Protein AF-A0A6F9BJY2-F1 (afdb_monomer)

Radius of gyration: 24.96 Å; Cα contacts (8 Å, |Δi|>4): 750; chains: 1; bounding box: 58×47×88 Å

Solvent-accessible surface area (backbone atoms only — not comparable to full-atom values): 24099 Å² total; per-residue (Å²): 90,76,47,75,79,52,102,50,33,31,40,38,47,48,64,47,95,79,45,37,41,35,37,37,28,47,29,35,70,88,78,68,54,66,43,73,47,49,78,44,83,42,61,72,77,68,66,65,70,84,75,74,65,48,64,44,96,86,49,54,36,35,37,43,72,40,79,40,81,58,66,97,62,21,24,21,30,21,44,25,43,42,61,52,54,76,66,70,86,78,77,75,71,47,65,59,50,87,60,93,26,22,55,78,45,79,54,47,77,36,74,93,79,38,34,38,32,30,31,28,17,74,91,36,56,39,34,24,40,43,32,40,30,33,75,60,91,89,28,61,71,45,73,69,37,85,88,66,49,91,67,42,48,18,51,50,68,48,57,45,99,80,53,57,33,31,42,38,35,36,40,3,59,37,82,44,33,32,34,41,26,31,64,92,46,60,87,62,60,47,80,77,43,68,49,58,72,58,51,61,71,44,71,84,53,69,68,49,52,76,48,78,48,77,47,80,52,95,99,41,59,35,42,32,30,36,35,35,28,76,90,50,93,87,59,94,58,48,76,47,80,50,60,62,61,52,50,46,51,72,70,46,52,36,56,51,80,85,55,68,66,55,48,41,14,47,75,64,53,26,30,37,35,27,58,29,31,61,56,26,72,37,56,31,50,56,94,69,82,74,55,74,91,44,59,91,76,53,55,70,85,78,32,51,30,64,37,37,15,28,34,47,52,53,50,49,57,73,71,40,86,85,77,60,94,73,86,83,60,71,82,33,58,72,51,76,91,72,59,86,60,79,51,71,63,31,52,54,54,50,51,56,51,34,58,76,69,72,52,89,82,86,87,88,85,66,85,98,53,60,93,64,69,75,52,68,68,56,46,52,51,50,50,53,52,51,52,51,50,51,53,63,66,61,51,82,60,74,83,63,61,81,72,70,71,78,81,78,78,81,84,84,133

pLDDT: mean 83.47, std 15.26, range [33.81, 98.25]

Sequence (413 aa):
MVKWISSTRLVVRWLNRAQNQSEICVCEATTGACSEKHTMVMDLMQNQRQEVPLFSSDGSWFYLTLPAKQGARGEFRHIASLPAQPAIPTVPPRFLTSGNWDVTVLCALDEDNGKIYFLSTEESRQSRHLYSADLEGIFQRQCLTCYLLDGCSFFKAEFSPNQKYFTLYCLGPGVPKVTVHSTKDPSRYIVLEDNTPLSEALHGKRLPETVFKTLTADNHDLHLKLSMPQRYEAKLLPLLIIVDGVPGSQSVTEEFAMGWPEVLASTHDVALAWVDGRSGVGWGQKISSVDPRKLSSLRVKDQLGVAFGGYLSLKMLAATNRLFKCAAAVAPITDFKLYTRVHFQHSAELLSRLVKVEANYSLQLYPDEGHTLREQRSIQHFQQTLVHYLQTCLRHNPLLASIEEPDEDEEDD

Secondary structure (DSSP, 8-state):
-EEESSSSEEEEEEE-TTSSEEEEEEEETTT--EEEEEEEE--TT--------EE-TTSSEEEEEEEEE-GGG-EEEEEEEEE-S--SS-PPPEES--SSS-EEEEEEEETTTTEEEEEE-SS-SS-BEEEEEESSTT--EEESSTTTSTTEEEEEEEE-TTSSEEEEEEEEESS-EEEEEESS-TTSEEEEE--HHHHHHHHTS-PPEEEEEEEEETTEEEEEEEEE-TT-TTS---EEEE--SSTT---S------SHHHHHHHHH--EEEEEE-TTSTTS-B------GGGGGGS-HHHHTTTS-HHHHHHHHHHHSSSS-S----SS----GGGBTB--THHHHHHHHHHHHTT--------TT--SS--SHHHHHHHHHHHHHHHHHHHS--HHHHTT----------

Structure (mmCIF, N/CA/C/O backbone):
data_AF-A0A6F9BJY2-F1
#
_entry.id   AF-A0A6F9BJY2-F1
#
loop_
_atom_site.group_PDB
_atom_site.id
_atom_site.type_symbol
_atom_site.label_atom_id
_atom_site.label_alt_id
_atom_site.label_comp_id
_atom_site.label_asym_id
_atom_site.label_entity_id
_atom_site.label_seq_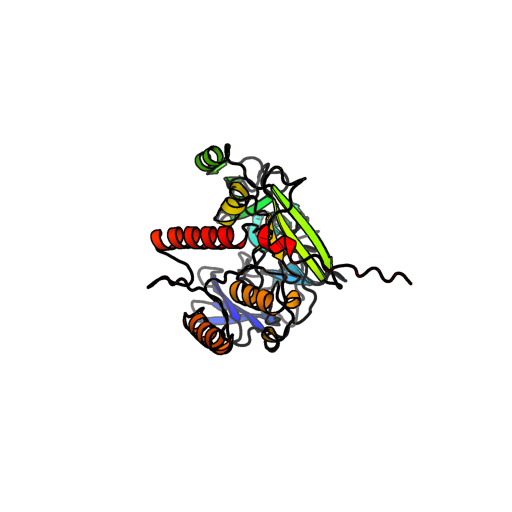id
_atom_site.pdbx_PDB_ins_code
_atom_site.Cartn_x
_atom_site.Cartn_y
_atom_site.Cartn_z
_atom_site.occupancy
_atom_site.B_iso_or_equiv
_atom_site.auth_seq_id
_atom_site.auth_comp_id
_atom_site.auth_asym_id
_atom_site.auth_atom_id
_atom_site.pdbx_PDB_model_num
ATOM 1 N N . MET A 1 1 ? 8.986 -15.040 -7.609 1.00 82.25 1 MET A N 1
ATOM 2 C CA . MET A 1 1 ? 8.481 -14.170 -8.697 1.00 82.25 1 MET A CA 1
ATOM 3 C C . MET A 1 1 ? 8.996 -14.699 -10.022 1.00 82.25 1 MET A C 1
ATOM 5 O O . MET A 1 1 ? 10.148 -15.120 -10.062 1.00 82.25 1 MET A O 1
ATOM 9 N N . VAL A 1 2 ? 8.163 -14.684 -11.066 1.00 87.25 2 VAL A N 1
ATOM 10 C CA . VAL A 1 2 ? 8.557 -15.023 -12.440 1.00 87.25 2 VAL A CA 1
ATOM 11 C C . VAL A 1 2 ? 7.958 -13.991 -13.397 1.00 87.25 2 VAL A C 1
ATOM 13 O O . VAL A 1 2 ? 6.775 -13.675 -13.270 1.00 87.25 2 VAL A O 1
ATOM 16 N N . LYS A 1 3 ? 8.749 -13.473 -14.342 1.00 87.88 3 LYS A N 1
ATOM 17 C CA . LYS A 1 3 ? 8.273 -12.579 -15.411 1.00 87.88 3 LYS A CA 1
ATOM 18 C C . LYS A 1 3 ? 9.015 -12.838 -16.719 1.00 87.88 3 LYS A C 1
ATOM 20 O O . LYS A 1 3 ? 10.211 -13.098 -16.715 1.00 87.88 3 LYS A O 1
ATOM 25 N N . TRP A 1 4 ? 8.311 -12.715 -17.837 1.00 89.25 4 TRP A N 1
ATOM 26 C CA . TRP A 1 4 ? 8.910 -12.757 -19.168 1.00 89.25 4 TRP A CA 1
ATOM 27 C C . TRP A 1 4 ? 9.694 -11.478 -19.480 1.00 89.25 4 TRP A C 1
ATOM 29 O O . TRP A 1 4 ? 9.206 -10.371 -19.249 1.00 89.25 4 TRP A O 1
ATOM 39 N N . ILE A 1 5 ? 10.904 -11.655 -20.005 1.00 85.88 5 ILE A N 1
ATOM 40 C CA . ILE A 1 5 ? 11.743 -10.584 -20.565 1.00 85.88 5 ILE A CA 1
ATOM 41 C C . ILE A 1 5 ? 11.528 -10.527 -22.080 1.00 85.88 5 ILE A C 1
ATOM 43 O O . ILE A 1 5 ? 11.331 -9.459 -22.644 1.00 85.88 5 ILE A O 1
ATOM 47 N N . SER A 1 6 ? 11.531 -11.695 -22.725 1.00 86.38 6 SER A N 1
ATOM 48 C CA . SER A 1 6 ? 11.288 -11.874 -24.157 1.00 86.38 6 SER A CA 1
ATOM 49 C C . SER A 1 6 ? 10.402 -13.101 -24.388 1.00 86.38 6 SER A C 1
ATOM 51 O O . SER A 1 6 ? 9.954 -13.732 -23.436 1.00 86.38 6 SER A O 1
ATOM 53 N N . SER A 1 7 ? 10.160 -13.477 -25.645 1.00 88.62 7 SER A N 1
ATOM 54 C CA . SER A 1 7 ? 9.443 -14.716 -25.981 1.00 88.62 7 SER A CA 1
ATOM 55 C C . SER A 1 7 ? 10.184 -15.994 -25.569 1.00 88.62 7 SER A C 1
ATOM 57 O O . SER A 1 7 ? 9.564 -17.052 -25.495 1.00 88.62 7 SER A O 1
ATOM 59 N N . THR A 1 8 ? 11.491 -15.916 -25.296 1.00 90.81 8 THR A N 1
ATOM 60 C CA . THR A 1 8 ? 12.316 -17.083 -24.951 1.00 90.81 8 THR A CA 1
ATOM 61 C C . THR A 1 8 ? 12.999 -16.966 -23.593 1.00 90.81 8 THR A C 1
ATOM 63 O O . THR A 1 8 ? 13.428 -17.977 -23.047 1.00 90.81 8 THR A O 1
ATOM 66 N N . ARG A 1 9 ? 13.066 -15.769 -22.998 1.00 89.31 9 ARG A N 1
ATOM 67 C CA . ARG A 1 9 ? 13.736 -15.531 -21.714 1.00 89.31 9 ARG A CA 1
ATOM 68 C C . ARG A 1 9 ? 12.780 -15.056 -20.638 1.00 89.31 9 ARG A C 1
ATOM 70 O O . ARG A 1 9 ? 11.940 -14.186 -20.867 1.00 89.31 9 ARG A O 1
ATOM 77 N N . LEU A 1 10 ? 12.989 -15.559 -19.429 1.00 90.62 10 LEU A N 1
ATOM 78 C CA . LEU A 1 10 ? 12.247 -15.175 -18.235 1.00 90.62 10 LEU A CA 1
ATOM 79 C C . LEU A 1 10 ? 13.195 -14.885 -17.068 1.00 90.62 10 LEU A C 1
ATOM 81 O O . LEU A 1 10 ? 14.237 -15.521 -16.918 1.00 90.62 10 LEU A O 1
ATOM 85 N N . VAL A 1 11 ? 12.822 -13.923 -16.230 1.00 87.38 11 VAL A N 1
ATOM 86 C CA . VAL A 1 11 ? 13.468 -13.665 -14.946 1.00 87.38 11 VAL A CA 1
ATOM 87 C C . VAL A 1 11 ? 12.777 -14.477 -13.858 1.00 87.38 11 VAL A C 1
ATOM 89 O O . VAL A 1 11 ? 11.548 -14.483 -13.759 1.00 87.38 11 VAL A O 1
ATOM 92 N N . VAL A 1 12 ? 13.570 -15.131 -13.015 1.00 88.69 12 VAL A N 1
ATOM 93 C CA . VAL A 1 12 ? 13.114 -15.800 -11.796 1.00 88.69 12 VAL A CA 1
ATOM 94 C C . VAL A 1 12 ? 13.817 -15.165 -10.613 1.00 88.69 12 VAL A C 1
ATOM 96 O O . VAL A 1 12 ? 15.043 -15.097 -10.582 1.00 88.69 12 VAL A O 1
ATOM 99 N N . ARG A 1 13 ? 13.042 -14.724 -9.620 1.00 85.75 13 ARG A N 1
ATOM 100 C CA . ARG A 1 13 ? 13.585 -14.415 -8.294 1.00 85.75 13 ARG A CA 1
ATOM 101 C C . ARG A 1 13 ? 13.343 -15.600 -7.371 1.00 85.75 13 ARG A C 1
ATOM 103 O O . ARG A 1 13 ? 12.184 -15.889 -7.044 1.00 85.75 13 ARG A O 1
ATOM 110 N N . TRP A 1 14 ? 14.433 -16.224 -6.952 1.00 86.44 14 TRP A N 1
ATOM 111 C CA . TRP A 1 14 ? 14.485 -17.255 -5.928 1.00 86.44 14 TRP A CA 1
ATOM 112 C C . TRP A 1 14 ? 14.618 -16.605 -4.557 1.00 86.44 14 TRP A C 1
ATOM 114 O O . TRP A 1 14 ? 15.236 -15.552 -4.404 1.00 86.44 14 TRP A O 1
ATOM 124 N N . LEU A 1 15 ? 14.011 -17.233 -3.561 1.00 85.56 15 LEU A N 1
ATOM 125 C CA . LEU A 1 15 ? 14.123 -16.844 -2.165 1.00 85.56 15 LEU A CA 1
ATOM 126 C C . LEU A 1 15 ? 14.328 -18.124 -1.372 1.00 85.56 15 LEU A C 1
ATOM 128 O O . LEU A 1 15 ? 13.538 -19.064 -1.505 1.00 85.56 15 LEU A O 1
ATOM 132 N N . ASN A 1 16 ? 15.388 -18.179 -0.575 1.00 85.88 16 ASN A N 1
ATOM 133 C CA . ASN A 1 16 ? 15.617 -19.346 0.259 1.00 85.88 16 ASN A CA 1
ATOM 134 C C . ASN A 1 16 ? 14.545 -19.455 1.359 1.00 85.88 16 ASN A C 1
ATOM 136 O O . ASN A 1 16 ? 13.871 -18.487 1.709 1.00 85.88 16 ASN A O 1
ATOM 140 N N . ARG A 1 17 ? 14.382 -20.648 1.941 1.00 84.25 17 ARG A N 1
ATOM 141 C CA . ARG A 1 17 ? 13.357 -20.893 2.974 1.00 84.25 17 ARG A CA 1
ATOM 142 C C . ARG A 1 17 ? 13.507 -19.986 4.201 1.00 84.25 17 ARG A C 1
ATOM 144 O O . ARG A 1 17 ? 12.508 -19.654 4.825 1.00 84.25 17 ARG A O 1
ATOM 151 N N . ALA A 1 18 ? 14.739 -19.613 4.546 1.00 80.69 18 ALA A N 1
ATOM 152 C CA . ALA A 1 18 ? 15.022 -18.696 5.647 1.00 80.69 18 ALA A CA 1
ATOM 153 C C . ALA A 1 18 ? 14.688 -17.231 5.313 1.00 80.69 18 ALA A C 1
ATOM 155 O O . ALA A 1 18 ? 14.706 -16.400 6.212 1.00 80.69 18 ALA A O 1
ATOM 156 N N . GLN A 1 19 ? 14.387 -16.923 4.048 1.00 76.75 19 GLN A N 1
ATOM 157 C CA . GLN A 1 19 ? 14.083 -15.590 3.529 1.00 76.75 19 GLN A CA 1
ATOM 158 C C . GLN A 1 19 ? 15.165 -14.535 3.807 1.00 76.75 19 GLN A C 1
ATOM 160 O O . GLN A 1 19 ? 14.866 -13.350 3.901 1.00 76.75 19 GLN A O 1
ATOM 165 N N . ASN A 1 20 ? 16.426 -14.958 3.917 1.00 75.81 20 ASN A N 1
ATOM 166 C CA . ASN A 1 20 ? 17.573 -14.073 4.138 1.00 75.81 20 ASN A CA 1
ATOM 167 C C . ASN A 1 20 ? 18.519 -13.985 2.927 1.00 75.81 20 ASN A C 1
ATOM 169 O O . ASN A 1 20 ? 19.504 -13.253 2.953 1.00 75.81 20 ASN A O 1
ATOM 173 N N . GLN A 1 21 ? 18.231 -14.723 1.855 1.00 80.19 21 GLN A N 1
ATOM 174 C CA . GLN A 1 21 ? 18.984 -14.664 0.607 1.00 80.19 21 GLN A CA 1
ATOM 175 C C . GLN A 1 21 ? 18.019 -14.749 -0.568 1.00 80.19 21 GLN A C 1
ATOM 177 O O . GLN A 1 21 ? 17.203 -15.674 -0.647 1.00 80.19 21 GLN A O 1
ATOM 182 N N . SER A 1 22 ? 18.115 -13.777 -1.471 1.00 82.38 22 SER A N 1
ATOM 183 C CA . SER A 1 22 ? 17.364 -13.761 -2.721 1.00 82.38 22 SER A CA 1
ATOM 184 C C . SER A 1 22 ? 18.305 -13.734 -3.913 1.00 82.38 22 SER A C 1
ATOM 186 O O . SER A 1 22 ? 19.324 -13.047 -3.890 1.00 82.38 22 SER A O 1
ATOM 188 N N . GLU A 1 23 ? 17.944 -14.468 -4.955 1.00 84.38 23 GLU A N 1
ATOM 189 C CA . GLU A 1 23 ? 18.767 -14.621 -6.150 1.00 84.38 23 GLU A CA 1
ATOM 190 C C . GLU A 1 23 ? 17.911 -14.327 -7.373 1.00 84.38 23 GLU A C 1
ATOM 192 O O . GLU A 1 23 ? 16.803 -14.850 -7.521 1.00 84.38 23 GLU A O 1
ATOM 197 N N . ILE A 1 24 ? 18.405 -13.455 -8.244 1.00 83.19 24 ILE A N 1
ATOM 198 C CA . ILE A 1 24 ? 17.780 -13.139 -9.523 1.00 83.19 24 ILE A CA 1
ATOM 199 C C . ILE A 1 24 ? 18.520 -13.915 -10.607 1.00 83.19 24 ILE A C 1
ATOM 201 O O . ILE A 1 24 ? 19.707 -13.693 -10.854 1.00 83.19 24 ILE A O 1
ATOM 205 N N . CYS A 1 25 ? 17.783 -14.791 -11.281 1.00 86.00 25 CYS A N 1
ATOM 206 C CA . CYS A 1 25 ? 18.262 -15.595 -12.395 1.00 86.00 25 CYS A CA 1
ATOM 207 C C . CYS A 1 25 ? 17.527 -15.213 -13.678 1.00 86.00 25 CYS A C 1
ATOM 209 O O . CYS A 1 25 ? 16.326 -14.940 -13.660 1.00 86.00 25 CYS A O 1
ATOM 211 N N . VAL A 1 26 ? 18.238 -15.252 -14.802 1.00 87.31 26 VAL A N 1
ATOM 212 C CA . VAL A 1 26 ? 17.630 -15.202 -16.137 1.00 87.31 26 VAL A CA 1
ATOM 213 C C . VAL A 1 26 ? 17.712 -16.596 -16.736 1.00 87.31 26 VAL A C 1
ATOM 215 O O . VAL A 1 26 ? 18.803 -17.164 -16.844 1.00 87.31 26 VAL A O 1
ATOM 218 N N . CYS A 1 27 ? 16.552 -17.134 -17.091 1.00 89.50 27 CYS A N 1
ATOM 219 C CA . CYS A 1 27 ? 16.381 -18.477 -17.614 1.00 89.50 27 CYS A CA 1
ATOM 220 C C . CYS A 1 27 ? 15.908 -18.439 -19.067 1.00 89.50 27 CYS A C 1
ATOM 222 O O . CYS A 1 27 ? 15.052 -17.634 -19.436 1.00 89.50 27 CYS A O 1
ATOM 224 N N . GLU A 1 28 ? 16.453 -19.338 -19.875 1.00 92.38 28 GLU A N 1
ATOM 225 C CA . GLU A 1 28 ? 16.049 -19.573 -21.256 1.00 92.38 28 GLU A CA 1
ATOM 226 C C . GLU A 1 28 ? 14.981 -20.678 -21.281 1.00 92.38 28 GLU A C 1
ATOM 228 O O . GLU A 1 28 ? 15.236 -21.819 -20.896 1.00 92.38 28 GLU A O 1
ATOM 233 N N . ALA A 1 29 ? 13.768 -20.349 -21.717 1.00 93.50 29 ALA A N 1
ATOM 234 C CA . ALA A 1 29 ? 12.607 -21.235 -21.686 1.00 93.50 29 ALA A CA 1
ATOM 235 C C . ALA A 1 29 ? 12.735 -22.429 -22.643 1.00 93.50 29 ALA A C 1
ATOM 237 O O . ALA A 1 29 ? 12.149 -23.479 -22.397 1.00 93.50 29 ALA A O 1
ATOM 238 N N . THR A 1 30 ? 13.501 -22.279 -23.727 1.00 93.25 30 THR A N 1
ATOM 239 C CA . THR A 1 30 ? 13.695 -23.326 -24.743 1.00 93.25 30 THR A CA 1
ATOM 240 C C . THR A 1 30 ? 14.647 -24.430 -24.287 1.00 93.25 30 THR A C 1
ATOM 242 O O . THR A 1 30 ? 14.478 -25.578 -24.688 1.00 93.25 30 THR A O 1
ATOM 245 N N . THR A 1 31 ? 15.635 -24.106 -23.448 1.00 93.88 31 THR A N 1
ATOM 246 C CA . THR A 1 31 ? 16.667 -25.052 -22.985 1.00 93.88 31 THR A CA 1
ATOM 247 C C . THR A 1 31 ? 16.556 -25.394 -21.501 1.00 93.88 31 THR A C 1
ATOM 249 O O . THR A 1 31 ? 17.132 -26.385 -21.060 1.00 93.88 31 THR A O 1
ATOM 252 N N . GLY A 1 32 ? 15.852 -24.577 -20.714 1.00 90.56 32 GLY A N 1
ATOM 253 C CA . GLY A 1 32 ? 15.827 -24.665 -19.254 1.00 90.56 32 GLY A CA 1
ATOM 254 C C . GLY A 1 32 ? 17.099 -24.137 -18.579 1.00 90.56 32 GLY A C 1
ATOM 255 O O . GLY A 1 32 ? 17.215 -24.217 -17.357 1.00 90.56 32 GLY A O 1
ATOM 256 N N . ALA A 1 33 ? 18.055 -23.592 -19.339 1.00 90.94 33 ALA A N 1
ATOM 257 C CA . ALA A 1 33 ? 19.296 -23.065 -18.785 1.00 90.94 33 ALA A CA 1
ATOM 258 C C . ALA A 1 33 ? 19.036 -21.765 -18.010 1.00 90.94 33 ALA A C 1
ATOM 260 O O . ALA A 1 33 ? 18.519 -20.798 -18.568 1.00 90.94 33 ALA A O 1
ATOM 261 N N . CYS A 1 34 ? 19.435 -21.721 -16.737 1.00 88.44 34 CYS A N 1
ATOM 262 C CA . CYS A 1 34 ? 19.348 -20.538 -15.885 1.00 88.44 34 CYS A CA 1
ATOM 263 C C . CYS A 1 34 ? 20.744 -20.016 -15.547 1.00 88.44 34 CYS A C 1
ATOM 265 O O . CYS A 1 34 ? 21.631 -20.782 -15.179 1.00 88.44 34 CYS A O 1
ATOM 267 N N . SER A 1 35 ? 20.923 -18.701 -15.643 1.00 84.25 35 SER A N 1
ATOM 268 C CA . SER A 1 35 ? 22.156 -18.015 -15.255 1.00 84.25 35 SER A CA 1
ATOM 269 C C . SER A 1 35 ? 21.882 -17.050 -14.109 1.00 84.25 35 SER A C 1
ATOM 271 O O . SER A 1 35 ? 20.989 -16.202 -14.209 1.00 84.25 35 SER A O 1
ATOM 273 N N . GLU A 1 36 ? 22.645 -17.188 -13.025 1.00 79.44 36 GLU A N 1
ATOM 274 C CA . GLU A 1 36 ? 22.612 -16.267 -11.890 1.00 79.44 36 GLU A CA 1
ATOM 275 C C . GLU A 1 36 ? 23.105 -14.889 -12.339 1.00 79.44 36 GLU A C 1
ATOM 277 O O . GLU A 1 36 ? 24.142 -14.772 -13.000 1.00 79.44 36 GLU A O 1
ATOM 282 N N . LYS A 1 37 ? 22.331 -13.848 -12.021 1.00 76.31 37 LYS A N 1
ATOM 283 C CA . LYS A 1 37 ? 22.663 -12.459 -12.364 1.00 76.31 37 LYS A CA 1
ATOM 284 C C . LYS A 1 37 ? 23.022 -11.636 -11.150 1.00 76.31 37 LYS A C 1
ATOM 286 O O . LYS A 1 37 ? 23.932 -10.817 -11.220 1.00 76.31 37 LYS A O 1
ATOM 291 N N . HIS A 1 38 ? 22.291 -11.818 -10.058 1.00 74.62 38 HIS A N 1
ATOM 292 C CA . HIS A 1 38 ? 22.509 -11.025 -8.865 1.00 74.62 38 HIS A CA 1
ATOM 293 C C . HIS A 1 38 ? 21.980 -11.726 -7.622 1.00 74.62 38 HIS A C 1
ATOM 295 O O . HIS A 1 38 ? 20.827 -12.160 -7.596 1.00 74.62 38 HIS A O 1
ATOM 301 N N . THR A 1 39 ? 22.810 -11.750 -6.585 1.00 73.56 39 THR A N 1
ATOM 302 C CA . THR A 1 39 ? 22.484 -12.302 -5.274 1.00 73.56 39 THR A CA 1
ATOM 303 C C . THR A 1 39 ? 22.430 -11.177 -4.254 1.00 73.56 39 THR A C 1
ATOM 305 O O . THR A 1 39 ? 23.362 -10.382 -4.130 1.00 73.56 39 THR A O 1
ATOM 308 N N . MET A 1 40 ? 21.321 -11.111 -3.524 1.00 68.94 40 MET A N 1
ATOM 309 C CA . MET A 1 40 ? 21.101 -10.166 -2.435 1.00 68.94 40 MET A CA 1
ATOM 310 C C . MET A 1 40 ? 21.009 -10.929 -1.124 1.00 68.94 40 MET A C 1
ATOM 312 O O . MET A 1 40 ? 20.188 -11.839 -0.979 1.00 68.94 40 MET A O 1
ATOM 316 N N . VAL A 1 41 ? 21.792 -10.494 -0.144 1.00 65.44 41 VAL A N 1
ATOM 317 C CA . VAL A 1 41 ? 21.547 -10.841 1.254 1.00 65.44 41 VAL A CA 1
ATOM 318 C C . VAL A 1 41 ? 20.430 -9.927 1.744 1.00 65.44 41 VAL A C 1
ATOM 320 O O . VAL A 1 41 ? 20.544 -8.707 1.649 1.00 65.44 41 VAL A O 1
ATOM 323 N N . MET A 1 42 ? 19.334 -10.519 2.204 1.00 61.00 42 MET A N 1
ATOM 324 C CA . MET A 1 42 ? 18.188 -9.795 2.744 1.00 61.00 42 MET A CA 1
ATOM 325 C C . MET A 1 42 ? 18.129 -9.979 4.255 1.00 61.00 42 MET A C 1
ATOM 327 O O . MET A 1 42 ? 18.417 -11.057 4.774 1.00 61.00 42 MET A O 1
ATOM 331 N N . ASP A 1 43 ? 17.676 -8.950 4.960 1.00 54.44 43 ASP A N 1
ATOM 332 C CA . ASP A 1 43 ? 17.217 -9.123 6.333 1.00 54.44 43 ASP A CA 1
ATOM 333 C C . ASP A 1 43 ? 15.788 -9.683 6.319 1.00 54.44 43 ASP A C 1
ATOM 335 O O . ASP A 1 43 ? 14.948 -9.217 5.547 1.00 54.44 43 ASP A O 1
ATOM 339 N N . LEU A 1 44 ? 15.496 -10.658 7.197 1.00 45.94 44 LEU A N 1
ATOM 340 C CA . LEU A 1 44 ? 14.214 -11.394 7.274 1.00 45.94 44 LEU A CA 1
ATOM 341 C C . LEU A 1 44 ? 12.961 -10.497 7.283 1.00 45.94 44 LEU A C 1
ATOM 343 O O . LEU A 1 44 ? 11.865 -10.964 6.986 1.00 45.94 44 LEU A O 1
ATOM 347 N N . MET A 1 45 ? 13.114 -9.235 7.688 1.00 47.84 45 MET A N 1
ATOM 348 C CA . MET A 1 45 ? 12.030 -8.274 7.867 1.00 47.84 45 MET A CA 1
ATOM 349 C C . MET A 1 45 ? 11.816 -7.336 6.681 1.00 47.84 45 MET A C 1
ATOM 351 O O . MET A 1 45 ? 10.882 -6.532 6.701 1.00 47.84 45 MET A O 1
ATOM 355 N N . GLN A 1 46 ? 12.634 -7.436 5.632 1.00 52.09 46 GLN A N 1
ATOM 356 C CA . GLN A 1 46 ? 12.334 -6.785 4.368 1.00 52.09 46 GLN A CA 1
ATOM 357 C C . GLN A 1 46 ? 11.213 -7.571 3.703 1.00 52.09 46 GLN A C 1
ATOM 359 O O . GLN A 1 46 ? 11.440 -8.458 2.883 1.00 52.09 46 GLN A O 1
ATOM 364 N N . ASN A 1 47 ? 9.979 -7.233 4.078 1.00 48.03 47 ASN A N 1
ATOM 365 C CA . ASN A 1 47 ? 8.768 -7.674 3.408 1.00 48.03 47 ASN A CA 1
ATOM 366 C C . ASN A 1 47 ? 8.732 -7.009 2.020 1.00 48.03 47 ASN A C 1
ATOM 368 O O . ASN A 1 47 ? 7.943 -6.106 1.745 1.00 48.03 47 ASN A O 1
ATOM 372 N N . GLN A 1 48 ? 9.679 -7.379 1.154 1.00 53.69 48 GLN A N 1
ATOM 373 C CA . GLN A 1 48 ? 9.732 -6.875 -0.200 1.00 53.69 48 GLN A CA 1
ATOM 374 C C . GLN A 1 48 ? 8.503 -7.441 -0.896 1.00 53.69 48 GLN A C 1
ATOM 376 O O . GLN A 1 48 ? 8.433 -8.639 -1.192 1.00 53.69 48 GLN A O 1
ATOM 381 N N . ARG A 1 49 ? 7.529 -6.566 -1.187 1.00 55.28 49 ARG A N 1
ATOM 382 C CA . ARG A 1 49 ? 6.596 -6.813 -2.289 1.00 55.28 49 ARG A CA 1
ATOM 383 C C . ARG A 1 49 ? 7.444 -7.336 -3.440 1.00 55.28 49 ARG A C 1
ATOM 385 O O . ARG A 1 49 ? 8.483 -6.744 -3.722 1.00 55.28 49 ARG A O 1
ATOM 392 N N . GLN A 1 50 ? 7.064 -8.482 -4.005 1.00 61.03 50 GLN A N 1
ATOM 393 C CA . GLN A 1 50 ? 7.846 -9.158 -5.038 1.00 61.03 50 GLN A CA 1
ATOM 394 C C . GLN A 1 50 ? 8.046 -8.210 -6.219 1.00 61.03 50 GLN A C 1
ATOM 396 O O . GLN A 1 50 ? 7.204 -8.116 -7.108 1.00 61.03 50 GLN A O 1
ATOM 401 N N . GLU A 1 51 ? 9.143 -7.467 -6.179 1.00 70.38 51 GLU A N 1
ATOM 402 C CA . GLU A 1 51 ? 9.376 -6.405 -7.126 1.00 70.38 51 GLU A CA 1
ATOM 403 C C . GLU A 1 51 ? 9.802 -6.982 -8.445 1.00 70.38 51 GLU A C 1
ATOM 405 O O . GLU A 1 51 ? 10.645 -7.879 -8.528 1.00 70.38 51 GLU A O 1
ATOM 410 N N . VAL A 1 52 ? 9.195 -6.420 -9.472 1.00 80.62 52 VAL A N 1
ATOM 411 C CA . VAL A 1 52 ? 9.366 -6.842 -10.836 1.00 80.62 52 VAL A CA 1
ATOM 412 C C . VAL A 1 52 ? 10.432 -5.943 -11.459 1.00 80.62 52 VAL A C 1
ATOM 414 O O . VAL A 1 52 ? 10.151 -4.765 -11.679 1.00 80.62 52 VAL A O 1
ATOM 417 N N . PRO A 1 53 ? 11.644 -6.454 -11.735 1.00 88.19 53 PRO A N 1
ATOM 418 C CA . PRO A 1 53 ? 12.663 -5.666 -12.408 1.00 88.19 53 PRO A CA 1
ATOM 419 C C . PRO A 1 53 ? 12.207 -5.291 -13.822 1.00 88.19 53 PRO A C 1
ATOM 421 O O . PRO A 1 53 ? 11.459 -6.028 -14.483 1.00 88.19 53 PRO A O 1
ATOM 424 N N . LEU A 1 54 ? 12.673 -4.133 -14.276 1.00 91.00 54 LEU A N 1
ATOM 425 C CA . LEU A 1 54 ? 12.542 -3.699 -15.661 1.00 91.00 54 LEU A CA 1
ATOM 426 C C . LEU A 1 54 ? 13.827 -4.071 -16.392 1.00 91.00 54 LEU A C 1
ATOM 428 O O . LEU A 1 54 ? 14.912 -3.805 -15.889 1.00 91.00 54 LEU A O 1
ATOM 432 N N . PHE A 1 55 ? 13.704 -4.719 -17.542 1.00 90.00 55 PHE A N 1
ATOM 433 C CA . PHE A 1 55 ? 14.843 -5.104 -18.369 1.00 90.00 55 PHE A CA 1
ATOM 434 C C . PHE A 1 55 ? 14.923 -4.193 -19.571 1.00 90.00 55 PHE A C 1
ATOM 436 O O . PHE A 1 55 ? 13.881 -3.756 -20.067 1.00 90.00 55 PHE A O 1
ATOM 443 N N . SER A 1 56 ? 16.147 -3.969 -20.037 1.00 89.69 56 SER A N 1
ATOM 444 C CA . SER A 1 56 ? 16.337 -3.358 -21.334 1.00 89.69 56 SER A CA 1
ATOM 445 C C . SER A 1 56 ? 15.883 -4.288 -22.467 1.00 89.69 56 SER A C 1
ATOM 447 O O . SER A 1 56 ? 15.828 -5.511 -22.291 1.00 89.69 56 SER A O 1
ATOM 449 N N . SER A 1 57 ? 15.559 -3.733 -23.633 1.00 85.94 57 SER A N 1
ATOM 450 C CA . SER A 1 57 ? 15.068 -4.462 -24.808 1.00 85.94 57 SER A CA 1
ATOM 451 C C . SER A 1 57 ? 16.065 -5.513 -25.310 1.00 85.94 57 SER A C 1
ATOM 453 O O . SER A 1 57 ? 15.675 -6.613 -25.706 1.00 85.94 57 SER A O 1
ATOM 455 N N . ASP A 1 58 ? 17.359 -5.212 -25.214 1.00 82.50 58 ASP A N 1
ATOM 456 C CA . ASP A 1 58 ? 18.469 -6.121 -25.510 1.00 82.50 58 ASP A CA 1
ATOM 457 C C . ASP A 1 58 ? 18.777 -7.108 -24.362 1.00 82.50 58 ASP A C 1
ATOM 459 O O . ASP A 1 58 ? 19.554 -8.055 -24.526 1.00 82.50 58 ASP A O 1
ATOM 463 N N . GLY A 1 59 ? 18.171 -6.901 -23.190 1.00 79.56 59 GLY A N 1
ATOM 464 C CA . GLY A 1 59 ? 18.413 -7.664 -21.975 1.00 79.56 59 GLY A CA 1
ATOM 465 C C . GLY A 1 59 ? 19.843 -7.549 -21.448 1.00 79.56 59 GLY A C 1
ATOM 466 O O . GLY A 1 59 ? 20.292 -8.476 -20.772 1.00 79.56 59 GLY A O 1
ATOM 467 N N . SER A 1 60 ? 20.571 -6.474 -21.773 1.00 82.12 60 SER A N 1
ATOM 468 C CA . SER A 1 60 ? 21.925 -6.215 -21.272 1.00 82.12 60 SER A CA 1
ATOM 469 C C . SER A 1 60 ? 21.938 -5.573 -19.887 1.00 82.12 60 SER A C 1
ATOM 471 O O . SER A 1 60 ? 22.862 -5.835 -19.113 1.00 82.12 60 SER A O 1
ATOM 473 N N . TRP A 1 61 ? 20.897 -4.815 -19.540 1.00 87.12 61 TRP A N 1
ATOM 474 C CA . TRP A 1 61 ? 20.726 -4.151 -18.253 1.00 87.12 61 TRP A CA 1
ATOM 475 C C . TRP A 1 61 ? 19.378 -4.494 -17.629 1.00 87.12 61 TRP A C 1
ATOM 477 O O . TRP A 1 61 ? 18.393 -4.803 -18.303 1.00 87.12 61 TRP A O 1
ATOM 487 N N . PHE A 1 62 ? 19.327 -4.413 -16.305 1.00 89.31 62 PHE A N 1
ATOM 488 C CA . PHE A 1 62 ? 18.074 -4.435 -15.573 1.00 89.31 62 PHE A CA 1
ATOM 489 C C . PHE A 1 62 ? 18.078 -3.421 -14.437 1.00 89.31 62 PHE A C 1
ATOM 491 O O . PHE A 1 62 ? 19.116 -3.095 -13.856 1.00 89.31 62 PHE A O 1
ATOM 498 N N . TYR A 1 63 ? 16.882 -2.935 -14.134 1.00 91.56 63 TYR A N 1
ATOM 499 C CA . TYR A 1 63 ? 16.604 -1.905 -13.151 1.00 91.56 63 TYR A CA 1
ATOM 500 C C . TYR A 1 63 ? 15.705 -2.479 -12.068 1.00 91.56 63 TYR A C 1
ATOM 502 O O . TYR A 1 63 ? 14.686 -3.119 -12.348 1.00 91.56 63 TYR A O 1
ATOM 510 N N . LEU A 1 64 ? 16.081 -2.240 -10.820 1.00 90.00 64 LEU A N 1
ATOM 511 C CA . LEU A 1 64 ? 15.311 -2.641 -9.649 1.00 90.00 64 LEU A CA 1
ATOM 512 C C . LEU A 1 64 ? 15.556 -1.660 -8.505 1.00 90.00 64 LEU A C 1
ATOM 514 O O . LEU A 1 64 ? 16.485 -0.856 -8.576 1.00 90.00 64 LEU A O 1
ATOM 518 N N . THR A 1 65 ? 14.747 -1.715 -7.449 1.00 89.62 65 THR A N 1
ATOM 519 C CA . THR A 1 65 ? 14.984 -0.849 -6.291 1.00 89.62 65 THR A CA 1
ATOM 520 C C . THR A 1 65 ? 15.795 -1.571 -5.217 1.00 89.62 65 THR A C 1
ATOM 522 O O . THR A 1 65 ? 15.415 -2.640 -4.727 1.00 89.62 65 THR A O 1
ATOM 525 N N . LEU A 1 66 ? 16.940 -0.990 -4.865 1.00 87.06 66 LEU A N 1
ATOM 526 C CA . LEU A 1 66 ? 17.851 -1.493 -3.840 1.00 87.06 66 LEU A CA 1
ATOM 527 C C . LEU A 1 66 ? 17.921 -0.520 -2.660 1.00 87.06 66 LEU A C 1
ATOM 529 O O . LEU A 1 66 ? 17.815 0.691 -2.871 1.00 87.06 66 LEU A O 1
ATOM 533 N N . PRO A 1 67 ? 18.137 -1.013 -1.428 1.00 86.69 67 PRO A N 1
ATOM 534 C CA . PRO A 1 67 ? 18.496 -0.158 -0.304 1.00 86.69 67 PRO A CA 1
ATOM 535 C C . PRO A 1 67 ? 19.822 0.561 -0.592 1.00 86.69 67 PRO A C 1
ATOM 537 O O . PRO A 1 67 ? 20.847 -0.075 -0.841 1.00 86.69 67 PRO A O 1
ATOM 540 N N . ALA A 1 68 ? 19.805 1.890 -0.569 1.00 88.12 68 ALA A N 1
ATOM 541 C CA . ALA A 1 68 ? 20.981 2.736 -0.710 1.00 88.12 68 ALA A CA 1
ATOM 542 C C . ALA A 1 68 ? 21.214 3.507 0.589 1.00 88.12 68 ALA A C 1
ATOM 544 O O . ALA A 1 68 ? 20.290 4.113 1.133 1.00 88.12 68 ALA A O 1
ATOM 545 N N . LYS A 1 69 ? 22.458 3.529 1.071 1.00 87.94 69 LYS A N 1
ATOM 546 C CA . LYS A 1 69 ? 22.840 4.275 2.278 1.00 87.94 69 LYS A CA 1
ATOM 547 C C . LYS A 1 69 ? 22.772 5.783 2.029 1.00 87.94 69 LYS A C 1
ATOM 549 O O . LYS A 1 69 ? 23.472 6.291 1.161 1.00 87.94 69 LYS A O 1
ATOM 554 N N . GLN A 1 70 ? 21.990 6.494 2.843 1.00 89.25 70 GLN A N 1
ATOM 555 C CA . GLN A 1 70 ? 21.794 7.954 2.790 1.00 89.25 70 GLN A CA 1
ATOM 556 C C . GLN A 1 70 ? 22.346 8.645 4.055 1.00 89.25 70 GLN A C 1
ATOM 558 O O . GLN A 1 70 ? 21.779 9.594 4.597 1.00 89.25 70 GLN A O 1
ATOM 563 N N . GLY A 1 71 ? 23.469 8.137 4.573 1.00 84.94 71 GLY A N 1
ATOM 564 C CA . GLY A 1 71 ? 24.135 8.668 5.766 1.00 84.94 71 GLY A CA 1
ATOM 565 C C . GLY A 1 71 ? 23.406 8.335 7.074 1.00 84.94 71 GLY A C 1
ATOM 566 O O . GLY A 1 71 ? 22.912 7.226 7.269 1.00 84.94 71 GLY A O 1
ATOM 567 N N . ALA A 1 72 ? 23.345 9.296 8.003 1.00 79.44 72 ALA A N 1
ATOM 568 C CA . ALA A 1 72 ? 22.826 9.091 9.364 1.00 79.44 72 ALA A CA 1
ATOM 569 C C . ALA A 1 72 ? 21.316 8.777 9.440 1.00 79.44 72 ALA A C 1
ATOM 571 O O . ALA A 1 72 ? 20.814 8.360 10.491 1.00 79.44 72 ALA A O 1
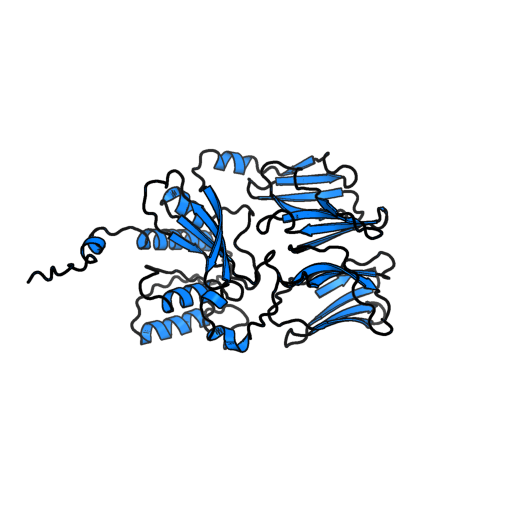ATOM 572 N N . ARG A 1 73 ? 20.583 8.988 8.340 1.00 75.44 73 ARG A N 1
ATOM 573 C CA . ARG A 1 73 ? 19.143 8.714 8.235 1.00 75.44 73 ARG A CA 1
ATOM 574 C C . ARG A 1 73 ? 18.826 7.264 7.857 1.00 75.44 73 ARG A C 1
ATOM 576 O O . ARG A 1 73 ? 17.677 6.871 7.993 1.00 75.44 73 ARG A O 1
ATOM 583 N N . GLY A 1 74 ? 19.834 6.456 7.525 1.00 82.19 74 GLY A N 1
ATOM 584 C CA . GLY A 1 74 ? 19.675 5.035 7.214 1.00 82.19 74 GLY A CA 1
ATOM 585 C C . GLY A 1 74 ? 19.684 4.756 5.714 1.00 82.19 74 GLY A C 1
ATOM 586 O O . GLY A 1 74 ? 20.320 5.475 4.941 1.00 82.19 74 GLY A O 1
ATOM 587 N N . GLU A 1 75 ? 19.015 3.680 5.322 1.00 85.25 75 GLU A N 1
ATOM 588 C CA . GLU A 1 75 ? 18.936 3.189 3.951 1.00 85.25 75 GLU A CA 1
ATOM 589 C C . GLU A 1 75 ? 17.550 3.433 3.364 1.00 85.25 75 GLU A C 1
ATOM 591 O O . GLU A 1 75 ? 16.541 3.122 3.988 1.00 85.25 75 GLU A O 1
ATOM 596 N N . PHE A 1 76 ? 17.503 3.962 2.148 1.00 87.25 76 PHE A N 1
ATOM 597 C CA . PHE A 1 76 ? 16.263 4.197 1.412 1.00 87.25 76 PHE A CA 1
ATOM 598 C C . PHE A 1 76 ? 16.297 3.434 0.097 1.00 87.25 76 PHE A C 1
ATOM 600 O O . PHE A 1 76 ? 17.359 3.212 -0.487 1.00 87.25 76 PHE A O 1
ATOM 607 N N . ARG A 1 77 ? 15.134 3.002 -0.371 1.00 88.69 77 ARG A N 1
ATOM 608 C CA . ARG A 1 77 ? 14.987 2.226 -1.595 1.00 88.69 77 ARG A CA 1
ATOM 609 C C . ARG A 1 77 ? 15.091 3.154 -2.786 1.00 88.69 77 ARG A C 1
ATOM 611 O O . ARG A 1 77 ? 14.273 4.047 -2.972 1.00 88.69 77 ARG A O 1
ATOM 618 N N . HIS A 1 78 ? 16.087 2.907 -3.617 1.00 93.25 78 HIS A N 1
ATOM 619 C CA . HIS A 1 78 ? 16.378 3.721 -4.782 1.00 93.25 78 HIS A CA 1
ATOM 620 C C . HIS A 1 78 ? 16.627 2.854 -6.002 1.00 93.25 78 HIS A C 1
ATOM 622 O O . HIS A 1 78 ? 16.999 1.686 -5.892 1.00 93.25 78 HIS A O 1
ATOM 628 N N . ILE A 1 79 ? 16.414 3.435 -7.179 1.00 94.69 79 ILE A N 1
ATOM 629 C CA . ILE A 1 79 ? 16.599 2.736 -8.447 1.00 94.69 79 ILE A CA 1
ATOM 630 C C . ILE A 1 79 ? 18.085 2.460 -8.642 1.00 94.69 79 ILE A C 1
ATOM 632 O O . ILE A 1 79 ? 18.898 3.385 -8.619 1.00 94.69 79 ILE A O 1
ATOM 636 N N . ALA A 1 80 ? 18.418 1.197 -8.868 1.00 91.75 80 ALA A N 1
ATOM 637 C CA . ALA A 1 80 ? 19.741 0.735 -9.235 1.00 91.75 80 ALA A CA 1
ATOM 638 C C . ALA A 1 80 ? 19.702 0.071 -10.613 1.00 91.75 80 ALA A C 1
ATOM 640 O O . ALA A 1 80 ? 18.791 -0.712 -10.894 1.00 91.75 80 ALA A O 1
ATOM 641 N N . SER A 1 81 ? 20.705 0.352 -11.444 1.00 90.88 81 SER A N 1
ATOM 642 C CA . SER A 1 81 ? 20.982 -0.395 -12.667 1.00 90.88 81 SER A CA 1
ATOM 643 C C . SER A 1 81 ? 22.104 -1.403 -12.447 1.00 90.88 81 SER A C 1
ATOM 645 O O . SER A 1 81 ? 23.111 -1.119 -11.786 1.00 90.88 81 SER A O 1
ATOM 647 N N . LEU A 1 82 ? 21.911 -2.599 -13.002 1.00 87.38 82 LEU A N 1
ATOM 648 C CA . LEU A 1 82 ? 22.874 -3.692 -12.964 1.00 87.38 82 LEU A CA 1
ATOM 649 C C . LEU A 1 82 ? 22.984 -4.360 -14.343 1.00 87.38 82 LEU A C 1
ATOM 651 O O . LEU A 1 82 ? 21.977 -4.473 -15.049 1.00 87.38 82 LEU A O 1
ATOM 655 N N . PRO A 1 83 ? 24.184 -4.823 -14.732 1.00 83.94 83 PRO A N 1
ATOM 656 C CA . PRO A 1 83 ? 24.359 -5.572 -15.965 1.00 83.94 83 PRO A CA 1
ATOM 657 C C . PRO A 1 83 ? 23.759 -6.979 -15.825 1.00 83.94 83 PRO A C 1
ATOM 659 O O . PRO A 1 83 ? 23.925 -7.651 -14.810 1.00 83.94 83 PRO A O 1
ATOM 662 N N . ALA A 1 84 ? 23.085 -7.449 -16.870 1.00 73.94 84 ALA A N 1
ATOM 663 C CA . ALA A 1 84 ? 22.479 -8.775 -16.961 1.00 73.94 84 ALA A CA 1
ATOM 664 C C . ALA A 1 84 ? 23.426 -9.837 -17.559 1.00 73.94 84 ALA A C 1
ATOM 666 O O . ALA A 1 84 ? 23.047 -11.000 -17.703 1.00 73.94 84 ALA A O 1
ATOM 667 N N . GLN A 1 85 ? 24.658 -9.490 -17.932 1.00 67.69 85 GLN A N 1
ATOM 668 C CA . GLN A 1 85 ? 25.687 -10.468 -18.310 1.00 67.69 85 GLN A CA 1
ATOM 669 C C . GLN A 1 85 ? 26.361 -11.050 -17.057 1.00 67.69 85 GLN A C 1
ATOM 671 O O . GLN A 1 85 ? 26.343 -10.394 -16.017 1.00 67.69 85 GLN A O 1
ATOM 676 N N . PRO A 1 86 ? 26.895 -12.290 -17.102 1.00 57.75 86 PRO A N 1
ATOM 677 C CA . PRO A 1 86 ? 27.534 -12.895 -15.937 1.00 57.75 86 PRO A CA 1
ATOM 678 C C . PRO A 1 86 ? 28.671 -11.989 -15.468 1.00 57.75 86 PRO A C 1
ATOM 680 O O . PRO A 1 86 ? 29.649 -11.777 -16.184 1.00 57.75 86 PRO A O 1
ATOM 683 N N . ALA A 1 87 ? 28.500 -11.406 -14.285 1.00 51.34 87 ALA A N 1
ATOM 684 C CA . ALA A 1 87 ? 29.489 -10.517 -13.719 1.00 51.34 87 ALA A CA 1
ATOM 685 C C . ALA A 1 87 ? 30.758 -11.323 -13.405 1.00 51.34 87 ALA A C 1
ATOM 687 O O . ALA A 1 87 ? 30.811 -12.098 -12.452 1.00 51.34 87 ALA A O 1
ATOM 688 N N . ILE A 1 88 ? 31.805 -11.088 -14.195 1.00 50.78 88 ILE A N 1
ATOM 689 C CA . ILE A 1 88 ? 33.187 -11.041 -13.695 1.00 50.78 88 ILE A CA 1
ATOM 690 C C . ILE A 1 88 ? 33.152 -10.148 -12.429 1.00 50.78 88 ILE A C 1
ATOM 692 O O . ILE A 1 88 ? 32.405 -9.166 -12.440 1.00 50.78 88 ILE A O 1
ATOM 696 N N . PRO A 1 89 ? 33.826 -10.490 -11.313 1.00 53.16 89 PRO A N 1
ATOM 697 C CA . PRO A 1 89 ? 33.321 -10.163 -9.982 1.00 53.16 89 PRO A CA 1
ATOM 698 C C . PRO A 1 89 ? 32.971 -8.684 -9.764 1.00 53.16 89 PRO A C 1
ATOM 700 O O . PRO A 1 89 ? 33.789 -7.787 -9.955 1.00 53.16 89 PRO A O 1
ATOM 703 N N . THR A 1 90 ? 31.733 -8.495 -9.293 1.00 61.22 90 THR A N 1
ATOM 704 C CA . THR A 1 90 ? 31.209 -7.345 -8.539 1.00 61.22 90 THR A CA 1
ATOM 705 C C . THR A 1 90 ? 31.383 -5.964 -9.176 1.00 61.22 90 THR A C 1
ATOM 707 O O . THR A 1 90 ? 32.059 -5.101 -8.619 1.00 61.22 90 THR A O 1
ATOM 710 N N . VAL A 1 91 ? 30.688 -5.696 -10.286 1.00 64.44 91 VAL A N 1
ATOM 711 C CA . VAL A 1 91 ? 30.337 -4.302 -10.610 1.00 64.44 91 VAL A CA 1
ATOM 712 C C . VAL A 1 91 ? 29.290 -3.842 -9.584 1.00 64.44 91 VAL A C 1
ATOM 714 O O . VAL A 1 91 ? 28.234 -4.474 -9.486 1.00 64.44 91 VAL A O 1
ATOM 717 N N . PRO A 1 92 ? 29.564 -2.797 -8.780 1.00 77.12 92 PRO A N 1
ATOM 718 C CA . PRO A 1 92 ? 28.599 -2.298 -7.811 1.00 77.12 92 PRO A CA 1
ATOM 719 C C . PRO A 1 92 ? 27.358 -1.737 -8.525 1.00 77.12 92 PRO A C 1
ATOM 721 O O . PRO A 1 92 ? 27.481 -1.205 -9.632 1.00 77.12 92 PRO A O 1
ATOM 724 N N . PRO A 1 93 ? 26.165 -1.820 -7.907 1.00 85.19 93 PRO A N 1
ATOM 725 C CA . PRO A 1 93 ? 24.957 -1.239 -8.481 1.00 85.19 93 PRO A CA 1
ATOM 726 C C . PRO A 1 93 ? 25.133 0.269 -8.678 1.00 85.19 93 PRO A C 1
ATOM 728 O O . PRO A 1 93 ? 25.564 0.981 -7.766 1.00 85.19 93 PRO A O 1
ATOM 731 N N . ARG A 1 94 ? 24.770 0.769 -9.863 1.00 90.44 94 ARG A N 1
ATOM 732 C CA . ARG A 1 94 ? 24.764 2.208 -10.142 1.00 90.44 94 ARG A CA 1
ATOM 733 C C . ARG A 1 94 ? 23.39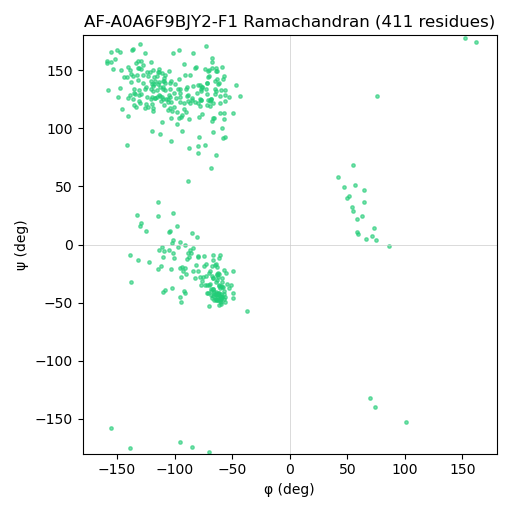3 2.764 -9.780 1.00 90.44 94 ARG A C 1
ATOM 735 O O . ARG A 1 94 ? 22.400 2.412 -10.407 1.00 90.44 94 ARG A O 1
ATOM 742 N N . PHE A 1 95 ? 23.331 3.621 -8.767 1.00 92.69 95 PHE A N 1
ATOM 743 C CA . PHE A 1 95 ? 22.079 4.248 -8.343 1.00 92.69 95 PHE A CA 1
ATOM 744 C C . PHE A 1 95 ? 21.726 5.445 -9.234 1.00 92.69 95 PHE A C 1
ATOM 746 O O . PHE A 1 95 ? 22.560 6.323 -9.446 1.00 92.69 95 PHE A O 1
ATOM 753 N N . LEU A 1 96 ? 20.485 5.481 -9.730 1.00 94.31 96 LEU A N 1
ATOM 754 C CA . LEU A 1 96 ? 19.940 6.581 -10.538 1.00 94.31 96 LEU A CA 1
ATOM 755 C C . LEU A 1 96 ? 19.248 7.641 -9.668 1.00 94.31 96 LEU A C 1
ATOM 757 O O . LEU A 1 96 ? 19.044 8.776 -10.085 1.00 94.31 96 LEU A O 1
ATOM 761 N N . THR A 1 97 ? 18.863 7.276 -8.445 1.00 95.25 97 THR A N 1
ATOM 762 C CA . THR A 1 97 ? 18.138 8.152 -7.520 1.00 95.25 97 THR A CA 1
ATOM 763 C C . THR A 1 97 ? 18.786 8.141 -6.142 1.00 95.25 97 THR A C 1
ATOM 765 O O . THR A 1 97 ? 19.358 7.130 -5.735 1.00 95.25 97 THR A O 1
ATOM 768 N N . SER A 1 98 ? 18.653 9.238 -5.403 1.00 93.88 98 SER A N 1
ATOM 769 C CA . SER A 1 98 ? 19.109 9.361 -4.018 1.00 93.88 98 SER A CA 1
ATOM 770 C C . SER A 1 98 ? 18.280 10.405 -3.273 1.00 93.88 98 SER A C 1
ATOM 772 O O . SER A 1 98 ? 17.778 11.356 -3.878 1.00 93.88 98 SER A O 1
ATOM 774 N N . GLY A 1 99 ? 18.146 10.232 -1.961 1.00 92.19 99 GLY A N 1
ATOM 775 C CA . GLY A 1 99 ? 17.444 11.164 -1.087 1.00 92.19 99 GLY A CA 1
ATOM 776 C C . GLY A 1 99 ? 16.856 10.479 0.141 1.00 92.19 99 GLY A C 1
ATOM 777 O O . GLY A 1 99 ? 16.946 9.272 0.306 1.00 92.19 99 GLY A O 1
ATOM 778 N N . ASN A 1 100 ? 16.242 11.259 1.029 1.00 91.06 100 ASN A N 1
ATOM 779 C CA . ASN A 1 100 ? 15.606 10.730 2.240 1.00 91.06 100 ASN A CA 1
ATOM 780 C C . ASN A 1 100 ? 14.140 10.345 1.977 1.00 91.06 100 ASN A C 1
ATOM 782 O O . ASN A 1 100 ? 13.240 10.870 2.633 1.00 91.06 100 ASN A O 1
ATOM 786 N N . TRP A 1 101 ? 13.916 9.497 0.976 1.00 92.25 101 TRP A N 1
ATOM 787 C CA . TRP A 1 101 ? 12.602 9.068 0.495 1.00 92.25 101 TRP A CA 1
ATOM 788 C C . TRP A 1 101 ? 12.729 7.744 -0.263 1.00 92.25 101 TRP A C 1
ATOM 790 O O . TRP A 1 101 ? 13.805 7.416 -0.753 1.00 92.25 101 TRP A O 1
ATOM 800 N N . ASP A 1 102 ? 11.636 6.992 -0.384 1.00 91.06 102 ASP A N 1
ATOM 801 C CA . ASP A 1 102 ? 11.650 5.677 -1.027 1.00 91.06 102 ASP A CA 1
ATOM 802 C C . ASP A 1 102 ? 11.040 5.711 -2.433 1.00 91.06 102 ASP A C 1
ATOM 804 O O . ASP A 1 102 ? 9.991 6.314 -2.676 1.00 91.06 102 ASP A O 1
ATOM 808 N N . VAL A 1 103 ? 11.671 4.988 -3.358 1.00 93.50 103 VAL A N 1
ATOM 809 C CA . VAL A 1 103 ? 11.040 4.509 -4.589 1.00 93.50 103 VAL A CA 1
ATOM 810 C C . VAL A 1 103 ? 10.174 3.308 -4.232 1.00 93.50 103 VAL A C 1
ATOM 812 O O . VAL A 1 103 ? 10.641 2.326 -3.654 1.00 93.50 103 VAL A O 1
ATOM 815 N N . THR A 1 104 ? 8.898 3.384 -4.587 1.00 90.62 104 THR A N 1
ATOM 816 C CA . THR A 1 104 ? 7.894 2.401 -4.169 1.00 90.62 104 THR A CA 1
ATOM 817 C C . THR A 1 104 ? 7.539 1.410 -5.267 1.00 90.62 104 THR A C 1
ATOM 819 O O . THR A 1 104 ? 7.331 0.235 -4.976 1.00 90.62 104 THR A O 1
ATOM 822 N N . VAL A 1 105 ? 7.479 1.866 -6.521 1.00 92.00 105 VAL A N 1
ATOM 823 C CA . VAL A 1 105 ? 7.146 1.042 -7.690 1.00 92.00 105 VAL A CA 1
ATOM 824 C C . VAL A 1 105 ? 7.899 1.569 -8.907 1.00 92.00 105 VAL A C 1
ATOM 826 O O . VAL A 1 105 ? 7.892 2.772 -9.158 1.00 92.00 105 VAL A O 1
ATOM 829 N N . LEU A 1 106 ? 8.500 0.671 -9.688 1.00 94.44 106 LEU A N 1
ATOM 830 C CA . LEU A 1 106 ? 8.969 0.976 -11.041 1.00 94.44 106 LEU A CA 1
ATOM 831 C C . LEU A 1 106 ? 7.813 0.773 -12.023 1.00 94.44 106 LEU A C 1
ATOM 833 O O . LEU A 1 106 ? 7.249 -0.319 -12.093 1.00 94.44 106 LEU A O 1
ATOM 837 N N . CYS A 1 107 ? 7.450 1.820 -12.760 1.00 95.06 107 CYS A N 1
ATOM 838 C CA . CYS A 1 107 ? 6.274 1.823 -13.627 1.00 95.06 107 CYS A CA 1
ATOM 839 C C . CYS A 1 107 ? 6.618 1.447 -15.070 1.00 95.06 107 CYS A C 1
ATOM 841 O O . CYS A 1 107 ? 5.952 0.593 -15.652 1.00 95.06 107 CYS A O 1
ATOM 843 N N . ALA A 1 108 ? 7.638 2.082 -15.653 1.00 95.44 108 ALA A N 1
ATOM 844 C CA . ALA A 1 108 ? 8.009 1.874 -17.050 1.00 95.44 108 ALA A CA 1
ATOM 845 C C . ALA A 1 108 ? 9.455 2.282 -17.339 1.00 95.44 108 ALA A C 1
ATOM 847 O O . ALA A 1 108 ? 10.023 3.121 -16.641 1.00 95.44 108 ALA A O 1
ATOM 848 N N . LEU A 1 109 ? 10.013 1.698 -18.398 1.00 95.00 109 LEU A N 1
ATOM 849 C CA . LEU 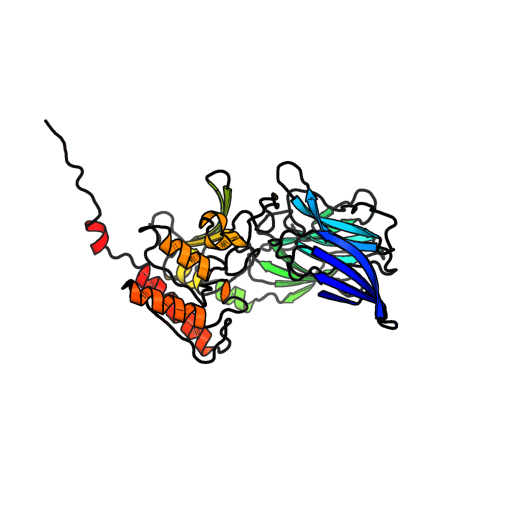A 1 109 ? 11.305 2.040 -18.982 1.00 95.00 109 LEU A CA 1
ATOM 850 C C . LEU A 1 109 ? 11.055 2.472 -20.431 1.00 95.00 109 LEU A C 1
ATOM 852 O O . LEU A 1 109 ? 10.480 1.703 -21.195 1.00 95.00 109 LEU A O 1
ATOM 856 N N . ASP A 1 110 ? 11.442 3.696 -20.771 1.00 94.62 110 ASP A N 1
ATOM 857 C CA . ASP A 1 110 ? 11.356 4.276 -22.112 1.00 94.62 110 ASP A CA 1
ATOM 858 C C . ASP A 1 110 ? 12.780 4.486 -22.633 1.00 94.62 110 ASP A C 1
ATOM 860 O O . ASP A 1 110 ? 13.449 5.466 -22.301 1.00 94.62 110 ASP A O 1
ATOM 864 N N . GLU A 1 111 ? 13.267 3.514 -23.400 1.00 92.31 111 GLU A N 1
ATOM 865 C CA . GLU A 1 111 ? 14.623 3.538 -23.954 1.00 92.31 111 GLU A CA 1
ATOM 866 C C . GLU A 1 111 ? 14.779 4.570 -25.064 1.00 92.31 111 GLU A C 1
ATOM 868 O O . GLU A 1 111 ? 15.822 5.215 -25.142 1.00 92.31 111 GLU A O 1
ATOM 873 N N . ASP A 1 112 ? 13.732 4.774 -25.868 1.00 91.44 112 ASP A N 1
ATOM 874 C CA . ASP A 1 112 ? 13.744 5.705 -26.997 1.00 91.44 112 ASP A CA 1
ATOM 875 C C . ASP A 1 112 ? 14.019 7.139 -26.527 1.00 91.44 112 ASP A C 1
ATOM 877 O O . ASP A 1 112 ? 14.728 7.895 -27.193 1.00 91.44 112 ASP A O 1
ATOM 881 N N . ASN A 1 113 ? 13.468 7.514 -25.367 1.00 91.56 113 ASN A N 1
ATOM 882 C CA . ASN A 1 113 ? 13.670 8.831 -24.760 1.00 91.56 113 ASN A CA 1
ATOM 883 C C . ASN A 1 113 ? 14.680 8.824 -23.599 1.00 91.56 113 ASN A C 1
ATOM 885 O O . ASN A 1 113 ? 14.902 9.870 -22.988 1.00 91.56 113 ASN A O 1
ATOM 889 N N . GLY A 1 114 ? 15.280 7.673 -23.276 1.00 93.44 114 GLY A N 1
ATOM 890 C CA . GLY A 1 114 ? 16.269 7.536 -22.207 1.00 93.44 114 GLY A CA 1
ATOM 891 C C . GLY A 1 114 ? 15.723 7.805 -20.800 1.00 93.44 114 GLY A C 1
ATOM 892 O O . GLY A 1 114 ? 16.434 8.389 -19.981 1.00 93.44 114 GLY A O 1
ATOM 893 N N . LYS A 1 115 ? 14.476 7.407 -20.504 1.00 95.38 115 LYS A N 1
ATOM 894 C CA . LYS A 1 115 ? 13.785 7.699 -19.235 1.00 95.38 115 LYS A CA 1
ATOM 895 C C . LYS A 1 115 ? 13.290 6.458 -18.500 1.00 95.38 115 LYS A C 1
ATOM 897 O O . LYS A 1 115 ? 12.847 5.480 -19.093 1.00 95.38 115 LYS A O 1
ATOM 902 N N . ILE A 1 116 ? 13.279 6.541 -17.172 1.00 96.69 116 ILE A N 1
ATOM 903 C CA . ILE A 1 116 ? 12.601 5.587 -16.291 1.00 96.69 116 ILE A CA 1
ATOM 904 C C . ILE A 1 116 ? 11.517 6.289 -15.475 1.00 96.69 116 ILE A C 1
ATOM 906 O O . ILE A 1 116 ? 11.740 7.370 -14.930 1.00 96.69 116 ILE A O 1
ATOM 910 N N . TYR A 1 117 ? 10.347 5.660 -15.374 1.00 97.38 117 TYR A N 1
ATOM 911 C CA . TYR A 1 117 ? 9.183 6.170 -14.653 1.00 97.38 117 TYR A CA 1
ATOM 912 C C . TYR A 1 117 ? 8.925 5.353 -13.391 1.00 97.38 117 TYR A C 1
ATOM 914 O O . TYR A 1 117 ? 8.955 4.118 -13.424 1.00 97.38 117 TYR A O 1
ATOM 922 N N . PHE A 1 118 ? 8.645 6.026 -12.278 1.00 97.25 118 PHE A N 1
ATOM 923 C CA . PHE A 1 118 ? 8.501 5.385 -10.971 1.00 97.25 118 PHE A CA 1
ATOM 924 C C . PHE A 1 118 ? 7.622 6.195 -10.013 1.00 97.25 118 PHE A C 1
ATOM 926 O O . PHE A 1 118 ? 7.491 7.409 -10.151 1.00 97.25 118 PHE A O 1
ATOM 933 N N . LEU A 1 119 ? 7.044 5.521 -9.017 1.00 96.62 119 LEU A N 1
ATOM 934 C CA . LEU A 1 119 ? 6.328 6.157 -7.909 1.00 96.62 119 LEU A CA 1
ATOM 935 C C . LEU A 1 119 ? 7.260 6.338 -6.712 1.00 96.62 119 LEU A C 1
ATOM 937 O O . LEU A 1 119 ? 7.925 5.377 -6.307 1.00 96.62 119 LEU A O 1
ATOM 941 N N . SER A 1 120 ? 7.268 7.516 -6.094 1.00 95.69 120 SER A N 1
ATOM 942 C CA . SER A 1 120 ? 8.089 7.786 -4.907 1.00 95.69 120 SER A CA 1
ATOM 943 C C . SER A 1 120 ? 7.342 8.552 -3.815 1.00 95.69 120 SER A C 1
ATOM 945 O O . SER A 1 120 ? 6.243 9.072 -4.030 1.00 95.69 120 SER A O 1
ATOM 947 N N . THR A 1 121 ? 7.970 8.600 -2.640 1.00 94.38 121 THR A N 1
ATOM 948 C CA . THR A 1 121 ? 7.565 9.410 -1.481 1.00 94.38 121 THR A CA 1
ATOM 949 C C . THR A 1 121 ? 8.407 10.687 -1.346 1.00 94.38 121 THR A C 1
ATOM 951 O O . THR A 1 121 ? 8.675 11.129 -0.229 1.00 94.38 121 THR A O 1
ATOM 954 N N . GLU A 1 122 ? 8.952 11.205 -2.454 1.00 94.88 122 GLU A N 1
ATOM 955 C CA . GLU A 1 122 ? 9.869 12.357 -2.437 1.00 94.88 122 GLU A CA 1
ATOM 956 C C . GLU A 1 122 ? 9.168 13.646 -1.983 1.00 94.88 122 GLU A C 1
ATOM 958 O O . GLU A 1 122 ? 9.748 14.393 -1.200 1.00 94.88 122 GLU A O 1
ATOM 963 N N . GLU A 1 123 ? 7.914 13.858 -2.396 1.00 94.12 123 GLU A N 1
ATOM 964 C CA . GLU A 1 123 ? 7.101 15.005 -1.965 1.00 94.12 123 GLU A CA 1
ATOM 965 C C . GLU A 1 123 ? 6.682 14.900 -0.491 1.00 94.12 123 GLU A C 1
ATOM 967 O O . GLU A 1 123 ? 6.905 15.807 0.310 1.00 94.12 123 GLU A O 1
ATOM 972 N N . SER A 1 124 ? 6.079 13.772 -0.106 1.00 91.62 124 SER A N 1
ATOM 973 C CA . SER A 1 124 ? 5.716 13.488 1.279 1.00 91.62 124 SER A CA 1
ATOM 974 C C . SER A 1 124 ? 5.706 11.981 1.545 1.00 91.62 124 SER A C 1
ATOM 976 O O . SER A 1 124 ? 5.620 11.156 0.633 1.00 91.62 124 SER A O 1
ATOM 978 N N . ARG A 1 125 ? 5.811 11.593 2.821 1.00 88.75 125 ARG A N 1
ATOM 979 C CA . ARG A 1 125 ? 5.877 10.175 3.228 1.00 88.75 125 ARG A CA 1
ATOM 980 C C . ARG A 1 125 ? 4.548 9.456 3.012 1.00 88.75 125 ARG A C 1
ATOM 982 O O . ARG A 1 125 ? 4.518 8.262 2.703 1.00 88.75 125 ARG A O 1
ATOM 989 N N . GLN A 1 126 ? 3.457 10.185 3.201 1.00 91.00 126 GLN A N 1
ATOM 990 C CA . GLN A 1 126 ? 2.093 9.690 3.095 1.00 91.00 126 GLN A CA 1
ATOM 991 C C . GLN A 1 126 ? 1.512 9.806 1.673 1.00 91.00 126 GLN A C 1
ATOM 993 O O . GLN A 1 126 ? 0.484 9.183 1.404 1.00 91.00 126 GLN A O 1
ATOM 998 N N . SER A 1 127 ? 2.172 10.548 0.773 1.00 93.81 127 SER A N 1
ATOM 999 C CA . SER A 1 127 ? 1.786 10.719 -0.631 1.00 93.81 127 SER A CA 1
ATOM 1000 C C . SER A 1 127 ? 2.528 9.754 -1.561 1.00 93.81 127 SER A C 1
ATOM 1002 O O . SER A 1 127 ? 3.480 9.064 -1.172 1.00 93.81 127 SER A O 1
ATOM 1004 N N . ARG A 1 128 ? 2.066 9.657 -2.808 1.00 95.88 128 ARG A N 1
ATOM 1005 C CA . ARG A 1 128 ? 2.694 8.867 -3.874 1.00 95.88 128 ARG A CA 1
ATOM 1006 C C . ARG A 1 128 ? 2.606 9.643 -5.162 1.00 95.88 128 ARG A C 1
ATOM 1008 O O . ARG A 1 128 ? 1.521 9.738 -5.712 1.00 95.88 128 ARG A O 1
ATOM 1015 N N . HIS A 1 129 ? 3.727 10.128 -5.674 1.00 97.62 129 HIS A N 1
ATOM 1016 C CA . HIS A 1 129 ? 3.752 10.850 -6.944 1.00 97.62 129 HIS A CA 1
ATOM 1017 C C . HIS A 1 129 ? 4.527 10.078 -8.006 1.00 97.62 129 HIS A C 1
ATOM 1019 O O . HIS A 1 129 ? 5.437 9.310 -7.692 1.00 97.62 129 HIS A O 1
ATOM 1025 N N . LEU A 1 130 ? 4.140 10.279 -9.265 1.00 97.94 130 LEU A N 1
ATOM 1026 C CA . LEU A 1 130 ? 4.825 9.743 -10.432 1.00 97.94 130 LEU A CA 1
ATOM 1027 C C . LEU A 1 130 ? 5.965 10.679 -10.828 1.00 97.94 130 LEU A C 1
ATOM 1029 O O . LEU A 1 130 ? 5.755 11.869 -11.074 1.00 97.94 130 LEU A O 1
ATOM 1033 N N . TYR A 1 131 ? 7.157 10.110 -10.941 1.00 97.75 131 TYR A N 1
ATOM 1034 C CA . TYR A 1 131 ? 8.374 10.788 -11.358 1.00 97.75 131 TYR A CA 1
ATOM 1035 C C . TYR A 1 131 ? 8.948 10.135 -12.610 1.00 97.75 131 TYR A C 1
ATOM 1037 O O . TYR A 1 131 ? 8.714 8.955 -12.888 1.00 97.75 131 TYR A O 1
ATOM 1045 N N . SER A 1 132 ? 9.747 10.911 -13.334 1.00 96.69 132 SER A N 1
ATOM 1046 C CA . SER A 1 132 ? 10.671 10.417 -14.351 1.00 96.69 132 SER A CA 1
ATOM 1047 C C . SER A 1 132 ? 12.108 10.749 -13.964 1.00 96.69 132 SER A C 1
ATOM 1049 O O . SER A 1 132 ? 12.351 11.837 -13.438 1.00 96.69 132 SER A O 1
ATOM 1051 N N . ALA A 1 133 ? 13.048 9.861 -14.272 1.00 97.00 133 ALA A N 1
ATOM 1052 C CA . ALA A 1 133 ? 14.482 10.122 -14.203 1.00 97.00 133 ALA A CA 1
ATOM 1053 C C . ALA A 1 133 ? 15.161 9.759 -15.526 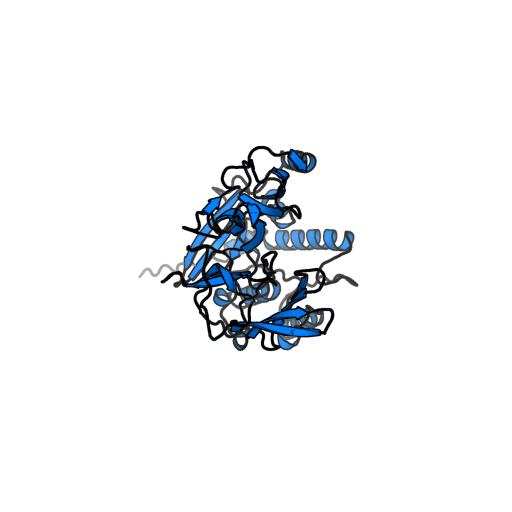1.00 97.00 133 ALA A C 1
ATOM 1055 O O . ALA A 1 133 ? 14.759 8.791 -16.174 1.00 97.00 133 ALA A O 1
ATOM 1056 N N . ASP A 1 134 ? 16.196 10.506 -15.899 1.00 95.56 134 ASP A N 1
ATOM 1057 C CA . ASP A 1 134 ? 17.036 10.149 -17.044 1.00 95.56 134 ASP A CA 1
ATOM 1058 C C . ASP A 1 134 ? 17.909 8.923 -16.721 1.00 95.56 134 ASP A C 1
ATOM 1060 O O . ASP A 1 134 ? 18.370 8.749 -15.590 1.00 95.56 134 ASP A O 1
ATOM 1064 N N . LEU A 1 135 ? 18.138 8.064 -17.718 1.00 92.12 135 LEU A N 1
ATOM 1065 C CA . LEU A 1 135 ? 18.948 6.843 -17.595 1.00 92.12 135 LEU A CA 1
ATOM 1066 C C . LEU A 1 135 ? 20.455 7.100 -17.654 1.00 92.12 135 LEU A C 1
ATOM 1068 O O . LEU A 1 135 ? 21.239 6.283 -17.170 1.00 92.12 135 LEU A O 1
ATOM 1072 N N . GLU A 1 136 ? 20.859 8.219 -18.249 1.00 88.75 136 GLU A N 1
ATOM 1073 C CA . GLU A 1 136 ? 22.251 8.618 -18.437 1.00 88.75 136 GLU A CA 1
ATOM 1074 C C . GLU A 1 136 ? 22.486 10.062 -17.971 1.00 88.75 136 GLU A C 1
ATOM 1076 O O . GLU A 1 136 ? 21.566 10.794 -17.604 1.00 88.75 136 GLU A O 1
ATOM 1081 N N . GLY A 1 137 ? 23.751 10.481 -17.946 1.00 86.62 137 GLY A N 1
ATOM 1082 C CA . GLY A 1 137 ? 24.126 11.828 -17.522 1.00 86.62 137 GLY A CA 1
ATOM 1083 C C . GLY A 1 137 ? 23.931 12.067 -16.022 1.00 86.62 137 GLY A C 1
ATOM 1084 O O . GLY A 1 137 ? 24.397 11.281 -15.196 1.00 86.62 137 GLY A O 1
ATOM 1085 N N . ILE A 1 138 ? 23.293 13.192 -15.682 1.00 87.12 138 ILE A N 1
ATOM 1086 C CA . ILE A 1 138 ? 23.141 13.700 -14.303 1.00 87.12 138 ILE A CA 1
ATOM 1087 C C . ILE A 1 138 ? 21.938 13.050 -13.590 1.00 87.12 138 ILE A C 1
ATOM 1089 O O . ILE A 1 138 ? 21.717 13.295 -12.407 1.00 87.12 138 ILE A O 1
ATOM 1093 N N . PHE A 1 139 ? 21.171 12.200 -14.285 1.00 91.06 139 PHE A N 1
ATOM 1094 C CA . PHE A 1 139 ? 19.955 11.576 -13.755 1.00 91.06 139 PHE A CA 1
ATOM 1095 C C . PHE A 1 139 ? 18.939 12.615 -13.277 1.00 91.06 139 PHE A C 1
ATOM 1097 O O . PHE A 1 139 ? 18.465 12.582 -12.134 1.00 91.06 139 PHE A O 1
ATOM 1104 N N . GLN A 1 140 ? 18.639 13.588 -14.143 1.00 93.25 140 GLN A N 1
ATOM 1105 C CA . GLN A 1 140 ? 17.693 14.639 -13.804 1.00 93.25 140 GLN A CA 1
ATOM 1106 C C . GLN A 1 140 ? 16.333 14.010 -13.501 1.00 93.25 140 GLN A C 1
ATOM 1108 O O . GLN A 1 140 ? 15.811 13.209 -14.275 1.00 93.25 140 GLN A O 1
ATOM 1113 N N . ARG A 1 141 ? 15.775 14.363 -12.340 1.00 95.38 141 ARG A N 1
ATOM 1114 C CA . ARG A 1 141 ? 14.470 13.886 -11.883 1.00 95.38 141 ARG A CA 1
ATOM 1115 C C . ARG A 1 141 ? 13.425 14.970 -12.062 1.00 95.38 141 ARG A C 1
ATOM 1117 O O . ARG A 1 141 ? 13.686 16.139 -11.785 1.00 95.38 141 ARG A O 1
ATOM 1124 N N . GLN A 1 142 ? 12.235 14.568 -12.483 1.00 95.19 142 GLN A N 1
ATOM 1125 C CA . GLN A 1 142 ? 11.089 15.451 -12.648 1.00 95.19 142 GLN A CA 1
ATOM 1126 C C . GLN A 1 142 ? 9.842 14.791 -12.067 1.00 95.19 142 GLN A C 1
ATOM 1128 O O . GLN A 1 142 ? 9.535 13.647 -12.401 1.00 95.19 142 GLN A O 1
ATOM 1133 N N . CYS A 1 143 ? 9.111 15.523 -11.226 1.00 96.44 143 CYS A N 1
ATOM 1134 C CA . CYS A 1 143 ? 7.782 15.115 -10.790 1.00 96.44 143 CYS A CA 1
ATOM 1135 C C . CYS A 1 143 ? 6.763 15.408 -11.893 1.00 96.44 143 CYS A C 1
ATOM 1137 O O . CYS A 1 143 ? 6.652 16.548 -12.342 1.00 96.44 143 CYS A O 1
ATOM 1139 N N . LEU A 1 144 ? 6.006 14.396 -12.313 1.00 95.94 144 LEU A N 1
ATOM 1140 C CA . LEU A 1 144 ? 4.975 14.537 -13.344 1.00 95.94 144 LEU A CA 1
ATOM 1141 C C . LEU A 1 144 ? 3.610 14.896 -12.752 1.00 95.94 144 LEU A C 1
ATOM 1143 O O . LEU A 1 144 ? 2.789 15.492 -13.438 1.00 95.94 144 LEU A O 1
ATOM 1147 N N . THR A 1 145 ? 3.360 14.536 -11.491 1.00 96.25 145 THR A N 1
ATOM 1148 C CA . THR A 1 145 ? 2.025 14.637 -10.871 1.00 96.25 145 THR A CA 1
ATOM 1149 C C . THR A 1 145 ? 1.884 15.703 -9.790 1.00 96.25 145 THR A C 1
ATOM 1151 O O . THR A 1 145 ? 0.762 15.964 -9.377 1.00 96.25 145 THR A O 1
ATOM 1154 N N . CYS A 1 146 ? 2.976 16.312 -9.313 1.00 93.19 146 CYS A N 1
ATOM 1155 C CA . CYS A 1 146 ? 2.961 17.199 -8.136 1.00 93.19 146 CYS A CA 1
ATOM 1156 C C . CYS A 1 146 ? 2.015 18.404 -8.282 1.00 93.19 146 CYS A C 1
ATOM 1158 O O . CYS A 1 146 ? 1.456 18.861 -7.295 1.00 93.19 146 CYS A O 1
ATOM 1160 N N . TYR A 1 147 ? 1.795 18.877 -9.513 1.00 89.81 147 TYR A N 1
ATOM 1161 C CA . TYR A 1 147 ? 0.917 20.015 -9.820 1.00 89.81 147 TYR A CA 1
ATOM 1162 C C . TYR A 1 147 ? -0.042 19.708 -10.978 1.00 89.81 147 TYR A C 1
ATOM 1164 O O . TYR A 1 147 ? -0.437 20.602 -11.720 1.00 89.81 147 TYR A O 1
ATOM 1172 N N . LEU A 1 148 ? -0.344 18.423 -11.198 1.00 92.75 148 LEU A N 1
ATOM 1173 C CA . LEU A 1 148 ? -1.112 17.979 -12.364 1.00 92.75 148 LEU A CA 1
ATOM 1174 C C . LEU A 1 148 ? -2.621 17.941 -12.103 1.00 92.75 148 LEU A C 1
ATOM 1176 O O . LEU A 1 148 ? -3.402 18.303 -12.979 1.00 92.75 148 LEU A O 1
ATOM 1180 N N . LEU A 1 149 ? -3.024 17.460 -10.923 1.00 90.81 149 LEU A N 1
ATOM 1181 C CA . LEU A 1 149 ? -4.423 17.302 -10.533 1.00 90.81 149 LEU A CA 1
ATOM 1182 C C . LEU A 1 149 ? -4.637 17.853 -9.124 1.00 90.81 149 LEU A C 1
ATOM 1184 O O . LEU A 1 149 ? -4.074 17.333 -8.160 1.00 90.81 149 LEU A O 1
ATOM 1188 N N . ASP A 1 150 ? -5.487 18.869 -9.009 1.00 89.31 150 ASP A N 1
ATOM 1189 C CA . ASP A 1 150 ? -5.844 19.457 -7.721 1.00 89.31 150 ASP A CA 1
ATOM 1190 C C . ASP A 1 150 ? -6.595 18.454 -6.836 1.00 89.31 150 ASP A C 1
ATOM 1192 O O . ASP A 1 150 ? -7.442 17.683 -7.298 1.00 89.31 150 ASP A O 1
ATOM 1196 N N . GLY A 1 151 ? -6.292 18.473 -5.536 1.00 89.81 151 GLY A N 1
ATOM 1197 C CA . GLY A 1 151 ? -6.910 17.576 -4.556 1.00 89.81 151 GLY A CA 1
ATOM 1198 C C . GLY A 1 151 ? -6.431 16.123 -4.637 1.00 89.81 151 GLY A C 1
ATOM 1199 O O . GLY A 1 151 ? -7.063 15.248 -4.039 1.00 89.81 151 GLY A O 1
ATOM 1200 N N . CYS A 1 152 ? -5.333 15.862 -5.354 1.00 95.62 152 CYS A N 1
ATOM 1201 C CA . CYS A 1 152 ? -4.758 14.534 -5.472 1.00 95.62 152 CYS A CA 1
ATOM 1202 C C . CYS A 1 152 ? -3.250 14.500 -5.209 1.00 95.62 152 CYS A C 1
ATOM 1204 O O . CYS A 1 152 ? -2.475 15.235 -5.817 1.00 95.62 152 CYS A O 1
ATOM 1206 N N . SER A 1 153 ? -2.835 13.596 -4.329 1.00 96.06 153 SER A N 1
ATOM 1207 C CA . SER A 1 153 ? -1.435 13.396 -3.942 1.00 96.06 153 SER A CA 1
ATOM 1208 C C . SER A 1 153 ? -1.051 11.923 -3.808 1.00 96.06 153 SER A C 1
ATOM 1210 O O . SER A 1 153 ? 0.129 11.596 -3.707 1.00 96.06 153 SER A O 1
ATOM 1212 N N . PHE A 1 154 ? -2.013 11.001 -3.863 1.00 96.94 154 PHE A N 1
ATOM 1213 C CA . PHE A 1 154 ? -1.747 9.569 -3.851 1.00 96.94 154 PHE A CA 1
ATOM 1214 C C . PHE A 1 154 ? -2.076 8.955 -5.211 1.00 96.94 154 PHE A C 1
ATOM 1216 O O . PHE A 1 154 ? -3.242 8.778 -5.566 1.00 96.94 154 PHE A O 1
ATOM 1223 N N . PHE A 1 155 ? -1.039 8.622 -5.976 1.00 97.75 155 PHE A N 1
ATOM 1224 C CA . PHE A 1 155 ? -1.155 8.146 -7.347 1.00 97.75 155 PHE A CA 1
ATOM 1225 C C . PHE A 1 155 ? -0.716 6.691 -7.522 1.00 97.75 155 PHE A C 1
ATOM 1227 O O . PHE A 1 155 ? 0.226 6.203 -6.894 1.00 97.75 155 PHE A O 1
ATOM 1234 N N . LYS A 1 156 ? -1.359 6.025 -8.482 1.00 97.31 156 LYS A N 1
ATOM 1235 C CA . LYS A 1 156 ? -0.874 4.812 -9.146 1.00 97.31 156 LYS A CA 1
ATOM 1236 C C . LYS A 1 156 ? -0.818 5.079 -10.651 1.00 97.31 156 LYS A C 1
ATOM 1238 O O . LYS A 1 156 ? -1.672 5.782 -11.178 1.00 97.31 156 LYS A O 1
ATOM 1243 N N . ALA A 1 157 ? 0.164 4.520 -11.352 1.00 96.81 157 ALA A N 1
ATOM 1244 C CA . ALA A 1 157 ? 0.304 4.695 -12.796 1.00 96.81 157 ALA A CA 1
ATOM 1245 C C . ALA A 1 157 ? 0.519 3.358 -13.509 1.00 96.81 157 ALA A C 1
ATOM 1247 O O . ALA A 1 157 ? 1.254 2.499 -13.017 1.00 96.81 157 ALA A O 1
ATOM 1248 N N . GLU A 1 158 ? -0.094 3.212 -14.681 1.00 96.94 158 GLU A N 1
ATOM 1249 C CA . GLU A 1 158 ? 0.076 2.069 -15.577 1.00 96.94 158 GLU A CA 1
ATOM 1250 C C . GLU A 1 158 ? 0.368 2.571 -16.992 1.00 96.94 158 GLU A C 1
ATOM 1252 O O . GLU A 1 158 ? -0.407 3.329 -17.572 1.00 96.94 158 GLU A O 1
ATOM 1257 N N . PHE A 1 159 ? 1.510 2.177 -17.550 1.00 96.69 159 PHE A N 1
ATOM 1258 C CA . PHE A 1 159 ? 1.947 2.639 -18.864 1.00 96.69 159 PHE A CA 1
ATOM 1259 C C . PHE A 1 159 ? 1.458 1.709 -19.971 1.00 96.69 159 PHE A C 1
ATOM 1261 O O . PHE A 1 159 ? 1.399 0.489 -19.814 1.00 96.69 159 PHE A O 1
ATOM 1268 N N . SER A 1 160 ? 1.161 2.301 -21.125 1.00 96.19 160 SER A N 1
ATOM 1269 C CA . SER A 1 160 ? 0.950 1.557 -22.366 1.00 96.19 160 SER A CA 1
ATOM 1270 C C . SER A 1 160 ? 2.200 0.737 -22.737 1.00 96.19 160 SER A C 1
ATOM 1272 O O . SER A 1 160 ? 3.318 1.145 -22.408 1.00 96.19 160 SER A O 1
ATOM 1274 N N . PRO A 1 161 ? 2.060 -0.392 -23.462 1.00 92.06 161 PRO A N 1
ATOM 1275 C CA . PRO A 1 161 ? 3.196 -1.249 -23.821 1.00 92.06 161 PRO A CA 1
ATOM 1276 C C . PRO A 1 161 ? 4.319 -0.557 -24.605 1.00 92.06 161 PRO A C 1
ATOM 1278 O O . PRO A 1 161 ? 5.441 -1.046 -24.591 1.00 92.06 161 PRO A O 1
ATOM 1281 N N . ASN A 1 162 ? 4.018 0.558 -25.278 1.00 92.75 162 ASN A N 1
ATOM 1282 C CA . ASN A 1 162 ? 4.969 1.377 -26.035 1.00 92.75 162 ASN A CA 1
ATOM 1283 C C . ASN A 1 162 ? 5.348 2.690 -25.327 1.00 92.75 162 ASN A C 1
ATOM 1285 O O . ASN A 1 162 ? 5.882 3.588 -25.971 1.00 92.75 162 ASN A O 1
ATOM 1289 N N . GLN A 1 163 ? 4.966 2.847 -24.054 1.00 94.56 163 GLN A N 1
ATOM 1290 C CA . GLN A 1 163 ? 5.293 3.986 -23.192 1.00 94.56 163 GLN A CA 1
ATOM 1291 C C . GLN A 1 163 ? 4.827 5.362 -23.706 1.00 94.56 163 GLN A C 1
ATOM 1293 O O . GLN A 1 163 ? 5.162 6.379 -23.105 1.00 94.56 163 GLN A O 1
ATOM 1298 N N . LYS A 1 164 ? 3.995 5.436 -24.756 1.00 94.12 164 LYS A N 1
ATOM 1299 C CA . LYS A 1 164 ? 3.514 6.716 -25.322 1.00 94.12 164 LYS A CA 1
ATOM 1300 C C . LYS A 1 164 ? 2.400 7.360 -24.506 1.00 94.12 164 LYS A C 1
ATOM 1302 O O . LYS A 1 164 ? 2.245 8.579 -24.534 1.00 94.12 164 LYS A O 1
ATOM 1307 N N . TYR A 1 165 ? 1.627 6.533 -23.816 1.00 96.25 165 TYR A N 1
ATOM 1308 C CA . TYR A 1 165 ? 0.535 6.939 -22.941 1.00 96.25 165 TYR A CA 1
ATOM 1309 C C . TYR A 1 165 ? 0.635 6.225 -21.599 1.00 96.25 165 TYR A C 1
ATOM 1311 O O . TYR A 1 165 ? 1.196 5.125 -21.515 1.00 96.25 165 TYR A O 1
ATOM 1319 N N . PHE A 1 166 ? 0.021 6.804 -20.577 1.00 97.50 166 PHE A N 1
ATOM 1320 C CA . PHE A 1 166 ? -0.162 6.154 -19.288 1.00 97.50 166 PHE A CA 1
ATOM 1321 C C . PHE A 1 166 ? -1.531 6.482 -18.698 1.00 97.50 166 PHE A C 1
ATOM 1323 O O . PHE A 1 166 ? -2.048 7.591 -18.847 1.00 97.50 166 PHE A O 1
ATOM 1330 N N . THR A 1 167 ? -2.109 5.496 -18.023 1.00 98.12 167 THR A N 1
ATOM 1331 C CA . THR A 1 167 ? -3.293 5.653 -17.187 1.00 98.12 167 THR A CA 1
ATOM 1332 C C . THR A 1 167 ? -2.827 6.038 -15.793 1.00 98.12 167 THR A C 1
ATOM 1334 O O . THR A 1 167 ? -2.023 5.333 -15.177 1.00 98.12 167 THR A O 1
ATOM 1337 N N . LEU A 1 168 ? -3.319 7.166 -15.301 1.00 98.06 168 LEU A N 1
ATOM 1338 C CA . LEU A 1 168 ? -3.051 7.678 -13.973 1.00 98.06 168 LEU A CA 1
ATOM 1339 C C . LEU A 1 168 ? -4.302 7.498 -13.114 1.00 98.06 168 LEU A C 1
ATOM 1341 O O . LEU A 1 168 ? -5.394 7.941 -13.461 1.00 98.06 168 LEU A O 1
ATOM 1345 N N . TYR A 1 169 ? -4.125 6.837 -11.981 1.00 98.25 169 TYR A N 1
ATOM 1346 C CA . TYR A 1 169 ? -5.148 6.639 -10.971 1.00 98.25 169 TYR A CA 1
ATOM 1347 C C . TYR A 1 169 ? -4.849 7.602 -9.829 1.00 98.25 169 TYR A C 1
ATOM 1349 O O . TYR A 1 169 ? -3.878 7.417 -9.094 1.00 98.25 169 TYR A O 1
ATOM 1357 N N . CYS A 1 170 ? -5.675 8.630 -9.698 1.00 97.62 170 CYS A N 1
ATOM 1358 C CA . CYS A 1 170 ? -5.765 9.427 -8.491 1.00 97.62 170 CYS A CA 1
ATOM 1359 C C . CYS A 1 170 ? -6.541 8.618 -7.449 1.00 97.62 170 CYS A C 1
ATOM 1361 O O . CYS A 1 170 ? -7.730 8.363 -7.636 1.00 97.62 170 CYS A O 1
ATOM 1363 N N . LEU A 1 171 ? -5.878 8.189 -6.378 1.00 97.56 171 LEU A N 1
ATOM 1364 C CA . LEU A 1 171 ? -6.480 7.373 -5.323 1.00 97.56 171 LEU A CA 1
ATOM 1365 C C . LEU A 1 171 ? -6.765 8.169 -4.047 1.00 97.56 171 LEU A C 1
ATOM 1367 O O . LEU A 1 171 ? -7.324 7.600 -3.123 1.00 97.56 171 LEU A O 1
ATOM 1371 N N . GLY A 1 172 ? -6.385 9.444 -3.961 1.00 95.62 172 GLY A N 1
ATOM 1372 C CA . GLY A 1 172 ? -6.667 10.288 -2.800 1.00 95.62 172 GLY A CA 1
ATOM 1373 C C . GLY A 1 172 ? -5.787 11.538 -2.726 1.00 95.62 172 GLY A C 1
ATOM 1374 O O . GLY A 1 172 ? -4.874 11.692 -3.546 1.00 95.62 172 GLY A O 1
ATOM 1375 N N . PRO A 1 173 ? -6.042 12.444 -1.765 1.00 94.38 173 PRO A N 1
ATOM 1376 C CA . PRO A 1 173 ? -7.007 12.321 -0.663 1.00 94.38 173 PRO A CA 1
ATOM 1377 C C . PRO A 1 173 ? -8.456 12.637 -1.047 1.00 94.38 173 PRO A C 1
ATOM 1379 O O . PRO A 1 173 ? -9.371 12.271 -0.311 1.00 94.38 173 PRO A O 1
ATOM 1382 N N . GLY A 1 174 ? -8.684 13.311 -2.178 1.00 93.75 174 GLY A N 1
ATOM 1383 C CA . GLY A 1 174 ? -10.026 13.540 -2.709 1.00 93.75 174 GLY A CA 1
ATOM 1384 C C . GLY A 1 174 ? -10.697 12.268 -3.242 1.00 93.75 174 GLY A C 1
ATOM 1385 O O . GLY A 1 174 ? -10.130 11.178 -3.214 1.00 93.75 174 GLY A O 1
ATOM 1386 N N . VAL A 1 175 ? -11.917 12.420 -3.767 1.00 95.44 175 VAL A N 1
ATOM 1387 C CA . VAL A 1 175 ? -12.631 11.327 -4.447 1.00 95.44 175 VAL A CA 1
ATOM 1388 C C . VAL A 1 175 ? -11.760 10.785 -5.595 1.00 95.44 175 VAL A C 1
ATOM 1390 O O . VAL A 1 175 ? -11.307 11.594 -6.411 1.00 95.44 175 VAL A O 1
ATOM 1393 N N . PRO A 1 176 ? -11.525 9.458 -5.679 1.00 97.25 176 PRO A N 1
ATOM 1394 C CA . PRO A 1 176 ? -10.663 8.869 -6.694 1.00 97.25 176 PRO A CA 1
ATOM 1395 C C . PRO A 1 176 ? -11.095 9.195 -8.122 1.00 97.25 176 PRO A C 1
ATOM 1397 O O . PRO A 1 176 ? -12.287 9.242 -8.428 1.00 97.25 176 PRO A O 1
ATOM 1400 N N . LYS A 1 177 ? -10.120 9.367 -9.014 1.00 96.94 177 LYS A N 1
ATOM 1401 C CA . LYS A 1 177 ? -10.334 9.656 -10.440 1.00 96.94 177 LYS A CA 1
ATOM 1402 C C . LYS A 1 177 ? -9.334 8.895 -11.295 1.00 96.94 177 LYS A C 1
ATOM 1404 O O . LYS A 1 177 ? -8.222 8.609 -10.856 1.00 96.94 177 LYS A O 1
ATOM 1409 N N . VAL A 1 178 ? -9.711 8.597 -12.531 1.00 98.06 178 VAL A N 1
ATOM 1410 C CA . VAL A 1 178 ? -8.853 7.913 -13.500 1.00 98.06 178 VAL A CA 1
ATOM 1411 C C . VAL A 1 178 ? -8.734 8.761 -14.754 1.00 98.06 178 VAL A C 1
ATOM 1413 O O . VAL A 1 178 ? -9.735 9.153 -15.356 1.00 98.06 178 VAL A O 1
ATOM 1416 N N . THR A 1 179 ? -7.500 9.025 -15.162 1.00 97.69 179 THR A N 1
ATOM 1417 C CA . THR A 1 179 ? -7.164 9.874 -16.305 1.00 97.69 179 THR A CA 1
ATOM 1418 C C . THR A 1 179 ? -6.148 9.183 -17.210 1.00 97.69 179 THR A C 1
ATOM 1420 O O . THR A 1 179 ? -5.351 8.360 -16.768 1.00 97.69 179 THR A O 1
ATOM 1423 N N . VAL A 1 180 ? -6.166 9.501 -18.503 1.00 97.94 180 VAL A N 1
ATOM 1424 C CA . VAL A 1 180 ? -5.192 9.007 -19.486 1.00 97.94 180 VAL A CA 1
ATOM 1425 C C . VAL A 1 180 ? -4.392 10.173 -20.027 1.00 97.94 180 VAL A C 1
ATOM 1427 O O . VAL A 1 180 ? -4.955 11.145 -20.528 1.00 97.94 180 VAL A O 1
ATOM 1430 N N . HIS A 1 181 ? -3.074 10.040 -19.952 1.00 97.25 181 HIS A N 1
ATOM 1431 C CA . HIS A 1 181 ? -2.109 11.076 -20.279 1.00 97.25 181 HIS A CA 1
ATOM 1432 C C . HIS A 1 181 ? -1.210 10.633 -21.431 1.00 97.25 181 HIS A C 1
ATOM 1434 O O . HIS A 1 181 ? -0.909 9.447 -21.590 1.00 97.25 181 HIS A O 1
ATOM 1440 N N . SER A 1 182 ? -0.747 11.603 -22.216 1.00 95.69 182 SER A N 1
ATOM 1441 C CA . SER A 1 182 ? 0.363 11.418 -23.150 1.00 95.69 182 SER A CA 1
ATOM 1442 C C . SER A 1 182 ? 1.687 11.598 -22.414 1.00 95.69 182 SER A C 1
ATOM 1444 O O . SER A 1 182 ? 1.859 12.559 -21.671 1.00 95.69 182 SER A O 1
ATOM 1446 N N . THR A 1 183 ? 2.662 10.731 -22.662 1.00 93.31 183 THR A N 1
ATOM 1447 C CA . THR A 1 183 ? 3.996 10.841 -22.052 1.00 93.31 183 THR A CA 1
ATOM 1448 C C . THR A 1 183 ? 4.755 12.082 -22.532 1.00 93.31 183 THR A C 1
ATOM 1450 O O . THR A 1 183 ? 5.556 12.643 -21.789 1.00 93.31 183 THR A O 1
ATOM 1453 N N . LYS A 1 184 ? 4.483 12.550 -23.761 1.00 90.69 184 LYS A N 1
ATOM 1454 C CA . LYS A 1 184 ? 5.109 13.760 -24.328 1.00 90.69 184 LYS A CA 1
ATOM 1455 C C . LYS A 1 184 ? 4.576 15.055 -23.722 1.00 90.69 184 LYS A C 1
ATOM 1457 O O . LYS A 1 184 ? 5.321 16.019 -23.604 1.00 90.69 184 LYS A O 1
ATOM 1462 N N . ASP A 1 185 ? 3.289 15.073 -23.393 1.00 91.62 185 ASP A N 1
ATOM 1463 C CA . ASP A 1 185 ? 2.611 16.216 -22.784 1.00 91.62 185 ASP A CA 1
ATOM 1464 C C . ASP A 1 185 ? 1.617 15.701 -21.732 1.00 91.62 185 ASP A C 1
ATOM 1466 O O . ASP A 1 185 ? 0.442 15.473 -22.044 1.00 91.62 185 ASP A O 1
ATOM 1470 N N . PRO A 1 186 ? 2.093 15.465 -20.494 1.00 91.56 186 PRO A N 1
ATOM 1471 C CA . PRO A 1 186 ? 1.261 14.942 -19.416 1.00 91.56 186 PRO A CA 1
ATOM 1472 C C . PRO A 1 186 ? 0.089 15.855 -19.048 1.00 91.56 186 PRO A C 1
ATOM 1474 O O . PRO A 1 186 ? -0.921 15.366 -18.547 1.00 91.56 186 PRO A O 1
ATOM 1477 N N . SER A 1 187 ? 0.185 17.160 -19.304 1.00 90.62 187 SER A N 1
ATOM 1478 C CA . SER A 1 187 ? -0.849 18.135 -18.938 1.00 90.62 187 SER A CA 1
ATOM 1479 C C . SER A 1 187 ? -2.119 17.990 -19.774 1.00 90.62 187 SER A C 1
ATOM 1481 O O . SER A 1 187 ? -3.206 18.350 -19.325 1.00 90.62 187 SER A O 1
ATOM 1483 N N . ARG A 1 188 ? -2.010 17.435 -20.986 1.00 91.31 188 ARG A N 1
ATOM 1484 C CA . ARG A 1 188 ? -3.149 17.188 -21.868 1.00 91.31 188 ARG A CA 1
ATOM 1485 C C . ARG A 1 188 ? -3.671 15.766 -21.671 1.00 91.31 188 ARG A C 1
ATOM 1487 O O . ARG A 1 188 ? -3.164 14.817 -22.271 1.00 91.31 188 ARG A O 1
ATOM 1494 N N . TYR A 1 189 ? -4.717 15.635 -20.862 1.00 94.25 189 TYR A N 1
ATOM 1495 C CA . TYR A 1 189 ? -5.295 14.343 -20.504 1.00 94.25 189 TYR A CA 1
ATOM 1496 C C . TYR A 1 189 ? -6.790 14.238 -20.790 1.00 94.25 189 TYR A C 1
ATOM 1498 O O . TYR A 1 189 ? -7.484 15.227 -21.021 1.00 94.25 189 TYR A O 1
ATOM 1506 N N . ILE A 1 190 ? -7.267 12.997 -20.784 1.00 96.50 190 ILE A N 1
ATOM 1507 C CA . ILE A 1 190 ? -8.680 12.637 -20.902 1.00 96.50 190 ILE A CA 1
ATOM 1508 C C . ILE A 1 190 ? -9.103 11.997 -19.583 1.00 96.50 190 ILE A C 1
ATOM 1510 O O . ILE A 1 190 ? -8.360 11.195 -19.019 1.00 96.50 190 ILE A O 1
ATOM 1514 N N . VAL A 1 191 ? -10.287 12.342 -19.090 1.00 97.12 191 VAL A N 1
ATOM 1515 C CA . VAL A 1 191 ? -10.876 11.709 -17.907 1.00 97.12 191 VAL A CA 1
ATOM 1516 C C . VAL A 1 191 ? -11.601 10.436 -18.340 1.00 97.12 191 VAL A C 1
ATOM 1518 O O . VAL A 1 191 ? -12.447 10.488 -19.229 1.00 97.12 191 VAL A O 1
ATOM 1521 N N . LEU A 1 192 ? -11.241 9.298 -17.744 1.00 97.56 192 LEU A N 1
ATOM 1522 C CA . LEU A 1 192 ? -11.922 8.017 -17.956 1.00 97.56 192 LEU A CA 1
ATOM 1523 C C . LEU A 1 192 ? -13.030 7.777 -16.931 1.00 97.56 192 LEU A C 1
ATOM 1525 O O . LEU A 1 192 ? -14.073 7.244 -17.286 1.00 97.56 192 LEU A O 1
ATOM 1529 N N . GLU A 1 193 ? -12.783 8.142 -15.674 1.00 97.69 193 GLU A N 1
ATOM 1530 C CA . GLU A 1 193 ? -13.712 7.965 -14.556 1.00 97.69 193 GLU A CA 1
ATOM 1531 C C . GLU A 1 193 ? -13.487 9.098 -13.551 1.00 97.69 193 GLU A C 1
ATOM 1533 O O . GLU A 1 193 ? -12.354 9.326 -13.118 1.00 97.69 193 GLU A O 1
ATOM 1538 N N . ASP A 1 194 ? -14.545 9.817 -13.187 1.00 95.94 194 ASP A N 1
ATOM 1539 C CA . ASP A 1 194 ? -14.488 10.949 -12.257 1.00 95.94 194 ASP A CA 1
ATOM 1540 C C . ASP A 1 194 ? -15.227 10.704 -10.938 1.00 95.94 194 ASP A C 1
ATOM 1542 O O . ASP A 1 194 ? -15.142 11.539 -10.032 1.00 95.94 194 ASP A O 1
ATOM 1546 N N . ASN A 1 195 ? -15.914 9.562 -10.822 1.00 97.00 195 ASN A N 1
ATOM 1547 C CA . ASN A 1 195 ? -16.735 9.175 -9.686 1.00 97.00 195 ASN A CA 1
ATOM 1548 C C . ASN A 1 195 ? -17.721 10.282 -9.266 1.00 97.00 195 ASN A C 1
ATOM 1550 O O . ASN A 1 195 ? -17.966 10.493 -8.072 1.00 97.00 195 ASN A O 1
ATOM 1554 N N . THR A 1 196 ? -18.321 10.976 -10.241 1.00 96.56 196 THR A N 1
ATOM 1555 C CA . THR A 1 196 ? -19.347 12.008 -10.008 1.00 96.56 196 THR A CA 1
ATOM 1556 C C . THR A 1 196 ? -20.473 11.554 -9.071 1.00 96.56 196 THR A C 1
ATOM 1558 O O . THR A 1 196 ? -20.723 12.275 -8.100 1.00 96.56 196 THR A O 1
ATOM 1561 N N . PRO A 1 197 ? -21.071 10.345 -9.204 1.00 96.81 197 PRO A N 1
ATOM 1562 C CA . PRO A 1 197 ? -22.117 9.900 -8.280 1.00 96.81 197 PRO A CA 1
ATOM 1563 C C . PRO A 1 197 ? -21.641 9.787 -6.825 1.00 96.81 197 PRO A C 1
ATOM 1565 O O . PRO A 1 197 ? -22.392 10.070 -5.892 1.00 96.81 197 PRO A O 1
ATOM 1568 N N . LEU A 1 198 ? -20.382 9.385 -6.607 1.00 95.56 198 LEU A N 1
ATOM 1569 C CA . LEU A 1 198 ? -19.798 9.304 -5.268 1.00 95.56 198 LEU A CA 1
ATOM 1570 C C . LEU A 1 198 ? -19.538 10.702 -4.700 1.00 95.56 198 LEU A C 1
ATOM 1572 O O . LEU A 1 198 ? -19.818 10.947 -3.528 1.00 95.56 198 LEU A O 1
ATOM 1576 N N . SER A 1 199 ? -19.033 11.622 -5.524 1.00 94.56 199 SER A N 1
ATOM 1577 C CA . SER A 1 199 ? -18.806 13.011 -5.119 1.00 94.56 199 SER A CA 1
ATOM 1578 C C . SER A 1 199 ? -20.110 13.694 -4.692 1.00 94.56 199 SER A C 1
ATOM 1580 O O . SER A 1 199 ? -20.164 14.290 -3.614 1.00 94.56 199 SER A O 1
ATOM 1582 N N . GLU A 1 200 ? -21.183 13.520 -5.465 1.00 96.00 200 GLU A N 1
ATOM 1583 C CA . GLU A 1 200 ? -22.518 14.030 -5.135 1.00 96.00 200 GLU A CA 1
ATOM 1584 C C . GLU A 1 200 ? -23.069 13.404 -3.848 1.00 96.00 200 GLU A C 1
ATOM 1586 O O . GLU A 1 200 ? -23.567 14.113 -2.971 1.00 96.00 200 GLU A O 1
ATOM 1591 N N . ALA A 1 201 ? -22.908 12.087 -3.674 1.00 94.62 201 ALA A N 1
ATOM 1592 C CA . ALA A 1 201 ? -23.343 11.388 -2.465 1.00 94.62 201 ALA A CA 1
ATOM 1593 C C . ALA A 1 201 ? -22.615 11.861 -1.191 1.00 94.62 201 ALA A C 1
ATOM 1595 O O . ALA A 1 201 ? -23.156 11.725 -0.088 1.00 94.62 201 ALA A O 1
ATOM 1596 N N . LEU A 1 202 ? -21.398 12.400 -1.319 1.00 93.25 202 LEU A N 1
ATOM 1597 C CA . LEU A 1 202 ? -20.585 12.890 -0.204 1.00 93.25 202 LEU A CA 1
ATOM 1598 C C . LEU A 1 202 ? -20.776 14.386 0.083 1.00 93.25 202 LEU A C 1
ATOM 1600 O O . LEU A 1 202 ? -20.547 14.794 1.219 1.00 93.25 202 LEU A O 1
ATOM 1604 N N . HIS A 1 203 ? -21.235 15.187 -0.885 1.00 91.19 203 HIS A N 1
ATOM 1605 C CA . HIS A 1 203 ? -21.302 16.654 -0.786 1.00 91.19 203 HIS A CA 1
ATOM 1606 C C . HIS A 1 203 ? -22.073 17.173 0.446 1.00 91.19 203 HIS A C 1
ATOM 1608 O O . HIS A 1 203 ? -21.710 18.190 1.029 1.00 91.19 203 HIS A O 1
ATOM 1614 N N . GLY A 1 204 ? -23.116 16.460 0.885 1.00 87.81 204 GLY A N 1
ATOM 1615 C CA . GLY A 1 204 ? -23.914 16.818 2.067 1.00 87.81 204 GLY A CA 1
ATOM 1616 C C . GLY A 1 204 ? -23.497 16.137 3.378 1.00 87.81 204 GLY A C 1
ATOM 1617 O O . GLY A 1 204 ? -24.174 16.310 4.394 1.00 87.81 204 GLY A O 1
ATOM 1618 N N . LYS A 1 205 ? -22.439 15.317 3.377 1.00 91.12 205 LYS A N 1
ATOM 1619 C CA . LYS A 1 205 ? -22.029 14.524 4.546 1.00 91.12 205 LYS A CA 1
ATOM 1620 C C . LYS A 1 205 ? -20.938 15.236 5.341 1.00 91.12 205 LYS A C 1
ATOM 1622 O O . LYS A 1 205 ? -20.023 15.831 4.783 1.00 91.12 205 LYS A O 1
ATOM 1627 N N . ARG A 1 206 ? -21.005 15.132 6.671 1.00 90.25 206 ARG A N 1
ATOM 1628 C CA . ARG A 1 206 ? -19.984 15.673 7.583 1.00 90.25 206 ARG A CA 1
ATOM 1629 C C . ARG A 1 206 ? -18.792 14.727 7.654 1.00 90.25 206 ARG A C 1
ATOM 1631 O O . ARG A 1 206 ? -18.699 13.922 8.578 1.00 90.25 206 ARG A O 1
ATOM 1638 N N . LEU A 1 207 ? -17.932 14.767 6.645 1.00 91.38 207 LEU A N 1
ATOM 1639 C CA . LEU A 1 207 ? -16.720 13.952 6.628 1.00 91.38 207 LEU A CA 1
ATOM 1640 C C . LEU A 1 207 ? -15.708 14.457 7.669 1.00 91.38 207 LEU A C 1
ATOM 1642 O O . LEU A 1 207 ? -15.644 15.669 7.905 1.00 91.38 207 LEU A O 1
ATOM 1646 N N . PRO A 1 208 ? -14.952 13.546 8.305 1.00 92.12 208 PRO A N 1
ATOM 1647 C CA . PRO A 1 208 ? -13.948 13.927 9.284 1.00 92.12 208 PRO A CA 1
ATOM 1648 C C . PRO A 1 208 ? -12.744 14.602 8.614 1.00 92.12 208 PRO A C 1
ATOM 1650 O O . PRO A 1 208 ? -12.383 14.299 7.474 1.00 92.12 208 PRO A O 1
ATOM 1653 N N . GLU A 1 209 ? -12.106 15.512 9.341 1.00 91.62 209 GLU A N 1
ATOM 1654 C CA . GLU A 1 209 ? -10.909 16.217 8.893 1.00 91.62 209 GLU A CA 1
ATOM 1655 C C . GLU A 1 209 ? -9.665 15.420 9.274 1.00 91.62 209 GLU A C 1
ATOM 1657 O O . GLU A 1 209 ? -9.504 15.001 10.422 1.00 91.62 209 GLU A O 1
ATOM 1662 N N . THR A 1 210 ? -8.785 15.186 8.301 1.00 92.75 210 THR A N 1
ATOM 1663 C CA . THR A 1 210 ? -7.574 14.387 8.509 1.00 92.75 210 THR A CA 1
ATOM 1664 C C . THR A 1 210 ? -6.357 15.283 8.701 1.00 92.75 210 THR A C 1
ATOM 1666 O O . THR A 1 210 ? -6.089 16.161 7.885 1.00 92.75 210 THR A O 1
ATOM 1669 N N . VAL A 1 211 ? -5.588 15.017 9.755 1.00 92.69 211 VAL A N 1
ATOM 1670 C CA . VAL A 1 211 ? -4.344 15.709 10.095 1.00 92.69 211 VAL A CA 1
ATOM 1671 C C . VAL A 1 211 ? -3.226 14.688 10.265 1.00 92.69 211 VAL A C 1
ATOM 1673 O O . VAL A 1 211 ? -3.375 13.686 10.965 1.00 92.69 211 VAL A O 1
ATOM 1676 N N . PHE A 1 212 ? -2.076 14.969 9.660 1.00 92.62 212 PHE A N 1
ATOM 1677 C CA . PHE A 1 212 ? -0.872 14.161 9.817 1.00 92.62 212 PHE A CA 1
ATOM 1678 C C . PHE A 1 212 ? 0.043 14.777 10.871 1.00 92.62 212 PHE A C 1
ATOM 1680 O O . PHE A 1 212 ? 0.294 15.983 10.866 1.00 92.62 212 PHE A O 1
ATOM 1687 N N . LYS A 1 213 ? 0.563 13.952 11.782 1.00 90.44 213 LYS A N 1
ATOM 1688 C CA . LYS A 1 213 ? 1.472 14.410 12.838 1.00 90.44 213 LYS A CA 1
ATOM 1689 C C . LYS A 1 213 ? 2.613 13.424 13.020 1.00 90.44 213 LYS A C 1
ATOM 1691 O O . LYS A 1 213 ? 2.438 12.221 12.870 1.00 90.44 213 LYS A O 1
ATOM 1696 N N . THR A 1 214 ? 3.788 13.936 13.360 1.00 87.44 214 THR A N 1
ATOM 1697 C CA . THR A 1 214 ? 4.921 13.100 13.762 1.00 87.44 214 THR A CA 1
ATOM 1698 C C . THR A 1 214 ? 5.191 13.349 15.234 1.00 87.44 214 THR A C 1
ATOM 1700 O O . THR A 1 214 ? 5.386 14.497 15.631 1.00 87.44 214 THR A O 1
ATOM 1703 N N . LEU A 1 215 ? 5.161 12.289 16.039 1.00 84.69 215 LEU A N 1
ATOM 1704 C CA . LEU A 1 215 ? 5.514 12.346 17.453 1.00 84.69 215 LEU A CA 1
ATOM 1705 C C . LEU A 1 215 ? 6.892 11.740 17.662 1.00 84.69 215 LEU A C 1
ATOM 1707 O O . LEU A 1 215 ? 7.175 10.649 17.172 1.00 84.69 215 LEU A O 1
ATOM 1711 N N . THR A 1 216 ? 7.722 12.430 18.433 1.00 80.50 216 THR A N 1
ATOM 1712 C CA . THR A 1 216 ? 9.037 11.939 18.838 1.00 80.50 216 THR A CA 1
ATOM 1713 C C . THR A 1 216 ? 8.954 11.486 20.291 1.00 80.50 216 THR A C 1
ATOM 1715 O O . THR A 1 216 ? 8.669 12.295 21.170 1.00 80.50 216 THR A O 1
ATOM 1718 N N . ALA A 1 217 ? 9.193 10.201 20.550 1.00 68.56 217 ALA A N 1
ATOM 1719 C CA . ALA A 1 217 ? 9.187 9.612 21.888 1.00 68.56 217 ALA A CA 1
ATOM 1720 C C . ALA A 1 217 ? 10.347 8.615 22.036 1.00 68.56 217 ALA A C 1
ATOM 1722 O O . ALA A 1 217 ? 10.497 7.722 21.208 1.00 68.56 217 ALA A O 1
ATOM 1723 N N . ASP A 1 218 ? 11.171 8.739 23.082 1.00 63.03 218 ASP A N 1
ATOM 1724 C CA . ASP A 1 218 ? 12.263 7.802 23.414 1.00 63.03 218 ASP A CA 1
ATOM 1725 C C . ASP A 1 218 ? 13.162 7.401 22.224 1.00 63.03 218 ASP A C 1
ATOM 1727 O O . ASP A 1 218 ? 13.381 6.210 21.975 1.00 63.03 218 ASP A O 1
ATOM 1731 N N . ASN A 1 219 ? 13.668 8.363 21.442 1.00 64.19 219 ASN A N 1
ATOM 1732 C CA . ASN A 1 219 ? 14.441 8.094 20.218 1.00 64.19 219 ASN A CA 1
ATOM 1733 C C . ASN A 1 219 ? 13.692 7.269 19.154 1.00 64.19 219 ASN A C 1
ATOM 1735 O O . ASN A 1 219 ? 14.348 6.674 18.297 1.00 64.19 219 ASN A O 1
ATOM 1739 N N . HIS A 1 220 ? 12.359 7.238 19.181 1.00 62.41 220 HIS A N 1
ATOM 1740 C CA . HIS A 1 220 ? 11.485 6.676 18.156 1.00 62.41 220 HIS A CA 1
ATOM 1741 C C . HIS A 1 220 ? 10.570 7.771 17.615 1.00 62.41 220 HIS A C 1
ATOM 1743 O O . HIS A 1 220 ? 10.035 8.584 18.363 1.00 62.41 220 HIS A O 1
ATOM 1749 N N . ASP A 1 221 ? 10.390 7.770 16.302 1.00 74.62 221 ASP A N 1
ATOM 1750 C CA . ASP A 1 221 ? 9.527 8.726 15.626 1.00 74.62 221 ASP A CA 1
ATOM 1751 C C . ASP A 1 221 ? 8.321 7.922 15.146 1.00 74.62 221 ASP A C 1
ATOM 1753 O O . ASP A 1 221 ? 8.494 6.891 14.488 1.00 74.62 221 ASP A O 1
ATOM 1757 N N . LEU A 1 222 ? 7.123 8.354 15.527 1.00 79.25 222 LEU A N 1
ATOM 1758 C CA . LEU A 1 222 ? 5.858 7.729 15.162 1.00 79.25 222 LEU A CA 1
ATOM 1759 C C . LEU A 1 222 ? 5.108 8.654 14.215 1.00 79.25 222 LEU A C 1
ATOM 1761 O O . LEU A 1 222 ? 4.898 9.830 14.529 1.00 79.25 222 LEU A O 1
ATOM 1765 N N . HIS A 1 223 ? 4.694 8.121 13.068 1.00 85.00 223 HIS A N 1
ATOM 1766 C CA . HIS A 1 223 ? 3.812 8.842 12.163 1.00 85.00 223 HIS A CA 1
ATOM 1767 C C . HIS A 1 223 ? 2.362 8.561 12.528 1.00 85.00 223 HIS A C 1
ATOM 1769 O O . HIS A 1 223 ? 1.998 7.410 12.764 1.00 85.00 223 HIS A O 1
ATOM 1775 N N . LEU A 1 224 ? 1.540 9.602 12.547 1.00 89.88 224 LEU A N 1
ATOM 1776 C CA . LEU A 1 224 ? 0.130 9.519 12.882 1.00 89.88 224 LEU A CA 1
ATOM 1777 C C . LEU A 1 224 ? -0.725 10.100 11.766 1.00 89.88 224 LEU A C 1
ATOM 1779 O O . LEU A 1 224 ? -0.459 11.207 11.294 1.00 89.88 224 LEU A O 1
ATOM 1783 N N . LYS A 1 225 ? -1.801 9.384 11.438 1.00 93.00 225 LYS A N 1
ATOM 1784 C CA . LYS A 1 225 ? -2.988 9.921 10.767 1.00 93.00 225 LYS A CA 1
ATOM 1785 C C . LYS A 1 225 ? -4.053 10.098 11.836 1.00 93.00 225 LYS A C 1
ATOM 1787 O O . LYS A 1 225 ? -4.481 9.106 12.419 1.00 93.00 225 LYS A O 1
ATOM 1792 N N . LEU A 1 226 ? -4.461 11.328 12.111 1.00 93.75 226 LEU A N 1
ATOM 1793 C CA . LEU A 1 226 ? -5.587 11.627 12.990 1.00 93.75 226 LEU A CA 1
ATOM 1794 C C . LEU A 1 226 ? -6.767 12.044 12.122 1.00 93.75 226 LEU A C 1
ATOM 1796 O O . LEU A 1 226 ? -6.603 12.911 11.273 1.00 93.75 226 LEU A O 1
ATOM 1800 N N . SER A 1 227 ? -7.934 11.443 12.319 1.00 93.81 227 SER A N 1
ATOM 1801 C CA . SER A 1 227 ? -9.165 11.859 11.648 1.00 93.81 227 SER A CA 1
ATOM 1802 C C . SER A 1 227 ? -10.172 12.299 12.701 1.00 93.81 227 SER A C 1
ATOM 1804 O O . SER A 1 227 ? -10.569 11.511 13.563 1.00 93.81 227 SER A O 1
ATOM 1806 N N . MET A 1 228 ? -10.512 13.584 12.670 1.00 91.81 228 MET A N 1
ATOM 1807 C CA . MET A 1 228 ? -11.291 14.257 13.703 1.00 91.81 228 MET A CA 1
ATOM 1808 C C . MET A 1 228 ? -12.699 14.572 13.188 1.00 91.81 228 MET A C 1
ATOM 1810 O O . MET A 1 228 ? -12.847 15.013 12.045 1.00 91.81 228 MET A O 1
ATOM 1814 N N . PRO A 1 229 ? -13.749 14.385 14.004 1.00 91.19 229 PRO A N 1
ATOM 1815 C CA . PRO A 1 229 ? -15.088 14.840 13.648 1.00 91.19 229 PRO A CA 1
ATOM 1816 C C . PRO A 1 229 ? -15.122 16.367 13.537 1.00 91.19 229 PRO A C 1
ATOM 1818 O O . PRO A 1 229 ? -14.375 17.062 14.218 1.00 91.19 229 PRO A O 1
ATOM 1821 N N . GLN A 1 230 ? -16.007 16.916 12.708 1.00 85.94 230 GLN A N 1
ATOM 1822 C CA . GLN A 1 230 ? -16.136 18.372 12.581 1.00 85.94 230 GLN A CA 1
ATOM 1823 C C . GLN A 1 230 ? -16.585 19.011 13.910 1.00 85.94 230 GLN A C 1
ATOM 1825 O O . GLN A 1 230 ? -17.461 18.479 14.591 1.00 85.94 230 GLN A O 1
ATOM 1830 N N . ARG A 1 231 ? -16.058 20.205 14.232 1.00 80.69 231 ARG A N 1
ATOM 1831 C CA . ARG A 1 231 ? -16.402 21.002 15.437 1.00 80.69 231 ARG A CA 1
ATOM 1832 C C . ARG A 1 231 ? -16.023 20.330 16.772 1.00 80.69 231 ARG A C 1
ATOM 1834 O O . ARG A 1 231 ? -16.817 20.309 17.714 1.00 80.69 231 ARG A O 1
ATOM 1841 N N . TYR A 1 232 ? -14.800 19.803 16.857 1.00 78.06 232 TYR A N 1
ATOM 1842 C CA . TYR A 1 232 ? -14.274 19.095 18.034 1.00 78.06 232 TYR A CA 1
ATOM 1843 C C . TYR A 1 232 ? -13.601 19.985 19.098 1.00 78.06 232 TYR A C 1
ATOM 1845 O O . TYR A 1 232 ? -13.324 19.510 20.195 1.00 78.06 232 TYR A O 1
ATOM 1853 N N . GLU A 1 233 ? -13.339 21.260 18.798 1.00 71.19 233 GLU A N 1
ATOM 1854 C CA . GLU A 1 233 ? -12.392 22.139 19.518 1.00 71.19 233 GLU A CA 1
ATOM 1855 C C . GLU A 1 233 ? -12.706 22.401 21.007 1.00 71.19 233 GLU A C 1
ATOM 1857 O O . GLU A 1 233 ? -11.851 22.899 21.730 1.00 71.19 233 GLU A O 1
ATOM 1862 N N . ALA A 1 234 ? -13.894 22.030 21.492 1.00 69.06 234 ALA A N 1
ATOM 1863 C CA . ALA A 1 234 ? -14.315 22.221 22.883 1.00 69.06 234 ALA A CA 1
ATOM 1864 C C . ALA A 1 234 ? -14.865 20.943 23.552 1.00 69.06 234 ALA A C 1
ATOM 1866 O O . ALA A 1 234 ? -15.590 21.033 24.543 1.00 69.06 234 ALA A O 1
ATOM 1867 N N . LYS A 1 235 ? -14.579 19.750 23.008 1.00 78.75 235 LYS A N 1
ATOM 1868 C CA . LYS A 1 235 ? -15.112 18.477 23.524 1.00 78.75 235 LYS A CA 1
ATOM 1869 C C . LYS A 1 235 ? -14.008 17.457 23.791 1.00 78.75 235 LYS A C 1
ATOM 1871 O O . LYS A 1 235 ? -13.120 17.261 22.968 1.00 78.75 235 LYS A O 1
ATOM 1876 N N . LEU A 1 236 ? -14.127 16.740 24.908 1.00 84.31 236 LEU A N 1
ATOM 1877 C CA . LEU A 1 236 ? -13.410 15.482 25.113 1.00 84.31 236 LEU A CA 1
ATOM 1878 C C . LEU A 1 236 ? -14.039 14.416 24.214 1.00 84.31 236 LEU A C 1
ATOM 1880 O O . LEU A 1 236 ? -15.232 14.130 24.330 1.00 84.31 236 LEU A O 1
ATOM 1884 N N . LEU A 1 237 ? -13.240 13.851 23.310 1.00 88.44 237 LEU A N 1
ATOM 1885 C CA . LEU A 1 237 ? -13.689 12.831 22.367 1.00 88.44 237 LEU A CA 1
ATOM 1886 C C . LEU A 1 237 ? -13.103 11.463 22.724 1.00 88.44 237 LEU A C 1
ATOM 1888 O O . LEU A 1 237 ? -11.921 11.380 23.071 1.00 88.44 237 LEU A O 1
ATOM 1892 N N . PRO A 1 238 ? -13.879 10.374 22.591 1.00 91.56 238 PRO A N 1
ATOM 1893 C CA . PRO A 1 238 ? -13.310 9.037 22.620 1.00 91.56 238 PRO A CA 1
ATOM 1894 C C . PRO A 1 238 ? -12.342 8.852 21.445 1.00 91.56 238 PRO A C 1
ATOM 1896 O O . PRO A 1 238 ? -12.636 9.249 20.317 1.00 91.56 238 PRO A O 1
ATOM 1899 N N . LEU A 1 239 ? -11.203 8.214 21.713 1.00 91.94 239 LEU A N 1
ATOM 1900 C CA . LEU A 1 239 ? -10.186 7.901 20.713 1.00 91.94 239 LEU A CA 1
ATOM 1901 C C . LEU A 1 239 ? -10.237 6.416 20.346 1.00 91.94 239 LEU A C 1
ATOM 1903 O O . LEU A 1 239 ? -10.119 5.549 21.213 1.00 91.94 239 LEU A O 1
ATOM 1907 N N . LEU A 1 240 ? -10.346 6.127 19.052 1.00 92.94 240 LEU A N 1
ATOM 1908 C CA . LEU A 1 240 ? -10.185 4.793 18.490 1.00 92.94 240 LEU A CA 1
ATOM 1909 C C . LEU A 1 240 ? -8.839 4.693 17.768 1.00 92.94 240 LEU A C 1
ATOM 1911 O O . LEU A 1 240 ? -8.613 5.354 16.755 1.00 92.94 240 LEU A O 1
ATOM 1915 N N . ILE A 1 241 ? -7.960 3.828 18.272 1.00 91.38 241 ILE A N 1
ATOM 1916 C CA . ILE A 1 241 ? -6.683 3.514 17.624 1.00 91.38 241 ILE A CA 1
ATOM 1917 C C . ILE A 1 241 ? -6.881 2.308 16.705 1.00 91.38 241 ILE A C 1
ATOM 1919 O O . ILE A 1 241 ? -7.272 1.230 17.156 1.00 91.38 241 ILE A O 1
ATOM 1923 N N . ILE A 1 242 ? -6.590 2.494 15.421 1.00 89.12 242 ILE A N 1
ATOM 1924 C CA . ILE A 1 242 ? -6.656 1.465 14.386 1.00 89.12 242 ILE A CA 1
ATOM 1925 C C . ILE A 1 242 ? -5.229 1.053 14.041 1.00 89.12 242 ILE A C 1
ATOM 1927 O O . ILE A 1 242 ? -4.383 1.879 13.702 1.00 89.12 242 ILE A O 1
ATOM 1931 N N . VAL A 1 243 ? -4.971 -0.247 14.139 1.00 82.31 243 VAL A N 1
ATOM 1932 C CA . VAL A 1 243 ? -3.657 -0.843 13.900 1.00 82.31 243 VAL A CA 1
ATOM 1933 C C . VAL A 1 243 ? -3.765 -1.793 12.719 1.00 82.31 243 VAL A C 1
ATOM 1935 O O . VAL A 1 243 ? -4.609 -2.692 12.731 1.00 82.31 243 VAL A O 1
ATOM 1938 N N . ASP A 1 244 ? -2.919 -1.605 11.708 1.00 72.25 244 ASP A N 1
ATOM 1939 C CA . ASP A 1 244 ? -2.965 -2.431 10.507 1.00 72.25 244 ASP A CA 1
ATOM 1940 C C . ASP A 1 244 ? -2.417 -3.852 10.728 1.00 72.25 244 ASP A C 1
ATOM 1942 O O . ASP A 1 244 ? -1.595 -4.143 11.599 1.00 72.25 244 ASP A O 1
ATOM 1946 N N . GLY A 1 245 ? -2.962 -4.760 9.925 1.00 60.28 245 GLY A N 1
ATOM 1947 C CA . GLY A 1 245 ? -2.797 -6.201 9.902 1.00 60.28 245 GLY A CA 1
ATOM 1948 C C . GLY A 1 245 ? -1.478 -6.714 9.345 1.00 60.28 245 GLY A C 1
ATOM 1949 O O . GLY A 1 245 ? -1.185 -7.890 9.545 1.00 60.28 245 GLY A O 1
ATOM 1950 N N . VAL A 1 246 ? -0.728 -5.907 8.593 1.00 69.56 246 VAL A N 1
ATOM 1951 C CA . VAL A 1 246 ? 0.276 -6.430 7.659 1.00 69.56 246 VAL A CA 1
ATOM 1952 C C . VAL A 1 246 ? 1.664 -5.857 7.958 1.00 69.56 246 VAL A C 1
ATOM 1954 O O . VAL A 1 246 ? 1.880 -4.660 7.827 1.00 69.56 246 VAL A O 1
ATOM 1957 N N . PRO A 1 247 ? 2.662 -6.688 8.297 1.00 68.12 247 PRO A N 1
ATOM 1958 C CA . PRO A 1 247 ? 4.030 -6.210 8.485 1.00 68.12 247 PRO A CA 1
ATOM 1959 C C . PRO A 1 247 ? 4.558 -5.482 7.236 1.00 68.12 247 PRO A C 1
ATOM 1961 O O . PRO A 1 247 ? 4.428 -5.988 6.121 1.00 68.12 247 PRO A O 1
ATOM 1964 N N . GLY A 1 248 ? 5.175 -4.311 7.403 1.00 67.12 248 GLY A N 1
ATOM 1965 C CA . GLY A 1 248 ? 5.713 -3.515 6.289 1.00 67.12 248 GLY A CA 1
ATOM 1966 C C . GLY A 1 248 ? 4.668 -2.839 5.388 1.00 67.12 248 GLY A C 1
ATOM 1967 O O . GLY A 1 248 ? 5.042 -2.276 4.356 1.00 67.12 248 GLY A O 1
ATOM 1968 N N . SER A 1 249 ? 3.377 -2.883 5.737 1.00 73.19 249 SER A N 1
ATOM 1969 C CA . SER A 1 249 ? 2.400 -1.962 5.157 1.00 73.19 249 SER A CA 1
ATOM 1970 C C . SER A 1 249 ? 2.583 -0.549 5.722 1.00 73.19 249 SER A C 1
ATOM 1972 O O . SER A 1 249 ? 3.375 -0.309 6.634 1.00 73.19 249 SER A O 1
ATOM 1974 N N . GLN A 1 250 ? 1.872 0.402 5.124 1.00 81.06 250 GLN A N 1
ATOM 1975 C CA . GLN A 1 250 ? 1.784 1.772 5.605 1.00 81.06 250 GLN A CA 1
ATOM 1976 C C . GLN A 1 250 ? 0.304 2.097 5.780 1.00 81.06 250 GLN A C 1
ATOM 1978 O O . GLN A 1 250 ? -0.451 2.021 4.810 1.00 81.06 250 GLN A O 1
ATOM 1983 N N . SER A 1 251 ? -0.094 2.451 6.998 1.00 84.94 251 SER A N 1
ATOM 1984 C CA . SER A 1 251 ? -1.477 2.805 7.345 1.00 84.94 251 SER A CA 1
ATOM 1985 C C . SER A 1 251 ? -1.702 4.315 7.270 1.00 84.94 251 SER A C 1
ATOM 1987 O O . SER A 1 251 ? -2.811 4.791 7.028 1.00 84.94 251 SER A O 1
ATOM 1989 N N . VAL A 1 252 ? -0.641 5.090 7.498 1.00 89.88 252 VAL A N 1
ATOM 1990 C CA . VAL A 1 252 ? -0.645 6.551 7.475 1.00 89.88 252 VAL A CA 1
ATOM 1991 C C . VAL A 1 252 ? -0.383 7.012 6.045 1.00 89.88 252 VAL A C 1
ATOM 1993 O O . VAL A 1 252 ? 0.748 7.302 5.651 1.00 89.88 252 VAL A O 1
ATOM 1996 N N . THR A 1 253 ? -1.457 7.032 5.256 1.00 92.31 253 THR A N 1
ATOM 1997 C CA . THR A 1 253 ? -1.457 7.438 3.845 1.00 92.31 253 THR A CA 1
ATOM 1998 C C . THR A 1 253 ? -2.538 8.481 3.553 1.00 92.31 253 THR A C 1
ATOM 2000 O O . THR A 1 253 ? -3.546 8.592 4.266 1.00 92.31 253 THR A O 1
ATOM 2003 N N . GLU A 1 254 ? -2.331 9.224 2.465 1.00 94.44 254 GLU A N 1
ATOM 2004 C CA . GLU A 1 254 ? -3.320 10.120 1.844 1.00 94.44 254 GLU A CA 1
ATOM 2005 C C . GLU A 1 254 ? -4.255 9.384 0.867 1.00 94.44 254 GLU A C 1
ATOM 2007 O O . GLU A 1 254 ? -5.011 10.017 0.139 1.00 94.44 254 GLU A O 1
ATOM 2012 N N . GLU A 1 255 ? -4.228 8.049 0.838 1.00 94.81 255 GLU A N 1
ATOM 2013 C CA . GLU A 1 255 ? -5.166 7.254 0.046 1.00 94.81 255 GLU A CA 1
ATOM 2014 C C . GLU A 1 255 ? -6.599 7.442 0.574 1.00 94.81 255 GLU A C 1
ATOM 2016 O O . GLU A 1 255 ? -6.849 7.412 1.787 1.00 94.81 255 GLU A O 1
ATOM 2021 N N . PHE A 1 256 ? -7.540 7.662 -0.344 1.00 94.69 256 PHE A N 1
ATOM 2022 C CA . PHE A 1 256 ? -8.953 7.808 -0.039 1.00 94.69 256 PHE A CA 1
ATOM 2023 C C . PHE A 1 256 ? -9.516 6.463 0.409 1.00 94.69 256 PHE A C 1
ATOM 2025 O O . PHE A 1 256 ? -9.471 5.467 -0.314 1.00 94.69 256 PHE A O 1
ATOM 2032 N N . ALA A 1 257 ? -10.106 6.455 1.596 1.00 90.94 257 ALA A N 1
ATOM 2033 C CA . ALA A 1 257 ? -10.812 5.310 2.136 1.00 90.94 257 ALA A CA 1
ATOM 2034 C C . ALA A 1 257 ? -12.104 5.787 2.795 1.00 90.94 257 ALA A C 1
ATOM 2036 O O . ALA A 1 257 ? -12.133 6.823 3.455 1.00 90.94 257 ALA A O 1
ATOM 2037 N N . MET A 1 258 ? -13.171 5.017 2.603 1.00 89.75 258 MET A N 1
ATOM 2038 C CA . MET A 1 258 ? -14.458 5.223 3.257 1.00 89.75 258 MET A CA 1
ATOM 2039 C C . MET A 1 258 ? -14.976 3.875 3.743 1.00 89.75 258 MET A C 1
ATOM 2041 O O . MET A 1 258 ? -15.201 2.959 2.951 1.00 89.75 258 MET A O 1
ATOM 2045 N N . GLY A 1 259 ? -15.182 3.757 5.047 1.00 90.00 259 GLY A N 1
ATOM 2046 C CA . GLY A 1 259 ? -15.669 2.549 5.686 1.00 90.00 259 GLY A CA 1
ATOM 2047 C C . GLY A 1 259 ? -16.374 2.832 7.006 1.00 90.00 259 GLY A C 1
ATOM 2048 O O . GLY A 1 259 ? -16.886 3.920 7.269 1.00 90.00 259 GLY A O 1
ATOM 2049 N N . TRP A 1 260 ? -16.430 1.803 7.849 1.00 90.69 260 TRP A N 1
ATOM 2050 C CA . TRP A 1 260 ? -17.025 1.901 9.179 1.00 90.69 260 TRP A CA 1
ATOM 2051 C C . TRP A 1 260 ? -16.308 2.892 10.127 1.00 90.69 260 TRP A C 1
ATOM 2053 O O . TRP A 1 260 ? -17.016 3.474 10.954 1.00 90.69 260 TRP A O 1
ATOM 2063 N N . PRO A 1 261 ? -14.977 3.148 10.041 1.00 92.00 261 PRO A N 1
ATOM 2064 C CA . PRO A 1 261 ? -14.333 4.137 10.905 1.00 92.00 261 PRO A CA 1
ATOM 2065 C C . PRO A 1 261 ? -14.856 5.550 10.648 1.00 92.00 261 PRO A C 1
ATOM 2067 O O . PRO A 1 261 ? -15.249 6.239 11.587 1.00 92.00 261 PRO A O 1
ATOM 2070 N N . GLU A 1 262 ? -14.948 5.965 9.382 1.00 92.12 262 GLU A N 1
ATOM 2071 C CA . GLU A 1 262 ? -15.423 7.299 9.002 1.00 92.12 262 GLU A CA 1
ATOM 2072 C C . GLU A 1 262 ? -16.889 7.498 9.406 1.00 92.12 262 GLU A C 1
ATOM 2074 O O . GLU A 1 262 ? -17.280 8.599 9.796 1.00 92.12 262 GLU A O 1
ATOM 2079 N N . VAL A 1 263 ? -17.694 6.426 9.392 1.00 90.75 263 VAL A N 1
ATOM 2080 C CA . VAL A 1 263 ? -19.056 6.446 9.943 1.00 90.75 263 VAL A CA 1
ATOM 2081 C C . VAL A 1 263 ? -19.028 6.727 11.445 1.00 90.75 263 VAL A C 1
ATOM 2083 O O . VAL A 1 263 ? -19.762 7.607 11.890 1.00 90.75 263 VAL A O 1
ATOM 2086 N N . LEU A 1 264 ? -18.189 6.041 12.230 1.00 90.94 264 LEU A N 1
ATOM 2087 C CA . LEU A 1 264 ? -18.062 6.297 13.673 1.00 90.94 264 LEU A CA 1
ATOM 2088 C C . LEU A 1 264 ? -17.613 7.729 13.968 1.00 90.94 264 LEU A C 1
ATOM 2090 O O . LEU A 1 264 ? -18.212 8.380 14.821 1.00 90.94 264 LEU A O 1
ATOM 2094 N N . ALA A 1 265 ? -16.619 8.239 13.241 1.00 92.19 265 ALA A N 1
ATOM 2095 C CA . ALA A 1 265 ? -16.178 9.617 13.409 1.00 92.19 265 ALA A CA 1
ATOM 2096 C C . ALA A 1 265 ? -17.306 10.605 13.098 1.00 92.19 265 ALA A C 1
ATOM 2098 O O . ALA A 1 265 ? -17.654 11.435 13.929 1.00 92.19 265 ALA A O 1
ATOM 2099 N N . SER A 1 266 ? -17.939 10.465 11.933 1.00 90.19 266 SER A N 1
ATOM 2100 C CA . SER A 1 266 ? -18.965 11.396 11.454 1.00 90.19 266 SER A CA 1
ATOM 2101 C C . SER A 1 266 ? -20.254 11.384 12.288 1.00 90.19 266 SER A C 1
ATOM 2103 O O . SER A 1 266 ? -20.872 12.429 12.485 1.00 90.19 266 SER A O 1
ATOM 2105 N N . THR A 1 267 ? -20.691 10.209 12.756 1.00 89.00 267 THR A N 1
ATOM 2106 C CA . THR A 1 267 ? -22.012 10.037 13.396 1.00 89.00 267 THR A CA 1
ATOM 2107 C C . THR A 1 267 ? -21.966 9.929 14.917 1.00 89.00 267 THR A C 1
ATOM 2109 O O . THR A 1 267 ? -22.985 10.172 15.561 1.00 89.00 267 THR A O 1
ATOM 2112 N N . HIS A 1 268 ? -20.817 9.574 15.496 1.00 88.31 268 HIS A N 1
ATOM 2113 C CA . HIS A 1 268 ? -20.673 9.314 16.931 1.00 88.31 268 HIS A CA 1
ATOM 2114 C C . HIS A 1 268 ? -19.579 10.156 17.600 1.00 88.31 268 HIS A C 1
ATOM 2116 O O . HIS A 1 268 ? -19.236 9.872 18.746 1.00 88.31 268 HIS A O 1
ATOM 2122 N N . ASP A 1 269 ? -19.049 11.176 16.914 1.00 90.12 269 ASP A N 1
ATOM 2123 C CA . ASP A 1 269 ? -18.006 12.075 17.423 1.00 90.12 269 ASP A CA 1
ATOM 2124 C C . ASP A 1 269 ? -16.783 11.306 17.983 1.00 90.12 269 ASP A C 1
ATOM 2126 O O . ASP A 1 269 ? -16.239 11.631 19.036 1.00 90.12 269 ASP A O 1
ATOM 2130 N N . VAL A 1 270 ? -16.346 10.250 17.288 1.00 91.94 270 VAL A N 1
ATOM 2131 C CA . VAL A 1 270 ? -15.162 9.457 17.671 1.00 91.94 270 VAL A CA 1
ATOM 2132 C C . VAL A 1 270 ? -13.929 9.962 16.923 1.00 91.94 270 VAL A C 1
ATOM 2134 O O . VAL A 1 270 ? -13.929 10.020 15.696 1.00 91.94 270 VAL A O 1
ATOM 2137 N N . ALA A 1 271 ? -12.855 10.287 17.640 1.00 93.44 271 ALA A N 1
ATOM 2138 C CA . ALA A 1 271 ? -11.565 10.582 17.024 1.00 93.44 271 ALA A CA 1
ATOM 2139 C C . ALA A 1 271 ? -10.885 9.277 16.581 1.00 93.44 271 ALA A C 1
ATOM 2141 O O . ALA A 1 271 ? -10.849 8.304 17.335 1.00 93.44 271 ALA A O 1
ATOM 2142 N N . LEU A 1 272 ? -10.324 9.250 15.373 1.00 94.25 272 LEU A N 1
ATOM 2143 C CA . LEU A 1 272 ? -9.631 8.081 14.827 1.00 94.25 272 LEU A CA 1
ATOM 2144 C C . LEU A 1 272 ? -8.130 8.345 14.751 1.00 94.25 272 LEU A C 1
ATOM 2146 O O . LEU A 1 272 ? -7.713 9.436 14.359 1.00 94.25 272 LEU A O 1
ATOM 2150 N N . ALA A 1 273 ? -7.321 7.336 15.064 1.00 93.12 273 ALA A N 1
ATOM 2151 C CA . ALA A 1 273 ? -5.874 7.398 14.915 1.00 93.12 273 ALA A CA 1
ATOM 2152 C C . ALA A 1 273 ? -5.318 6.136 14.251 1.00 93.12 273 ALA A C 1
ATOM 2154 O O . ALA A 1 273 ? -5.558 5.028 14.726 1.00 93.12 273 ALA A O 1
ATOM 2155 N N . TRP A 1 274 ? -4.507 6.319 13.210 1.00 90.88 274 TRP A N 1
ATOM 2156 C CA . TRP A 1 274 ? -3.626 5.287 12.663 1.00 90.88 274 TRP A CA 1
ATOM 2157 C C . TRP A 1 274 ? -2.185 5.638 12.995 1.00 90.88 274 TRP A C 1
ATOM 2159 O O . TRP A 1 274 ? -1.811 6.815 12.977 1.00 90.88 274 TRP A O 1
ATOM 2169 N N . VAL A 1 275 ? -1.386 4.617 13.287 1.00 84.50 275 VAL A N 1
ATOM 2170 C CA . VAL A 1 275 ? -0.009 4.778 13.755 1.00 84.50 275 VAL A CA 1
ATOM 2171 C C . VAL A 1 275 ? 0.907 3.886 12.940 1.00 84.50 275 VAL A C 1
ATOM 2173 O O . VAL A 1 275 ? 0.734 2.671 12.948 1.00 84.50 275 VAL A O 1
ATOM 2176 N N . ASP A 1 276 ? 1.915 4.487 12.313 1.00 79.38 276 ASP A N 1
ATOM 2177 C CA . ASP A 1 276 ? 3.002 3.750 11.676 1.00 79.38 276 ASP A CA 1
ATOM 2178 C C . ASP A 1 276 ? 4.304 3.938 12.464 1.00 79.38 276 ASP A C 1
ATOM 2180 O O . ASP A 1 276 ? 4.680 5.050 12.858 1.00 79.38 276 ASP A O 1
ATOM 2184 N N . GLY A 1 277 ? 4.997 2.820 12.692 1.00 70.44 277 GLY A N 1
ATOM 2185 C CA . GLY A 1 277 ? 6.328 2.791 13.292 1.00 70.44 277 GLY A CA 1
ATOM 2186 C C . GLY A 1 277 ? 7.463 2.996 12.280 1.00 70.44 277 GLY A C 1
ATOM 2187 O O . GLY A 1 277 ? 7.258 3.218 11.089 1.00 70.44 277 GLY A O 1
ATOM 2188 N N . ARG A 1 278 ? 8.705 2.851 12.755 1.00 63.00 278 ARG A N 1
ATOM 2189 C CA . ARG A 1 278 ? 9.934 3.119 11.981 1.00 63.00 278 ARG A CA 1
ATOM 2190 C C . ARG A 1 278 ? 10.219 2.189 10.796 1.00 63.00 278 ARG A C 1
ATOM 2192 O O . ARG A 1 278 ? 11.139 2.473 10.039 1.00 63.00 278 ARG A O 1
ATOM 2199 N N . SER A 1 279 ? 9.482 1.094 10.627 1.00 58.03 279 SER A N 1
ATOM 2200 C CA . SER A 1 279 ? 9.678 0.146 9.518 1.00 58.03 279 SER A CA 1
ATOM 2201 C C . SER A 1 279 ? 8.722 0.359 8.335 1.00 58.03 279 SER A C 1
ATOM 2203 O O . SER A 1 279 ? 8.591 -0.527 7.494 1.00 58.03 279 SER A O 1
ATOM 2205 N N . GLY A 1 280 ? 8.067 1.522 8.259 1.00 61.88 280 GLY A N 1
ATOM 2206 C CA . GLY A 1 280 ? 7.198 1.903 7.144 1.00 61.88 280 GLY A CA 1
ATOM 2207 C C . GLY A 1 280 ? 7.938 2.518 5.948 1.00 61.88 280 GLY A C 1
ATOM 2208 O O . GLY A 1 280 ? 9.086 2.955 6.043 1.00 61.88 280 GLY A O 1
ATOM 2209 N N . VAL A 1 281 ? 7.247 2.586 4.810 1.00 70.56 281 VAL A N 1
ATOM 2210 C CA . VAL A 1 281 ? 7.720 3.278 3.599 1.00 70.56 281 VAL A CA 1
ATOM 2211 C C . VAL A 1 281 ? 7.927 4.777 3.887 1.00 70.56 281 VAL A C 1
ATOM 2213 O O . VAL A 1 281 ? 7.120 5.402 4.570 1.00 70.56 281 VAL A O 1
ATOM 2216 N N . GLY A 1 282 ? 9.007 5.362 3.371 1.00 62.97 282 GLY A N 1
ATOM 2217 C CA . GLY A 1 282 ? 9.365 6.778 3.495 1.00 62.97 282 GLY A CA 1
ATOM 2218 C C . GLY A 1 282 ? 10.159 7.142 4.757 1.00 62.97 282 GLY A C 1
ATOM 2219 O O . GLY A 1 282 ? 10.527 8.307 4.928 1.00 62.97 282 GLY A O 1
ATOM 2220 N N . TRP A 1 283 ? 10.434 6.182 5.649 1.00 69.06 283 TRP A N 1
ATOM 2221 C CA . TRP A 1 283 ? 11.146 6.420 6.916 1.00 69.06 283 TRP A CA 1
ATOM 2222 C C . TRP A 1 283 ? 12.650 6.153 6.862 1.00 69.06 283 TRP A C 1
ATOM 2224 O O . TRP A 1 283 ? 13.392 6.700 7.681 1.00 69.06 283 TRP A O 1
ATOM 2234 N N . GLY A 1 284 ? 13.096 5.368 5.882 1.00 66.81 284 GLY A N 1
ATOM 2235 C CA . GLY A 1 284 ? 14.465 4.881 5.811 1.00 66.81 284 GLY A CA 1
ATOM 2236 C C . GLY A 1 284 ? 14.698 3.756 6.815 1.00 66.81 284 GLY A C 1
ATOM 2237 O O . GLY A 1 284 ? 14.435 3.870 8.012 1.00 66.81 284 GLY A O 1
ATOM 2238 N N . GLN A 1 285 ? 15.214 2.637 6.329 1.00 65.50 285 GLN A N 1
ATOM 2239 C CA . GLN A 1 285 ? 15.589 1.507 7.161 1.00 65.50 285 GLN A CA 1
ATOM 2240 C C . GLN A 1 285 ? 16.939 1.816 7.806 1.00 65.50 285 GLN A C 1
ATOM 2242 O O . GLN A 1 285 ? 17.979 1.825 7.151 1.00 65.50 285 GLN A O 1
ATOM 2247 N N . LYS A 1 286 ? 16.966 2.060 9.116 1.00 59.31 286 LYS A N 1
ATOM 2248 C CA . LYS A 1 286 ? 18.193 1.790 9.873 1.00 59.31 286 LYS A CA 1
ATOM 2249 C C . LYS A 1 286 ? 18.238 0.285 10.076 1.00 59.31 286 LYS A C 1
ATOM 2251 O O . LYS A 1 286 ? 17.215 -0.286 10.440 1.00 59.31 286 LYS A O 1
ATOM 2256 N N . ILE A 1 287 ? 19.390 -0.345 9.844 1.00 47.69 287 ILE A N 1
ATOM 2257 C CA . ILE A 1 287 ? 19.621 -1.764 10.152 1.00 47.69 287 ILE A CA 1
ATOM 2258 C C . ILE A 1 287 ? 19.520 -1.933 11.677 1.00 47.69 287 ILE A C 1
ATOM 2260 O O . ILE A 1 287 ? 20.509 -1.981 12.400 1.00 47.69 287 ILE A O 1
ATOM 2264 N N . SER A 1 288 ? 18.302 -1.936 12.203 1.00 46.38 288 SER A N 1
ATOM 2265 C CA . SER A 1 288 ? 17.970 -2.527 13.482 1.00 46.38 288 SER A CA 1
ATOM 2266 C C . SER A 1 288 ? 17.285 -3.828 13.121 1.00 46.38 288 SER A C 1
ATOM 2268 O O . SER A 1 288 ? 16.076 -3.864 12.889 1.00 46.38 288 SER A O 1
ATOM 2270 N N . SER A 1 289 ? 18.093 -4.877 12.988 1.00 49.47 289 SER A N 1
ATOM 2271 C CA . SER A 1 289 ? 17.645 -6.248 12.804 1.00 49.47 289 SER A CA 1
ATOM 2272 C C . SER A 1 289 ? 16.725 -6.614 13.969 1.00 49.47 289 SER A C 1
ATOM 2274 O O . SER A 1 289 ? 17.182 -7.028 15.040 1.00 49.47 289 SER A O 1
ATOM 2276 N N . VAL A 1 290 ? 15.421 -6.412 13.799 1.00 52.53 290 VAL A N 1
ATOM 2277 C CA . VAL A 1 290 ? 14.441 -6.960 14.725 1.00 52.53 290 VAL A CA 1
ATOM 2278 C C . VAL A 1 290 ? 14.511 -8.468 14.536 1.00 52.53 290 VAL A C 1
ATOM 2280 O O . VAL A 1 290 ? 14.104 -8.968 13.492 1.00 52.53 290 VAL A O 1
ATOM 2283 N N . ASP A 1 291 ? 15.097 -9.180 15.505 1.00 56.31 291 ASP A N 1
ATOM 2284 C CA . ASP A 1 291 ? 15.207 -10.639 15.453 1.00 56.31 291 ASP A CA 1
ATOM 2285 C C . ASP A 1 291 ? 13.790 -11.227 15.407 1.00 56.31 291 ASP A C 1
ATOM 2287 O O . ASP A 1 291 ? 13.058 -11.129 16.399 1.00 56.31 291 ASP A O 1
ATOM 2291 N N . PRO A 1 292 ? 13.381 -11.857 14.294 1.00 56.25 292 PRO A N 1
ATOM 2292 C CA . PRO A 1 292 ? 12.025 -12.378 14.144 1.00 56.25 292 PRO A CA 1
ATOM 2293 C C . PRO A 1 292 ? 11.716 -13.459 15.183 1.00 56.25 292 PRO A C 1
ATOM 2295 O O . PRO A 1 292 ? 10.568 -13.631 15.588 1.00 56.25 292 PRO A O 1
ATOM 2298 N N . ARG A 1 293 ? 12.751 -14.138 15.706 1.00 58.88 293 ARG A N 1
ATOM 2299 C CA . ARG A 1 293 ? 12.624 -15.120 16.796 1.00 58.88 293 ARG A CA 1
ATOM 2300 C C . ARG A 1 293 ? 12.232 -14.487 18.128 1.00 58.88 293 ARG A C 1
ATOM 2302 O O . ARG A 1 293 ? 11.759 -15.186 19.018 1.00 58.88 293 ARG A O 1
ATOM 2309 N N . LYS A 1 294 ? 12.416 -13.174 18.268 1.00 60.09 294 LYS A N 1
ATOM 2310 C CA . LYS A 1 294 ? 12.072 -12.400 19.462 1.00 60.09 294 LYS A CA 1
ATOM 2311 C C . LYS A 1 294 ? 10.772 -11.627 19.308 1.00 60.09 294 LYS A C 1
ATOM 2313 O O . LYS A 1 294 ? 10.401 -10.933 20.253 1.00 60.09 294 LYS A O 1
ATOM 2318 N N . LEU A 1 295 ? 10.045 -11.777 18.196 1.00 60.31 295 LEU A N 1
ATOM 2319 C CA . LEU A 1 295 ? 8.833 -11.004 17.924 1.00 60.31 295 LEU A CA 1
ATOM 2320 C C . LEU A 1 295 ? 7.814 -11.079 19.071 1.00 60.31 295 LEU A C 1
ATOM 2322 O O . LEU A 1 295 ? 7.231 -10.065 19.433 1.00 60.31 295 LEU A O 1
ATOM 2326 N N . SER A 1 296 ? 7.666 -12.237 19.721 1.00 55.91 296 SER A N 1
ATOM 2327 C CA . SER A 1 296 ? 6.775 -12.427 20.877 1.00 55.91 296 SER A CA 1
ATOM 2328 C C . SER A 1 296 ? 7.212 -11.715 22.166 1.00 55.91 296 SER A C 1
ATOM 2330 O O . SER A 1 296 ? 6.370 -11.463 23.033 1.00 55.91 296 SER A O 1
ATOM 2332 N N . SER A 1 297 ? 8.508 -11.413 22.285 1.00 55.91 297 SER A N 1
ATOM 2333 C CA . SER A 1 297 ? 9.174 -10.813 23.454 1.00 55.91 297 SER A CA 1
ATOM 2334 C C . SER A 1 297 ? 9.456 -9.314 23.316 1.00 55.91 297 SER A C 1
ATOM 2336 O O . SER A 1 297 ? 9.887 -8.682 24.277 1.00 55.91 297 SER A O 1
ATOM 2338 N N . LEU A 1 298 ? 9.224 -8.741 22.133 1.00 57.59 298 LEU A N 1
ATOM 2339 C CA . LEU A 1 298 ? 9.375 -7.306 21.908 1.00 57.59 298 LEU A CA 1
ATOM 2340 C C . LEU A 1 298 ? 8.286 -6.519 22.633 1.00 57.59 298 LEU A C 1
ATOM 2342 O O . LEU A 1 298 ? 7.156 -6.989 22.802 1.00 57.59 298 LEU A O 1
ATOM 2346 N N . ARG A 1 299 ? 8.627 -5.291 23.031 1.00 56.22 299 ARG A N 1
ATOM 2347 C CA . ARG A 1 299 ? 7.637 -4.348 23.550 1.00 56.22 299 ARG A CA 1
ATOM 2348 C C . ARG A 1 299 ? 6.699 -3.944 22.418 1.00 56.22 299 ARG A C 1
ATOM 2350 O O . ARG A 1 299 ? 7.103 -3.881 21.262 1.00 56.22 299 ARG A O 1
ATOM 2357 N N . VAL A 1 300 ? 5.466 -3.597 22.774 1.00 58.34 300 VAL A N 1
ATOM 2358 C CA . VAL A 1 300 ? 4.435 -3.114 21.839 1.00 58.34 300 VAL A CA 1
ATOM 2359 C C . VAL A 1 300 ? 4.969 -2.000 20.927 1.00 58.34 300 VAL A C 1
ATOM 2361 O O . VAL A 1 300 ? 4.745 -2.029 19.721 1.00 58.34 300 VAL A O 1
ATOM 2364 N N . LYS A 1 301 ? 5.751 -1.062 21.480 1.00 58.41 301 LYS A N 1
ATOM 2365 C CA . LYS A 1 301 ? 6.346 0.051 20.723 1.00 58.41 301 LYS A CA 1
ATOM 2366 C C . LYS A 1 301 ? 7.312 -0.381 19.613 1.00 58.41 301 LYS A C 1
ATOM 2368 O O . LYS A 1 301 ? 7.408 0.297 18.598 1.00 58.41 301 LYS A O 1
ATOM 2373 N N . ASP A 1 302 ? 7.962 -1.531 19.777 1.00 55.19 302 ASP A N 1
ATOM 2374 C CA . ASP A 1 302 ? 8.927 -2.082 18.820 1.00 55.19 302 ASP A CA 1
ATOM 2375 C C . ASP A 1 302 ? 8.231 -2.964 17.752 1.00 55.19 302 ASP A C 1
ATOM 2377 O O . ASP A 1 302 ? 8.860 -3.400 16.791 1.00 55.19 302 ASP A O 1
ATOM 2381 N N . GLN A 1 303 ? 6.925 -3.231 17.908 1.00 55.78 303 GLN A N 1
ATOM 2382 C CA . GLN A 1 303 ? 6.118 -4.102 17.040 1.00 55.78 303 GLN A CA 1
ATOM 2383 C C . GLN A 1 303 ? 5.253 -3.342 16.017 1.00 55.78 303 GLN A C 1
ATOM 2385 O O . GLN A 1 303 ? 4.745 -3.966 15.084 1.00 55.78 303 GLN A O 1
ATOM 2390 N N . LEU A 1 304 ? 5.115 -2.016 16.146 1.00 51.44 304 LEU A N 1
ATOM 2391 C CA . LEU A 1 304 ? 4.192 -1.175 15.362 1.00 51.44 304 LEU A CA 1
ATOM 2392 C C . LEU A 1 304 ? 4.416 -1.161 13.840 1.00 51.44 304 LEU A C 1
ATOM 2394 O O . LEU A 1 304 ? 3.572 -0.644 13.124 1.00 51.44 304 LEU A O 1
ATOM 2398 N N . GLY A 1 305 ? 5.506 -1.726 13.319 1.00 46.47 305 GLY A N 1
ATOM 2399 C CA . GLY A 1 305 ? 5.674 -1.899 11.869 1.00 46.47 305 GLY A CA 1
ATOM 2400 C C . GLY A 1 305 ? 6.086 -3.310 11.440 1.00 46.47 305 GLY A C 1
ATOM 2401 O O . GLY A 1 305 ? 6.552 -3.506 10.316 1.00 46.47 305 GLY A O 1
ATOM 2402 N N . VAL A 1 306 ? 5.937 -4.288 12.339 1.00 46.06 306 VAL A N 1
ATOM 2403 C CA . VAL A 1 306 ? 6.333 -5.693 12.139 1.00 46.06 306 VAL A CA 1
ATOM 2404 C C . VAL A 1 306 ? 5.222 -6.682 12.540 1.00 46.06 306 VAL A C 1
ATOM 2406 O O . VAL A 1 306 ? 5.298 -7.867 12.222 1.00 46.06 306 VAL A O 1
ATOM 2409 N N . ALA A 1 307 ? 4.183 -6.230 13.244 1.00 56.16 307 ALA A N 1
ATOM 2410 C CA . ALA A 1 307 ? 3.143 -7.095 13.791 1.00 56.16 307 ALA A CA 1
ATOM 2411 C C . ALA A 1 307 ? 1.847 -7.095 12.974 1.00 56.16 307 ALA A C 1
ATOM 2413 O O . ALA A 1 307 ? 1.592 -6.225 12.150 1.00 56.16 307 ALA A O 1
ATOM 2414 N N . PHE A 1 308 ? 1.016 -8.098 13.251 1.00 71.56 308 PHE A N 1
ATOM 2415 C CA . PHE A 1 308 ? -0.322 -8.227 12.696 1.00 71.56 308 PHE A CA 1
ATOM 2416 C C . PHE A 1 308 ? -1.330 -7.511 13.599 1.00 71.56 308 PHE A C 1
ATOM 2418 O O . PHE A 1 308 ? -1.383 -7.805 14.791 1.00 71.56 308 PHE A O 1
ATOM 2425 N N . GLY A 1 309 ? -2.147 -6.620 13.045 1.00 77.06 309 GLY A N 1
ATOM 2426 C CA . GLY A 1 309 ? -3.144 -5.793 13.735 1.00 77.06 309 GLY A CA 1
ATOM 2427 C C . GLY A 1 309 ? -3.874 -6.485 14.883 1.00 77.06 309 GLY A C 1
ATOM 2428 O O . GLY A 1 309 ? -3.741 -6.056 16.021 1.00 77.06 309 GLY A O 1
ATOM 2429 N N . GLY A 1 310 ? -4.541 -7.620 14.641 1.00 83.56 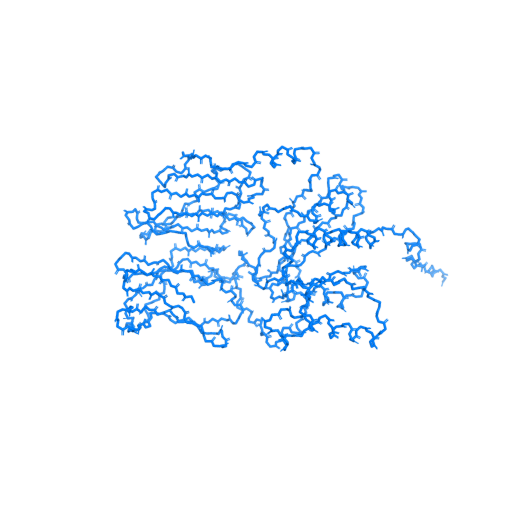310 GLY A N 1
ATOM 2430 C CA . GLY A 1 310 ? -5.254 -8.346 15.704 1.00 83.56 310 GLY A CA 1
ATOM 2431 C C . GLY A 1 310 ? -4.358 -8.852 16.847 1.00 83.56 310 GLY A C 1
ATOM 2432 O O . GLY A 1 310 ? -4.764 -8.820 18.006 1.00 83.56 310 GLY A O 1
ATOM 2433 N N . TYR A 1 311 ? -3.126 -9.277 16.547 1.00 85.56 311 TYR A N 1
ATOM 2434 C CA . TYR A 1 311 ? -2.135 -9.646 17.566 1.00 85.56 311 TYR A CA 1
ATOM 2435 C C . TYR A 1 311 ? -1.695 -8.419 18.372 1.00 85.56 311 TYR A C 1
ATOM 2437 O O . TYR A 1 311 ? -1.647 -8.468 19.603 1.00 85.56 311 TYR A O 1
ATOM 2445 N N . LEU A 1 312 ? -1.396 -7.312 17.684 1.00 81.50 312 LEU A N 1
ATOM 2446 C CA . LEU A 1 312 ? -0.911 -6.095 18.325 1.00 81.50 312 LEU A CA 1
ATOM 2447 C C . LEU A 1 312 ? -1.997 -5.444 19.185 1.00 81.50 312 LEU A C 1
ATOM 2449 O O . LEU A 1 312 ? -1.703 -5.060 20.311 1.00 81.50 312 LEU A O 1
ATOM 2453 N N . SER A 1 313 ? -3.252 -5.418 18.729 1.00 86.50 313 SER A N 1
ATOM 2454 C CA . SER A 1 313 ? -4.395 -4.939 19.516 1.00 86.50 313 SER A CA 1
ATOM 2455 C C . SER A 1 313 ? -4.537 -5.696 20.841 1.00 86.50 313 SER A C 1
ATOM 2457 O O . SER A 1 313 ? -4.687 -5.077 21.892 1.00 86.50 313 SER A O 1
ATOM 2459 N N . LEU A 1 314 ? -4.430 -7.030 20.822 1.00 87.88 314 LEU A N 1
ATOM 2460 C CA . LEU A 1 314 ? -4.499 -7.844 22.043 1.00 87.88 314 LEU A CA 1
ATOM 2461 C C . LEU A 1 314 ? -3.277 -7.638 22.950 1.00 87.88 314 LEU A C 1
ATOM 2463 O O . LEU A 1 314 ? -3.414 -7.576 24.171 1.00 87.88 314 LEU A O 1
ATOM 2467 N N . LYS A 1 315 ? -2.080 -7.499 22.371 1.00 85.44 315 LYS A N 1
ATOM 2468 C CA . LYS A 1 315 ? -0.857 -7.182 23.123 1.00 85.44 315 LYS A CA 1
ATOM 2469 C C . LYS A 1 315 ? -0.917 -5.804 23.774 1.00 85.44 315 LYS A C 1
ATOM 2471 O O . LYS A 1 315 ? -0.487 -5.678 24.914 1.00 85.44 315 LYS A O 1
ATOM 2476 N N . MET A 1 316 ? -1.450 -4.802 23.079 1.00 84.25 316 MET A N 1
ATOM 2477 C CA . MET A 1 316 ? -1.679 -3.456 23.611 1.00 84.25 316 MET A CA 1
ATOM 2478 C C . MET A 1 316 ? -2.617 -3.508 24.812 1.00 84.25 316 MET A C 1
ATOM 2480 O O . MET A 1 316 ? -2.250 -3.018 25.876 1.00 84.25 316 MET A O 1
ATOM 2484 N N . LEU A 1 317 ? -3.757 -4.193 24.673 1.00 86.88 317 LEU A N 1
ATOM 2485 C CA . LEU A 1 317 ? -4.715 -4.378 25.764 1.00 86.88 317 LEU A CA 1
ATOM 2486 C C . LEU A 1 317 ? -4.075 -5.051 26.989 1.00 86.88 317 LEU A C 1
ATOM 2488 O O . LEU A 1 317 ? -4.305 -4.623 28.113 1.00 86.88 317 LEU A O 1
ATOM 2492 N N . ALA A 1 318 ? -3.248 -6.079 26.778 1.00 84.19 318 ALA A N 1
ATOM 2493 C CA . ALA A 1 318 ? -2.588 -6.801 27.865 1.00 84.19 318 ALA A CA 1
ATOM 2494 C C . ALA A 1 318 ? -1.414 -6.034 28.507 1.00 84.19 318 ALA A C 1
ATOM 2496 O O . ALA A 1 318 ? -1.089 -6.275 29.666 1.00 84.19 318 ALA A O 1
ATOM 2497 N N . ALA A 1 319 ? -0.739 -5.157 27.758 1.00 81.12 319 ALA A N 1
ATOM 2498 C CA . ALA A 1 319 ? 0.468 -4.466 28.218 1.00 81.12 319 ALA A CA 1
ATOM 2499 C C . ALA A 1 319 ? 0.177 -3.214 29.053 1.00 81.12 319 ALA A C 1
ATOM 2501 O O . ALA A 1 319 ? 1.042 -2.772 29.808 1.00 81.12 319 ALA A O 1
ATOM 2502 N N . THR A 1 320 ? -1.003 -2.618 28.900 1.00 74.81 320 THR A N 1
ATOM 2503 C CA . THR A 1 320 ? -1.342 -1.347 29.541 1.00 74.81 320 THR A CA 1
ATOM 2504 C C . THR A 1 320 ? -2.519 -1.538 30.476 1.00 74.81 320 THR A C 1
ATOM 2506 O O . THR A 1 320 ? -3.622 -1.854 30.031 1.00 74.81 320 THR A O 1
ATOM 2509 N N . ASN A 1 321 ? -2.310 -1.305 31.768 1.00 68.62 321 ASN A N 1
ATOM 2510 C CA . ASN A 1 321 ? -3.410 -1.338 32.718 1.00 68.62 321 ASN A CA 1
ATOM 2511 C C . ASN A 1 321 ? -4.216 -0.034 32.582 1.00 68.62 321 ASN A C 1
ATOM 2513 O O . ASN A 1 321 ? -3.642 1.048 32.670 1.00 68.62 321 ASN A O 1
ATOM 2517 N N . ARG A 1 322 ? -5.528 -0.138 32.341 1.00 73.00 322 ARG A N 1
ATOM 2518 C CA . ARG A 1 322 ? -6.500 0.979 32.307 1.00 73.00 322 ARG A CA 1
ATOM 2519 C C . ARG A 1 322 ? -6.380 2.033 31.185 1.00 73.00 322 ARG A C 1
ATOM 2521 O O . ARG A 1 322 ? -7.183 2.956 31.178 1.00 73.00 322 ARG A O 1
ATOM 2528 N N . LEU A 1 323 ? -5.481 1.900 30.199 1.00 84.06 323 LEU A N 1
ATOM 2529 C CA . LEU A 1 323 ? -5.456 2.829 29.044 1.00 84.06 323 LEU A CA 1
ATOM 2530 C C . LEU A 1 323 ? -6.554 2.547 28.006 1.00 84.06 323 LEU A C 1
ATOM 2532 O O . LEU A 1 323 ? -7.080 3.472 27.392 1.00 84.06 323 LEU A O 1
ATOM 2536 N N . PHE A 1 324 ? -6.904 1.276 27.798 1.00 88.69 324 PHE A N 1
ATOM 2537 C CA . PHE A 1 324 ? -7.942 0.870 26.850 1.00 88.69 324 PHE A CA 1
ATOM 2538 C C . PHE A 1 324 ? -9.174 0.378 27.599 1.00 88.69 324 PHE A C 1
ATOM 2540 O O . PHE A 1 324 ? -9.110 -0.611 28.326 1.00 88.69 324 PHE A O 1
ATOM 2547 N N . LYS A 1 325 ? -10.315 1.038 27.377 1.00 89.25 325 LYS A N 1
ATOM 2548 C CA . LYS A 1 325 ? -11.609 0.610 27.931 1.00 89.25 325 LYS A CA 1
ATOM 2549 C C . LYS A 1 325 ? -12.120 -0.682 27.283 1.00 89.25 325 LYS A C 1
ATOM 2551 O O . LYS A 1 325 ? -12.752 -1.501 27.940 1.00 89.25 325 LYS A O 1
ATOM 2556 N N . CYS A 1 326 ? -11.859 -0.858 25.991 1.00 90.56 326 CYS A N 1
ATOM 2557 C CA . CYS A 1 326 ? -12.201 -2.055 25.231 1.00 90.56 326 CYS A CA 1
ATOM 2558 C C . CYS A 1 326 ? -11.283 -2.214 24.019 1.00 90.56 326 CYS A C 1
ATOM 2560 O O . CYS A 1 326 ? -10.607 -1.271 23.606 1.00 90.56 326 CYS A O 1
ATOM 2562 N N . ALA A 1 327 ? -11.304 -3.405 23.425 1.00 92.00 327 ALA A N 1
ATOM 2563 C CA . ALA A 1 327 ? -10.642 -3.691 22.164 1.00 92.00 327 ALA A CA 1
ATOM 2564 C C . ALA A 1 327 ? -11.449 -4.725 21.372 1.00 92.00 327 ALA A C 1
ATOM 2566 O O . ALA A 1 327 ? -12.094 -5.599 21.950 1.00 92.00 327 ALA A O 1
ATOM 2567 N N . ALA A 1 328 ? -11.361 -4.652 20.047 1.00 92.00 328 ALA A N 1
ATOM 2568 C CA . ALA A 1 328 ? -11.868 -5.674 19.142 1.00 92.00 328 ALA A CA 1
ATOM 2569 C C . ALA A 1 328 ? -10.705 -6.206 18.300 1.00 92.00 328 ALA A C 1
ATOM 2571 O O . ALA A 1 328 ? -9.909 -5.428 17.778 1.00 92.00 328 ALA A O 1
ATOM 2572 N N . ALA A 1 329 ? -10.605 -7.528 18.166 1.00 91.44 329 ALA A N 1
ATOM 2573 C CA . ALA A 1 329 ? -9.582 -8.177 17.357 1.00 91.44 329 ALA A CA 1
ATOM 2574 C C . ALA A 1 329 ? -10.248 -9.126 16.357 1.00 91.44 329 ALA A C 1
ATOM 2576 O O . ALA A 1 329 ? -10.920 -10.083 16.742 1.00 91.44 329 ALA A O 1
ATOM 2577 N N . VAL A 1 330 ? -10.067 -8.852 15.066 1.00 89.19 330 VAL A N 1
ATOM 2578 C CA . VAL A 1 330 ? -10.669 -9.624 13.972 1.00 89.19 330 VAL A CA 1
ATOM 2579 C C . VAL A 1 330 ? -9.639 -10.602 13.441 1.00 89.19 330 VAL A C 1
ATOM 2581 O O . VAL A 1 330 ? -8.535 -10.189 13.098 1.00 89.19 330 VAL A O 1
ATOM 2584 N N . ALA A 1 331 ? -9.999 -11.888 13.399 1.00 88.25 331 ALA A N 1
ATOM 2585 C CA . ALA A 1 331 ? -9.113 -12.972 12.976 1.00 88.25 331 ALA A CA 1
ATOM 2586 C C . ALA A 1 331 ? -7.677 -12.810 13.553 1.00 88.25 331 ALA A C 1
ATOM 2588 O O . ALA A 1 331 ? -6.712 -12.662 12.798 1.00 88.25 331 ALA A O 1
ATOM 2589 N N . PRO A 1 332 ? -7.514 -12.748 14.892 1.00 90.06 332 PRO A N 1
ATOM 2590 C CA . PRO A 1 332 ? -6.214 -12.483 15.490 1.00 90.06 332 PRO A CA 1
ATOM 2591 C C . PRO A 1 332 ? -5.287 -13.688 15.346 1.00 90.06 332 PRO A C 1
ATOM 2593 O O . PRO A 1 332 ? -5.680 -14.828 15.583 1.00 90.06 332 PRO A O 1
ATOM 2596 N N . ILE A 1 333 ? -4.021 -13.422 15.041 1.00 87.62 333 ILE A N 1
ATOM 2597 C CA . ILE A 1 333 ? -2.946 -14.405 15.192 1.00 87.62 333 ILE A CA 1
ATOM 2598 C C . ILE A 1 333 ? -2.517 -14.369 16.652 1.00 87.62 333 ILE A C 1
ATOM 2600 O O . ILE A 1 333 ? -2.158 -13.318 17.170 1.00 87.62 333 ILE A O 1
ATOM 2604 N N . THR A 1 334 ? -2.574 -15.506 17.332 1.00 87.94 334 THR A N 1
ATOM 2605 C CA . THR A 1 334 ? -2.320 -15.581 18.783 1.00 87.94 334 THR A CA 1
ATOM 2606 C C . THR A 1 334 ? -1.066 -16.383 19.125 1.00 87.94 334 THR A C 1
ATOM 2608 O O . THR A 1 334 ? -0.466 -16.166 20.174 1.00 87.94 334 THR A O 1
ATOM 2611 N N . ASP A 1 335 ? -0.623 -17.252 18.212 1.00 85.12 335 ASP A N 1
ATOM 2612 C CA . ASP A 1 335 ? 0.6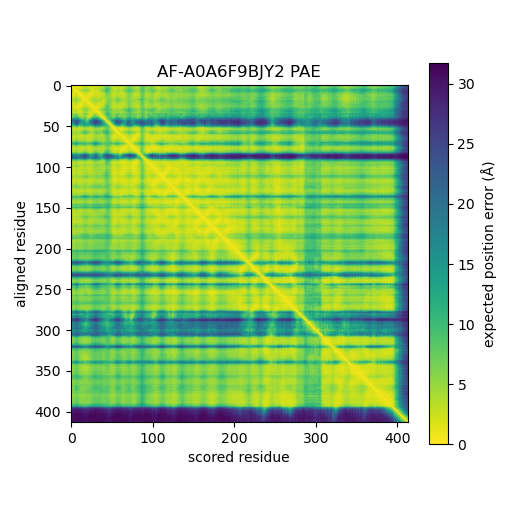07 -18.037 18.326 1.00 85.12 335 ASP A CA 1
ATOM 2613 C C . ASP A 1 335 ? 1.236 -18.216 16.938 1.00 85.12 335 ASP A C 1
ATOM 2615 O O . ASP A 1 335 ? 0.657 -18.855 16.060 1.00 85.12 335 ASP A O 1
ATOM 2619 N N . PHE A 1 336 ? 2.442 -17.683 16.740 1.00 84.19 336 PHE A N 1
ATOM 2620 C CA . PHE A 1 336 ? 3.166 -17.793 15.472 1.00 84.19 336 PHE A CA 1
ATOM 2621 C C . PHE A 1 336 ? 3.550 -19.236 15.103 1.00 84.19 336 PHE A C 1
ATOM 2623 O O . PHE A 1 336 ? 3.816 -19.506 13.936 1.00 84.19 336 PHE A O 1
ATOM 2630 N N . LYS A 1 337 ? 3.529 -20.191 16.043 1.00 84.50 337 LYS A N 1
ATOM 2631 C CA . LYS A 1 337 ? 3.738 -21.619 15.736 1.00 84.50 337 LYS A CA 1
ATOM 2632 C C . LYS A 1 337 ? 2.610 -22.217 14.900 1.00 84.50 337 LYS A C 1
ATOM 2634 O O . LYS A 1 337 ? 2.845 -23.152 14.143 1.00 84.50 337 LYS A O 1
ATOM 2639 N N . LEU A 1 338 ? 1.399 -21.682 15.040 1.00 81.50 338 LEU A N 1
ATOM 2640 C CA . LEU A 1 338 ? 0.229 -22.088 14.259 1.00 81.50 338 LEU A CA 1
ATOM 2641 C C . LEU A 1 338 ? 0.134 -21.317 12.931 1.00 81.50 338 LEU A C 1
ATOM 2643 O O . LEU A 1 338 ? -0.748 -21.579 12.114 1.00 81.50 338 LEU A O 1
ATOM 2647 N N . TYR A 1 339 ? 1.028 -20.348 12.717 1.00 76.88 339 TYR A N 1
ATOM 2648 C CA . TYR A 1 339 ? 0.871 -19.345 11.684 1.00 76.88 339 TYR A CA 1
ATOM 2649 C C . TYR A 1 339 ? 1.434 -19.797 10.332 1.00 76.88 339 TYR A C 1
ATOM 2651 O O . TYR A 1 339 ? 2.638 -19.852 10.103 1.00 76.88 339 TYR A O 1
ATOM 2659 N N . THR A 1 340 ? 0.516 -20.077 9.414 1.00 68.81 340 THR A N 1
ATOM 2660 C CA . THR A 1 340 ? 0.744 -20.128 7.955 1.00 68.81 340 THR A CA 1
ATOM 2661 C C . THR A 1 340 ? -0.421 -19.465 7.218 1.00 68.81 340 THR A C 1
ATOM 2663 O O . THR A 1 340 ? -0.238 -18.808 6.195 1.00 68.81 340 THR A O 1
ATOM 2666 N N . ARG A 1 341 ? -1.621 -19.579 7.795 1.00 68.81 341 ARG A N 1
ATOM 2667 C CA . ARG A 1 341 ? -2.799 -18.732 7.590 1.00 68.81 341 ARG A CA 1
ATOM 2668 C C . ARG A 1 341 ? -3.440 -18.449 8.945 1.00 68.81 341 ARG A C 1
ATOM 2670 O O . ARG A 1 341 ? -3.128 -19.114 9.931 1.00 68.81 341 ARG A O 1
ATOM 2677 N N . VAL A 1 342 ? -4.365 -17.494 8.990 1.00 79.69 342 VAL A N 1
ATOM 2678 C CA . VAL A 1 342 ? -5.168 -17.258 10.192 1.00 79.69 342 VAL A CA 1
ATOM 2679 C C . VAL A 1 342 ? -6.291 -18.292 10.271 1.00 79.69 342 VAL A C 1
ATOM 2681 O O . VAL A 1 342 ? -7.362 -18.118 9.695 1.00 79.69 342 VAL A O 1
ATOM 2684 N N . HIS A 1 343 ? -6.031 -19.394 10.967 1.00 86.81 343 HIS A N 1
ATOM 2685 C CA . HIS A 1 343 ? -7.039 -20.409 11.260 1.00 86.81 343 HIS A CA 1
ATOM 2686 C C . HIS A 1 343 ? -7.888 -20.026 12.478 1.00 86.81 343 HIS A C 1
ATOM 2688 O O . HIS A 1 343 ? -7.394 -19.398 13.415 1.00 86.81 343 HIS A O 1
ATOM 2694 N N . PHE A 1 344 ? -9.138 -20.502 12.525 1.00 90.62 344 PHE A N 1
ATOM 2695 C CA . PHE A 1 344 ? -10.011 -20.340 13.698 1.00 90.62 344 PHE A CA 1
ATOM 2696 C C . PHE A 1 344 ? -9.387 -20.887 14.999 1.00 90.62 344 PHE A C 1
ATOM 2698 O O . PHE A 1 344 ? -9.683 -20.403 16.090 1.00 90.62 344 PHE A O 1
ATOM 2705 N N . GLN A 1 345 ? -8.454 -21.839 14.885 1.00 92.25 345 GLN A N 1
ATOM 2706 C CA . GLN A 1 345 ? -7.675 -22.373 16.002 1.00 92.25 345 GLN A CA 1
ATOM 2707 C C . GLN A 1 345 ? -7.004 -21.281 16.855 1.00 92.25 345 GLN A C 1
ATOM 2709 O O . GLN A 1 345 ? -6.934 -21.435 18.072 1.00 92.25 345 GLN A O 1
ATOM 2714 N N . HIS A 1 346 ? -6.559 -20.168 16.256 1.00 92.06 346 HIS A N 1
ATOM 2715 C CA . HIS A 1 346 ? -5.974 -19.057 17.013 1.00 92.06 346 HIS A CA 1
ATOM 2716 C C . HIS A 1 346 ? -6.960 -18.452 18.015 1.00 92.06 346 HIS A C 1
ATOM 2718 O O . HIS A 1 346 ? -6.608 -18.240 19.178 1.00 92.06 346 HIS A O 1
ATOM 2724 N N . SER A 1 347 ? -8.190 -18.191 17.566 1.00 93.00 347 SER A N 1
ATOM 2725 C CA . SER A 1 347 ? -9.265 -17.693 18.419 1.00 93.00 347 SER A CA 1
ATOM 2726 C C . SER A 1 347 ? -9.663 -18.747 19.447 1.00 93.00 347 SER A C 1
ATOM 2728 O O . SER A 1 347 ? -9.762 -18.421 20.620 1.00 93.00 347 SER A O 1
ATOM 2730 N N . ALA A 1 348 ? -9.811 -20.014 19.051 1.00 94.50 348 ALA A N 1
ATOM 2731 C CA . ALA A 1 348 ? -10.184 -21.088 19.971 1.00 94.50 348 ALA A CA 1
ATOM 2732 C C . ALA A 1 348 ? -9.182 -21.267 21.133 1.00 94.50 348 ALA A C 1
ATOM 2734 O O . ALA A 1 348 ? -9.595 -21.357 22.290 1.00 94.50 348 ALA A O 1
ATOM 2735 N N . GLU A 1 349 ? -7.872 -21.257 20.855 1.00 94.00 349 GLU A N 1
ATOM 2736 C CA . GLU A 1 349 ? -6.844 -21.339 21.904 1.00 94.00 349 GLU A CA 1
ATOM 2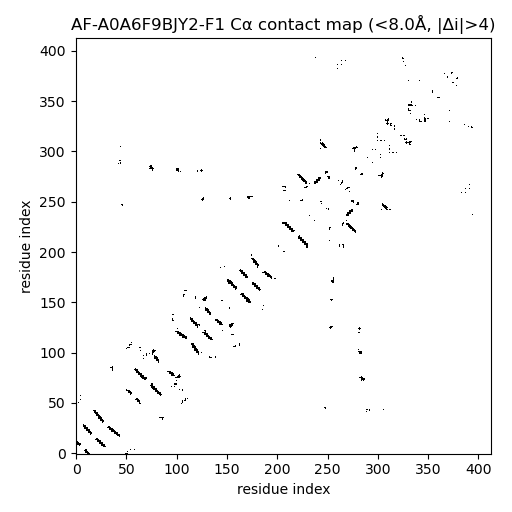737 C C . GLU A 1 349 ? -6.868 -20.095 22.802 1.00 94.00 349 GLU A C 1
ATOM 2739 O O . GLU A 1 349 ? -6.796 -20.224 24.023 1.00 94.00 349 GLU A O 1
ATOM 2744 N N . LEU A 1 350 ? -7.041 -18.895 22.234 1.00 93.88 350 LEU A N 1
ATOM 2745 C CA . LEU A 1 350 ? -7.176 -17.667 23.023 1.00 93.88 350 LEU A CA 1
ATOM 2746 C C . LEU A 1 350 ? -8.381 -17.729 23.967 1.00 93.88 350 LEU A C 1
ATOM 2748 O O . LEU A 1 350 ? -8.233 -17.441 25.150 1.00 93.88 350 LEU A O 1
ATOM 2752 N N . LEU A 1 351 ? -9.547 -18.150 23.474 1.00 95.31 351 LEU A N 1
ATOM 2753 C CA . LEU A 1 351 ? -10.759 -18.298 24.283 1.00 95.31 351 LEU A CA 1
ATOM 2754 C C . LEU A 1 351 ? -10.553 -19.300 25.426 1.00 95.31 351 LEU A C 1
ATOM 2756 O O . LEU A 1 351 ? -10.908 -19.011 26.565 1.00 95.31 351 LEU A O 1
ATOM 2760 N N . SER A 1 352 ? -9.900 -20.435 25.154 1.00 95.81 352 SER A N 1
ATOM 2761 C CA . SER A 1 352 ? -9.525 -21.420 26.180 1.00 95.81 352 SER A CA 1
ATOM 2762 C C . SER A 1 352 ? -8.660 -20.801 27.285 1.00 95.81 352 SER A C 1
ATOM 2764 O O . SER A 1 352 ? -8.858 -21.083 28.468 1.00 95.81 352 SER A O 1
ATOM 2766 N N . ARG A 1 353 ? -7.722 -19.912 26.930 1.00 94.94 353 ARG A N 1
ATOM 2767 C CA . ARG A 1 353 ? -6.897 -19.181 27.905 1.00 94.94 353 ARG A CA 1
ATOM 2768 C C . ARG A 1 353 ? -7.688 -18.125 28.668 1.00 94.94 353 ARG A C 1
ATOM 2770 O O . ARG A 1 353 ? -7.508 -18.044 29.876 1.00 94.94 353 ARG A O 1
ATOM 2777 N N . LEU A 1 354 ? -8.557 -17.367 27.998 1.00 95.06 354 LEU A N 1
ATOM 2778 C CA . LEU A 1 354 ? -9.400 -16.344 28.629 1.00 95.06 354 LEU A CA 1
ATOM 2779 C C . LEU A 1 354 ? -10.349 -16.954 29.666 1.00 95.06 354 LEU A C 1
ATOM 2781 O O . LEU A 1 354 ? -10.456 -16.426 30.766 1.00 95.06 354 LEU A O 1
ATOM 2785 N N . VAL A 1 355 ? -10.954 -18.107 29.361 1.00 96.38 355 VAL A N 1
ATOM 2786 C CA . VAL A 1 355 ? -11.798 -18.851 30.314 1.00 96.38 355 VAL A CA 1
ATOM 2787 C C . VAL A 1 355 ? -10.996 -19.302 31.536 1.00 96.38 355 VAL A C 1
ATOM 2789 O O . VAL A 1 355 ? -11.463 -19.153 32.658 1.00 96.38 355 VAL A O 1
ATOM 2792 N N . LYS A 1 356 ? -9.770 -19.808 31.345 1.00 96.44 356 LYS A N 1
ATOM 2793 C CA . LYS A 1 356 ? -8.906 -20.257 32.456 1.00 96.44 356 LYS A CA 1
ATOM 2794 C C . LYS A 1 356 ? -8.511 -19.146 33.425 1.00 96.44 356 LYS A C 1
ATOM 2796 O O . LYS A 1 356 ? -8.181 -19.451 34.564 1.00 96.44 356 LYS A O 1
ATOM 2801 N N . VAL A 1 357 ? -8.483 -17.899 32.963 1.00 95.50 357 VAL A N 1
ATOM 2802 C CA . VAL A 1 357 ? -8.159 -16.727 33.791 1.00 95.50 357 VAL A CA 1
ATOM 2803 C C . VAL A 1 357 ? -9.403 -15.917 34.160 1.00 95.50 357 VAL A C 1
ATOM 2805 O O . VAL A 1 357 ? -9.265 -14.794 34.630 1.00 95.50 357 VAL A O 1
ATOM 2808 N N . GLU A 1 358 ? -10.598 -16.465 33.909 1.00 94.94 358 GLU A N 1
ATOM 2809 C CA . GLU A 1 358 ? -11.892 -15.842 34.219 1.00 94.94 358 GLU A CA 1
ATOM 2810 C C . GLU A 1 358 ? -12.050 -14.431 33.618 1.00 94.94 358 GLU A C 1
ATOM 2812 O O . GLU A 1 358 ? -12.716 -13.557 34.169 1.00 94.94 358 GLU A O 1
ATOM 2817 N N . ALA A 1 359 ? -11.433 -14.194 32.456 1.00 91.88 359 ALA A N 1
ATOM 2818 C CA . ALA A 1 359 ? -11.526 -12.916 31.765 1.00 91.88 359 ALA A CA 1
ATOM 2819 C C . ALA A 1 359 ? -12.866 -12.774 31.033 1.00 91.88 359 ALA A C 1
ATOM 2821 O O . ALA A 1 359 ? -13.309 -13.682 30.327 1.00 91.88 359 ALA A O 1
ATOM 2822 N N . ASN A 1 360 ? -13.468 -11.587 31.124 1.00 92.69 360 ASN A N 1
ATOM 2823 C CA . ASN A 1 360 ? -14.668 -11.243 30.367 1.00 92.69 360 ASN A CA 1
ATOM 2824 C C . ASN A 1 360 ? -14.336 -11.043 28.882 1.00 92.69 360 ASN A C 1
ATOM 2826 O O . ASN A 1 360 ? -13.443 -10.269 28.532 1.00 92.69 360 ASN A O 1
ATOM 2830 N N . TYR A 1 361 ? -15.087 -11.699 28.000 1.00 94.12 361 TYR A N 1
ATOM 2831 C CA . TYR A 1 361 ? -14.961 -11.539 26.553 1.00 94.12 361 TYR A CA 1
ATOM 2832 C C . TYR A 1 361 ? -16.312 -11.718 25.855 1.00 94.12 361 TYR A C 1
ATOM 2834 O O . TYR A 1 361 ? -17.266 -12.244 26.422 1.00 94.12 361 TYR A O 1
ATOM 2842 N N . SER A 1 362 ? -16.378 -11.299 24.592 1.00 94.62 362 SER A N 1
ATOM 2843 C CA . SER A 1 362 ? -17.485 -11.606 23.683 1.00 94.62 362 SER A CA 1
ATOM 2844 C C . SER A 1 362 ? -16.929 -12.169 22.376 1.00 94.62 362 SER A C 1
ATOM 2846 O O . SER A 1 362 ? -15.792 -11.869 22.004 1.00 94.62 362 SER A O 1
ATOM 2848 N N . LEU A 1 363 ? -17.703 -13.021 21.704 1.00 95.06 363 LEU A N 1
ATOM 2849 C CA . LEU A 1 363 ? -17.300 -13.682 20.465 1.00 95.06 363 LEU A CA 1
ATOM 2850 C C . LEU A 1 363 ? -18.399 -13.544 19.414 1.00 95.06 363 LEU A C 1
ATOM 2852 O O . LEU A 1 363 ? -19.554 -13.856 19.684 1.00 95.06 363 LEU A O 1
ATOM 2856 N N . GLN A 1 364 ? -18.006 -13.164 18.200 1.00 95.19 364 GLN A N 1
ATOM 2857 C CA . GLN A 1 364 ? -18.848 -13.221 17.010 1.00 95.19 364 GLN A CA 1
ATOM 2858 C C . GLN A 1 364 ? -18.179 -14.126 15.974 1.00 95.19 364 GLN A C 1
ATOM 2860 O O . GLN A 1 364 ? -17.027 -13.897 15.602 1.00 95.19 364 GLN A O 1
ATOM 2865 N N . LEU A 1 365 ? -18.903 -15.144 15.506 1.00 94.88 365 LEU A N 1
ATOM 2866 C CA . LEU A 1 365 ? -18.448 -16.065 14.464 1.00 94.88 365 LEU A CA 1
ATOM 2867 C C . LEU A 1 365 ? -19.245 -15.856 13.180 1.00 94.88 365 LEU A C 1
ATOM 2869 O O . LEU A 1 365 ? -20.435 -15.547 13.225 1.00 94.88 365 LEU A O 1
ATOM 2873 N N . TYR A 1 366 ? -18.573 -16.073 12.053 1.00 95.00 366 TYR A N 1
ATOM 2874 C CA . TYR A 1 366 ? -19.169 -16.100 10.723 1.00 95.00 366 TYR A CA 1
ATOM 2875 C C . TYR A 1 366 ? -18.918 -17.487 10.121 1.00 95.00 366 TYR A C 1
ATOM 2877 O O . TYR A 1 366 ? -17.799 -17.756 9.680 1.00 95.00 366 TYR A O 1
ATOM 2885 N N . PRO A 1 367 ? -19.902 -18.403 10.190 1.00 95.25 367 PRO A N 1
ATOM 2886 C CA . PRO A 1 367 ? -19.776 -19.736 9.610 1.00 95.25 367 PRO A CA 1
ATOM 2887 C C . PRO A 1 367 ? -19.479 -19.668 8.110 1.00 95.25 367 PRO A C 1
ATOM 2889 O O . PRO A 1 367 ? -20.003 -18.796 7.423 1.00 95.25 367 PRO A O 1
ATOM 2892 N N . ASP A 1 368 ? -18.632 -20.578 7.627 1.00 94.00 368 ASP A N 1
ATOM 2893 C CA . ASP A 1 368 ? -18.230 -20.723 6.216 1.00 94.00 368 ASP A CA 1
ATOM 2894 C C . ASP A 1 368 ? -17.547 -19.499 5.570 1.00 94.00 368 ASP A C 1
ATOM 2896 O O . ASP A 1 368 ? -17.248 -19.501 4.374 1.00 94.00 368 ASP A O 1
ATOM 2900 N N . GLU A 1 369 ? -17.210 -18.481 6.362 1.00 92.75 369 GLU A N 1
ATOM 2901 C CA . GLU A 1 369 ? -16.457 -17.312 5.915 1.00 92.75 369 GLU A CA 1
ATOM 2902 C C . GLU A 1 369 ? -14.942 -17.474 6.104 1.00 92.75 369 GLU A C 1
ATOM 2904 O O . GLU A 1 369 ? -14.445 -18.233 6.941 1.00 92.75 369 GLU A O 1
ATOM 2909 N N . GLY A 1 370 ? -14.181 -16.738 5.291 1.00 87.38 370 GLY A N 1
ATOM 2910 C CA . GLY A 1 370 ? -12.719 -16.740 5.322 1.00 87.38 370 GLY A CA 1
ATOM 2911 C C . GLY A 1 370 ? -12.111 -15.620 6.170 1.00 87.38 370 GLY A C 1
ATOM 2912 O O . GLY A 1 370 ? -12.794 -14.875 6.863 1.00 87.38 370 GLY A O 1
ATOM 2913 N N . HIS A 1 371 ? -10.786 -15.456 6.054 1.00 84.31 371 HIS A N 1
ATOM 2914 C CA . HIS A 1 371 ? -10.072 -14.305 6.629 1.00 84.31 371 HIS A CA 1
ATOM 2915 C C . HIS A 1 371 ? -10.598 -12.966 6.083 1.00 84.31 371 HIS A C 1
ATOM 2917 O O . HIS A 1 371 ? -10.699 -11.986 6.813 1.00 84.31 371 HIS A O 1
ATOM 2923 N N . THR A 1 372 ? -10.965 -12.951 4.801 1.00 85.44 372 THR A N 1
ATOM 2924 C CA . THR A 1 372 ? -11.748 -11.882 4.183 1.00 85.44 372 THR A CA 1
ATOM 2925 C C . THR A 1 372 ? -13.173 -12.386 4.038 1.00 85.44 372 THR A C 1
ATOM 2927 O O . THR A 1 372 ? -13.385 -13.419 3.396 1.00 85.44 372 THR A O 1
ATOM 2930 N N . LEU A 1 373 ? -14.124 -11.661 4.624 1.00 87.25 373 LEU A N 1
ATOM 2931 C CA . LEU A 1 373 ? -15.548 -11.936 4.457 1.00 87.25 373 LEU A CA 1
ATOM 2932 C C . LEU A 1 373 ? -15.928 -11.734 2.987 1.00 87.25 373 LEU A C 1
ATOM 2934 O O . LEU A 1 373 ? -15.537 -10.733 2.382 1.00 87.25 373 LEU A O 1
ATOM 2938 N N . ARG A 1 374 ? -16.655 -12.689 2.410 1.00 92.00 374 ARG A N 1
ATOM 2939 C CA . ARG A 1 374 ? -17.037 -12.680 0.992 1.00 92.00 374 ARG A CA 1
ATOM 2940 C C . ARG A 1 374 ? -18.510 -12.392 0.795 1.00 92.00 374 ARG A C 1
ATOM 2942 O O . ARG A 1 374 ? -18.862 -11.703 -0.160 1.00 92.00 374 ARG A O 1
ATOM 2949 N N . GLU A 1 375 ? -19.374 -12.927 1.651 1.00 95.75 375 GLU A N 1
ATOM 2950 C CA . GLU A 1 375 ? -20.801 -12.714 1.482 1.00 95.75 375 GLU A CA 1
ATOM 2951 C C . GLU A 1 375 ? -21.192 -11.314 1.949 1.00 95.75 375 GLU A C 1
ATOM 2953 O O . GLU A 1 375 ? -20.866 -10.877 3.056 1.00 95.75 375 GLU A O 1
ATOM 2958 N N . GLN A 1 376 ? -21.970 -10.615 1.121 1.00 95.06 376 GLN A N 1
ATOM 2959 C CA . GLN A 1 376 ? -22.386 -9.244 1.407 1.00 95.06 376 GLN A CA 1
ATOM 2960 C C . GLN A 1 376 ? -23.147 -9.126 2.736 1.00 95.06 376 GLN A C 1
ATOM 2962 O O . GLN A 1 376 ? -22.952 -8.159 3.473 1.00 95.06 376 GLN A O 1
ATOM 2967 N N . ARG A 1 377 ? -23.966 -10.131 3.079 1.00 96.12 377 ARG A N 1
ATOM 2968 C CA . ARG A 1 377 ? -24.680 -10.191 4.365 1.00 96.12 377 ARG A CA 1
ATOM 2969 C C . ARG A 1 377 ? -23.720 -10.261 5.555 1.00 96.12 377 ARG A C 1
ATOM 2971 O O . ARG A 1 377 ? -23.935 -9.563 6.542 1.00 96.12 377 ARG A O 1
ATOM 2978 N N . SER A 1 378 ? -22.647 -11.046 5.445 1.00 95.69 378 SER A N 1
ATOM 2979 C CA . SER A 1 378 ? -21.637 -11.206 6.491 1.00 95.69 378 SER A CA 1
ATOM 2980 C C . SER A 1 378 ? -20.843 -9.919 6.671 1.00 95.69 378 SER A C 1
ATOM 2982 O O . SER A 1 378 ? -20.646 -9.484 7.800 1.00 95.69 378 SER A O 1
ATOM 2984 N N . ILE A 1 379 ? -20.453 -9.267 5.569 1.00 92.75 379 ILE A N 1
ATOM 2985 C CA . ILE A 1 379 ? -19.749 -7.975 5.585 1.00 92.75 379 ILE A CA 1
ATOM 2986 C C . ILE A 1 379 ? -20.606 -6.900 6.264 1.00 92.75 379 ILE A C 1
ATOM 2988 O O . ILE A 1 379 ? -20.127 -6.199 7.157 1.00 92.75 379 ILE A O 1
ATOM 2992 N N . GLN A 1 380 ? -21.877 -6.782 5.869 1.00 94.31 380 GLN A N 1
ATOM 2993 C CA . GLN A 1 380 ? -22.800 -5.800 6.442 1.00 94.31 380 GLN A CA 1
ATOM 2994 C C . GLN A 1 380 ? -23.054 -6.060 7.927 1.00 94.31 380 GLN A C 1
ATOM 2996 O O . GLN A 1 380 ? -22.934 -5.138 8.735 1.00 94.31 380 GLN A O 1
ATOM 3001 N N . HIS A 1 381 ? -23.343 -7.311 8.297 1.00 96.31 381 HIS A N 1
ATOM 3002 C CA . HIS A 1 381 ? -23.535 -7.691 9.694 1.00 96.31 381 HIS A CA 1
ATOM 3003 C C . HIS A 1 381 ? -22.275 -7.406 10.519 1.00 96.31 381 HIS A C 1
ATOM 3005 O O . HIS A 1 381 ? -22.364 -6.785 11.572 1.00 96.31 381 HIS A O 1
ATOM 3011 N N . PHE A 1 382 ? -21.091 -7.758 10.013 1.00 94.06 382 PHE A N 1
ATOM 3012 C CA . PHE A 1 382 ? -19.809 -7.476 10.658 1.00 94.06 382 PHE A CA 1
ATOM 3013 C C . PHE A 1 382 ? -19.598 -5.994 10.945 1.00 94.06 382 PHE A C 1
ATOM 3015 O O . PHE A 1 382 ? -19.286 -5.632 12.081 1.00 94.06 382 PHE A O 1
ATOM 3022 N N . GLN A 1 383 ? -19.811 -5.136 9.949 1.00 92.00 383 GLN A N 1
ATOM 3023 C CA . GLN A 1 383 ? -19.678 -3.693 10.128 1.00 92.00 383 GLN A CA 1
ATOM 3024 C C . GLN A 1 383 ? -20.676 -3.167 11.167 1.00 92.00 383 GLN A C 1
ATOM 3026 O O . GLN A 1 383 ? -20.289 -2.400 12.046 1.00 92.00 383 GLN A O 1
ATOM 3031 N N . GLN A 1 384 ? -21.933 -3.618 11.124 1.00 93.19 384 GLN A N 1
ATOM 3032 C CA . GLN A 1 384 ? -22.956 -3.228 12.098 1.00 93.19 384 GLN A CA 1
ATOM 3033 C C . GLN A 1 384 ? -22.612 -3.685 13.521 1.00 93.19 384 GLN A C 1
ATOM 3035 O O . GLN A 1 384 ? -22.670 -2.877 14.447 1.00 93.19 384 GLN A O 1
ATOM 3040 N N . THR A 1 385 ? -22.213 -4.949 13.703 1.00 94.12 385 THR A N 1
ATOM 3041 C CA . THR A 1 385 ? -21.811 -5.492 15.009 1.00 94.12 385 THR A CA 1
ATOM 3042 C C . THR A 1 385 ? -20.624 -4.721 15.580 1.00 94.12 385 THR A C 1
ATOM 3044 O O . THR A 1 385 ? -20.642 -4.349 16.752 1.00 94.12 385 THR A O 1
ATOM 3047 N N . LEU A 1 386 ? -19.606 -4.444 14.758 1.00 91.88 386 LEU A N 1
ATOM 3048 C CA . LEU A 1 386 ? -18.402 -3.741 15.192 1.00 91.88 386 LEU A CA 1
ATOM 3049 C C . LEU A 1 386 ? -18.701 -2.290 15.589 1.00 91.88 386 LEU A C 1
ATOM 3051 O O . LEU A 1 386 ? -18.297 -1.857 16.667 1.00 91.88 386 LEU A O 1
ATOM 3055 N N . VAL A 1 387 ? -19.446 -1.559 14.754 1.00 91.75 387 VAL A N 1
ATOM 3056 C CA . VAL A 1 387 ? -19.869 -0.180 15.046 1.00 91.75 387 VAL A CA 1
ATOM 3057 C C . VAL A 1 387 ? -20.700 -0.135 16.327 1.00 91.75 387 VAL A C 1
ATOM 3059 O O . VAL A 1 387 ? -20.434 0.698 17.190 1.00 91.75 387 VAL A O 1
ATOM 3062 N N . HIS A 1 388 ? -21.652 -1.056 16.499 1.00 92.56 388 HIS A N 1
ATOM 3063 C CA . HIS A 1 388 ? -22.491 -1.121 17.695 1.00 92.56 388 HIS A CA 1
ATOM 3064 C C . HIS A 1 388 ? -21.688 -1.429 18.969 1.00 92.56 388 HIS A C 1
ATOM 3066 O O . HIS A 1 388 ? -21.890 -0.788 20.006 1.00 92.56 388 HIS A O 1
ATOM 3072 N N . TYR A 1 389 ? -20.752 -2.380 18.895 1.00 93.25 389 TYR A N 1
ATOM 3073 C CA . TYR A 1 389 ? -19.856 -2.714 20.001 1.00 93.25 389 TYR A CA 1
ATOM 3074 C C . TYR A 1 389 ? -19.007 -1.507 20.418 1.00 93.25 389 TYR A C 1
ATOM 3076 O O . TYR A 1 389 ? -18.991 -1.132 21.593 1.00 93.25 389 TYR A O 1
ATOM 3084 N N . LEU A 1 390 ? -18.346 -0.863 19.451 1.00 92.31 390 LEU A N 1
ATOM 3085 C CA . LEU A 1 390 ? -17.486 0.292 19.703 1.00 92.31 390 LEU A CA 1
ATOM 3086 C C . LEU A 1 390 ? -18.288 1.478 20.233 1.00 92.31 390 LEU A C 1
ATOM 3088 O O . LEU A 1 390 ? -17.881 2.089 21.215 1.00 92.31 390 LEU A O 1
ATOM 3092 N N . GLN A 1 391 ? -19.462 1.757 19.668 1.00 90.12 391 GLN A N 1
ATOM 3093 C CA . GLN A 1 391 ? -20.353 2.797 20.175 1.00 90.12 391 GLN A CA 1
ATOM 3094 C C . GLN A 1 391 ? -20.727 2.546 21.641 1.00 90.12 391 GLN A C 1
ATOM 3096 O O . GLN A 1 391 ? -20.659 3.456 22.463 1.00 90.12 391 GLN A O 1
ATOM 3101 N N . THR A 1 392 ? -21.116 1.318 21.985 1.00 91.00 392 THR A N 1
ATOM 3102 C CA . THR A 1 392 ? -21.533 0.965 23.349 1.00 91.00 392 THR A CA 1
ATOM 3103 C C . THR A 1 392 ? -20.373 1.085 24.332 1.00 91.00 392 THR A C 1
ATOM 3105 O O . THR A 1 392 ? -20.536 1.645 25.414 1.00 91.00 392 THR A O 1
ATOM 3108 N N . CYS A 1 393 ? -19.186 0.626 23.939 1.00 91.12 393 CYS A N 1
ATOM 3109 C CA . CYS A 1 393 ? -17.990 0.768 24.754 1.00 91.12 393 CYS A CA 1
ATOM 3110 C C . CYS A 1 393 ? -17.585 2.238 24.953 1.00 91.12 393 CYS A C 1
ATOM 3112 O O . CYS A 1 393 ? -17.284 2.649 26.075 1.00 91.12 393 CYS A O 1
ATOM 3114 N N . LEU A 1 394 ? -17.568 3.034 23.882 1.00 88.56 394 LEU A N 1
ATOM 3115 C CA . LEU A 1 394 ? -17.059 4.407 23.896 1.00 88.56 394 LEU A CA 1
ATOM 3116 C C . LEU A 1 394 ? -18.055 5.421 24.470 1.00 88.56 394 LEU A C 1
ATOM 3118 O O . LEU A 1 394 ? -17.664 6.548 24.763 1.00 88.56 394 LEU A O 1
ATOM 3122 N N . ARG A 1 395 ? -19.320 5.037 24.693 1.00 82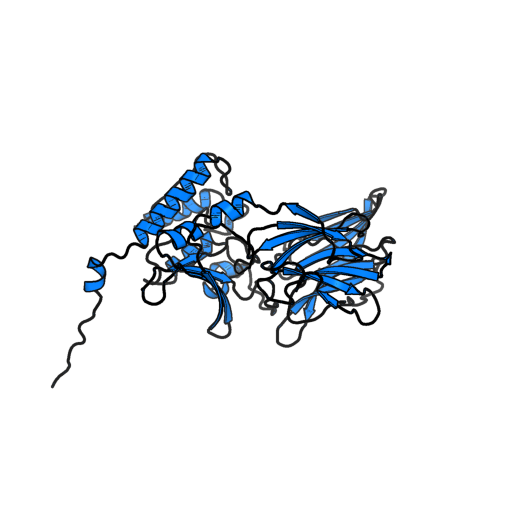.69 395 ARG A N 1
ATOM 3123 C CA . ARG A 1 395 ? -20.273 5.874 25.432 1.00 82.69 395 ARG A CA 1
ATOM 3124 C C . ARG A 1 395 ? -19.713 6.205 26.816 1.00 82.69 395 ARG A C 1
ATOM 3126 O O . ARG A 1 395 ? -19.364 5.322 27.610 1.00 82.69 395 ARG A O 1
ATOM 3133 N N . HIS A 1 396 ? -19.627 7.502 27.091 1.00 66.38 396 HIS A N 1
ATOM 3134 C CA . HIS A 1 396 ? -19.246 8.013 28.395 1.00 66.38 396 HIS A CA 1
ATOM 3135 C C . HIS A 1 396 ? -20.348 7.654 29.396 1.00 66.38 396 HIS A C 1
ATOM 3137 O O . HIS A 1 396 ? -21.512 7.993 29.188 1.00 66.38 396 HIS A O 1
ATOM 3143 N N . ASN A 1 397 ? -19.991 6.918 30.450 1.00 57.44 397 ASN A N 1
ATOM 3144 C CA . ASN A 1 397 ? -20.891 6.668 31.566 1.00 57.44 397 ASN A CA 1
ATOM 3145 C C . ASN A 1 397 ? -20.545 7.670 32.680 1.00 57.44 397 ASN A C 1
ATOM 3147 O O . ASN A 1 397 ? -19.516 7.479 33.332 1.00 57.44 397 ASN A O 1
ATOM 3151 N N . PRO A 1 398 ? -21.339 8.735 32.887 1.00 50.19 398 PRO A N 1
ATOM 3152 C CA . PRO A 1 398 ? -21.033 9.764 33.882 1.00 50.19 398 PRO A CA 1
ATOM 3153 C C . PRO A 1 398 ? -21.009 9.225 35.323 1.00 50.19 398 PRO A C 1
ATOM 3155 O O . PRO A 1 398 ? -20.375 9.825 36.178 1.00 50.19 398 PRO A O 1
ATOM 3158 N N . LEU A 1 399 ? -21.617 8.061 35.588 1.00 41.91 399 LEU A N 1
ATOM 3159 C CA . LEU A 1 399 ? -21.636 7.425 36.913 1.00 41.91 399 LEU A CA 1
ATOM 3160 C C . LEU A 1 399 ? -20.298 6.797 37.344 1.00 41.91 399 LEU A C 1
ATOM 3162 O O . LEU A 1 399 ? -20.133 6.496 38.519 1.00 41.91 399 LEU A O 1
ATOM 3166 N N . LEU A 1 400 ? -19.360 6.564 36.417 1.00 44.62 400 LEU A N 1
ATOM 3167 C CA . LEU A 1 400 ? -18.021 6.051 36.754 1.00 44.62 400 LEU A CA 1
ATOM 3168 C C . LEU A 1 400 ? -16.985 7.164 36.951 1.00 44.62 400 LEU A C 1
ATOM 3170 O O . LEU A 1 400 ? -15.964 6.916 37.578 1.00 44.62 400 LEU A O 1
ATOM 3174 N N . ALA A 1 401 ? -17.244 8.371 36.439 1.00 42.22 401 ALA A N 1
ATOM 3175 C CA . ALA A 1 401 ? -16.320 9.498 36.569 1.00 42.22 401 ALA A CA 1
ATOM 3176 C C . ALA A 1 401 ? -16.285 10.064 38.000 1.00 42.22 401 ALA A C 1
ATOM 3178 O O . ALA A 1 401 ? -15.263 10.578 38.427 1.00 42.22 401 ALA A O 1
ATOM 3179 N N . SER A 1 402 ? -17.370 9.914 38.767 1.00 33.91 402 SER A N 1
ATOM 3180 C CA . SER A 1 402 ? -17.472 10.392 40.153 1.00 33.91 402 SER A CA 1
ATOM 3181 C C . SER A 1 402 ? -16.818 9.474 41.196 1.00 33.91 402 SER A C 1
ATOM 3183 O O . SER A 1 402 ? -17.018 9.686 42.384 1.00 33.91 402 SER A O 1
ATOM 3185 N N . ILE A 1 403 ? -16.117 8.414 40.777 1.00 45.03 403 ILE A N 1
ATOM 3186 C CA . ILE A 1 403 ? -15.429 7.465 41.676 1.00 45.03 403 ILE A CA 1
ATOM 3187 C C . ILE A 1 403 ? -13.895 7.633 41.577 1.00 45.03 403 ILE A C 1
ATOM 3189 O O . ILE A 1 403 ? -13.158 7.006 42.330 1.00 45.03 403 ILE A O 1
ATOM 3193 N N . GLU A 1 404 ? -13.395 8.474 40.662 1.00 42.78 404 GLU A N 1
ATOM 3194 C CA . GLU A 1 404 ? -11.958 8.615 40.360 1.00 42.78 404 GLU A CA 1
ATOM 3195 C C . GLU A 1 404 ? -11.356 9.986 40.728 1.00 42.78 404 GLU A C 1
ATOM 3197 O O . GLU A 1 404 ? -10.324 10.356 40.173 1.00 42.78 404 GLU A O 1
ATOM 3202 N N . GLU A 1 405 ? -11.935 10.726 41.677 1.00 33.81 405 GLU A N 1
ATOM 3203 C CA . GLU A 1 405 ? -11.161 11.738 42.413 1.00 33.81 405 GLU A CA 1
ATOM 3204 C C . GLU A 1 405 ? -10.629 11.076 43.694 1.00 33.81 405 GLU A C 1
ATOM 3206 O O . GLU A 1 405 ? -11.431 10.681 44.540 1.00 33.81 405 GLU A O 1
ATOM 3211 N N . PRO A 1 406 ? -9.309 10.846 43.832 1.00 39.47 406 PRO A N 1
ATOM 3212 C CA . PRO A 1 406 ? -8.743 10.555 45.137 1.00 39.47 406 PRO A CA 1
ATOM 3213 C C . PRO A 1 406 ? -8.836 11.833 45.970 1.00 39.47 406 PRO A C 1
ATOM 3215 O O . PRO A 1 406 ? -8.360 12.878 45.527 1.00 39.47 406 PRO A O 1
ATOM 3218 N N . ASP A 1 407 ? -9.460 11.732 47.143 1.00 37.22 407 ASP A N 1
ATOM 3219 C CA . ASP A 1 407 ? -9.401 12.756 48.181 1.00 37.22 407 ASP A CA 1
ATOM 3220 C C . ASP A 1 407 ? -7.923 13.136 48.386 1.00 37.22 407 ASP A C 1
ATOM 3222 O O . ASP A 1 407 ? -7.098 12.306 48.780 1.00 37.22 407 ASP A O 1
ATOM 3226 N N . GLU A 1 408 ? -7.559 14.368 48.027 1.00 38.31 408 GLU A N 1
ATOM 3227 C CA . GLU A 1 408 ? -6.334 14.980 48.526 1.00 38.31 408 GLU A CA 1
ATOM 3228 C C . GLU A 1 408 ? -6.566 15.183 50.025 1.00 38.31 408 GLU A C 1
ATOM 3230 O O . GLU A 1 408 ? -7.244 16.123 50.432 1.00 38.31 408 GLU A O 1
ATOM 3235 N N . ASP A 1 409 ? -6.074 14.244 50.835 1.00 38.09 409 ASP A N 1
ATOM 3236 C CA . ASP A 1 409 ? -5.987 14.418 52.280 1.00 38.09 409 ASP A CA 1
ATOM 3237 C C . ASP A 1 409 ? -5.159 15.687 52.552 1.00 38.09 409 ASP A C 1
ATOM 3239 O O . ASP A 1 409 ? -3.944 15.731 52.333 1.00 38.09 409 ASP A O 1
ATOM 3243 N N . GLU A 1 410 ? -5.852 16.735 52.996 1.00 42.06 410 GLU A N 1
ATOM 3244 C CA . GLU A 1 410 ? -5.280 17.903 53.656 1.00 42.06 410 GLU A CA 1
ATOM 3245 C C . GLU A 1 410 ? -4.538 17.425 54.919 1.00 42.06 410 GLU A C 1
ATOM 3247 O O . GLU A 1 410 ? -5.150 17.152 55.951 1.00 42.06 410 GLU A O 1
ATOM 3252 N N . GLU A 1 411 ? -3.209 17.307 54.855 1.00 37.34 411 GLU A N 1
ATOM 3253 C CA . GLU A 1 411 ? -2.368 17.324 56.058 1.00 37.34 411 GLU A CA 1
ATOM 3254 C C . GLU A 1 411 ? -2.171 18.784 56.501 1.00 37.34 411 GLU A C 1
ATOM 3256 O O . GLU A 1 411 ? -1.178 19.428 56.161 1.00 37.34 411 GLU A O 1
ATOM 3261 N N . ASP A 1 412 ? -3.143 19.290 57.263 1.00 42.94 412 ASP A N 1
ATOM 3262 C CA . ASP A 1 412 ? -2.956 20.370 58.236 1.00 42.94 412 ASP A CA 1
ATOM 3263 C C . ASP A 1 412 ? -2.711 19.733 59.621 1.00 42.94 412 ASP A C 1
ATOM 3265 O O . ASP A 1 412 ? -3.617 19.117 60.185 1.00 42.94 412 ASP A O 1
ATOM 3269 N N . ASP A 1 413 ? -1.473 19.832 60.128 1.00 40.41 413 ASP A N 1
ATOM 3270 C CA . ASP A 1 413 ? -1.106 20.263 61.502 1.00 40.41 413 ASP A CA 1
ATOM 3271 C C . ASP A 1 413 ? 0.404 20.103 61.796 1.00 40.41 413 ASP A C 1
ATOM 3273 O O . ASP A 1 413 ? 0.925 18.960 61.819 1.00 40.41 413 ASP A O 1
#

Nearest PDB structures (foldseek):
  7e8h-assembly1_L  TM=9.316E-01  e=6.817E-34  Homo sapiens
  7e8b-assembly1_L  TM=9.234E-01  e=2.355E-34  Homo sapiens
  7w6t-assembly1_J  TM=9.211E-01  e=4.981E-30  Mus musculus
  4g1f-assembly4_D  TM=8.841E-01  e=8.425E-26  Homo sapiens
  4a5s-assembly1_B  TM=8.748E-01  e=6.735E-26  Homo sapiens

Foldseek 3Di:
DWDDPDPFKIWDWDADPLRQKIWIWIAGNVPRDIDTFDMDGHQSQCPDPPADWDADNVRQKIKDWDFDQPPPLATETFIWMGTRPRDPPDPDTDTLDDDLKYFDHWADDQVVQQKTWTWICPVHQQFTFIKIFGNDDPRDIDTLPPPQDPQAGHWDWHADPNRQKIWIWRQFPDDIWIWIAGPVGRNDIDTPGDPVVVCVVCVPFQFWDWDWDWDDDPNWIKIKIKTFGPPCPPDDAAEDEFAAFDAQEDPRHRGHDDALVRVCCRPVRHMYMYIATCSYGSSHDHPPSPPPVCQVVDQLNVCRRPHGRLCSQVSVVVVDDPPDLDTDHQLHQQDCVVDPDSDCVRVVVVVVVCVVVVHDDDDDDDPPADSDGDDPVCVVVVSVVVSVVCSVSRDDDVVVVVVPDDPPPPPDD

Mean predicted aligned error: 8.85 Å